Protein AF-0000000087669992 (afdb_homodimer)

Solvent-accessible surface area (backbone atoms only — not comparable to full-atom values): 25463 Å² total; per-residue (Å²): 125,54,40,92,46,59,65,67,69,76,62,74,62,67,78,52,56,63,63,42,50,55,35,50,54,37,34,76,70,68,34,58,66,32,49,50,51,51,44,71,70,40,45,35,60,46,33,39,54,18,29,41,67,59,72,33,68,69,59,12,51,50,34,41,42,51,28,49,49,53,46,65,75,45,44,85,70,62,80,66,88,52,53,69,66,58,55,50,46,48,44,26,46,52,44,24,52,50,52,48,54,55,48,66,73,49,69,78,70,68,74,62,78,73,74,65,73,67,68,78,64,74,66,75,58,80,69,69,93,60,56,67,64,58,56,50,36,50,53,35,52,35,49,52,49,52,51,39,49,66,68,42,57,63,77,24,22,41,42,36,36,40,41,63,50,68,56,41,52,58,64,56,43,14,63,69,70,70,50,51,52,68,54,44,52,52,33,36,53,50,34,53,50,52,39,50,38,50,50,34,55,58,48,37,70,44,45,59,60,43,73,75,53,56,68,67,61,43,50,50,45,51,50,51,38,35,40,77,69,68,68,92,118,50,40,90,45,56,65,67,69,76,63,73,63,67,78,52,57,63,62,43,50,55,34,50,56,40,34,76,69,67,33,56,66,30,51,49,52,53,43,69,71,41,45,35,61,46,31,39,54,17,30,39,67,58,72,32,69,69,60,13,51,50,32,40,41,50,28,48,48,54,46,65,75,44,44,83,72,62,79,67,89,53,53,71,67,58,57,50,46,49,46,27,47,51,44,23,51,50,52,47,56,56,49,67,74,48,67,79,70,67,71,63,79,72,74,64,72,68,67,77,64,74,68,76,58,78,68,69,93,60,55,66,64,57,55,51,35,50,52,34,52,36,50,52,49,52,52,40,47,68,68,42,57,64,76,23,24,40,42,37,36,38,41,64,50,67,54,41,50,58,64,58,44,13,61,70,70,70,51,51,50,67,53,45,53,53,33,35,54,50,34,52,49,53,38,51,44,48,50,33,54,59,47,40,70,43,44,60,62,43,73,74,53,55,68,68,61,43,49,50,45,51,51,51,39,34,40,76,69,67,69,93

InterPro domains:
  IPR000838 RNA polymerase sigma factor 70, ECF, conserved site [PS01063] (60-91)
  IPR007627 RNA polymerase sigma-70 region 2 [PF04542] (39-106)
  IPR013249 RNA polymerase sigma factor 70, region 4 type 2 [PF08281] (143-193)
  IPR013324 RNA polymerase sigma factor, region 3/4-like [SSF88659] (131-200)
  IPR013325 RNA polymerase sigma factor, region 2 [SSF88946] (20-111)
  IPR014284 RNA polymerase sigma-70-like domain [TIGR02937] (33-198)
  IPR036388 Winged helix-like DNA-binding domain superfamily [G3DSA:1.10.10.10] (125-202)
  IPR039425 RNA polymerase sigma-70-like [PTHR43133] (19-200)

Structure (mmCIF, N/CA/C/O backbone):
data_AF-0000000087669992-model_v1
#
loop_
_entity.id
_entity.type
_entity.pdbx_description
1 polymer 'RNA polymerase sigma factor'
#
loop_
_atom_site.group_PDB
_atom_site.id
_atom_site.type_symbol
_atom_site.label_atom_id
_atom_site.label_alt_id
_atom_site.label_comp_id
_atom_site.label_asym_id
_atom_site.label_entity_id
_atom_site.label_seq_id
_atom_site.pdbx_PDB_ins_code
_atom_site.Cartn_x
_atom_site.Cartn_y
_atom_site.Cartn_z
_atom_site.occupancy
_atom_site.B_iso_or_equiv
_atom_site.auth_seq_id
_atom_site.auth_comp_id
_atom_site.auth_asym_id
_atom_site.auth_atom_id
_atom_site.pdbx_PDB_model_num
ATOM 1 N N . MET A 1 1 ? 2.92 5.504 -14.398 1 25.41 1 MET A N 1
ATOM 2 C CA . MET A 1 1 ? 2.477 4.754 -15.57 1 25.41 1 MET A CA 1
ATOM 3 C C . MET A 1 1 ? 3.316 3.498 -15.766 1 25.41 1 MET A C 1
ATOM 5 O O . MET A 1 1 ? 2.951 2.615 -16.547 1 25.41 1 MET A O 1
ATOM 9 N N . LYS A 1 2 ? 4.633 3.555 -15.258 1 30.78 2 LYS A N 1
ATOM 10 C CA . LYS A 1 2 ? 5.648 2.561 -15.586 1 30.78 2 LYS A CA 1
ATOM 11 C C . LYS A 1 2 ? 5.531 1.336 -14.68 1 30.78 2 LYS A C 1
ATOM 13 O O . LYS A 1 2 ? 6.172 0.312 -14.922 1 30.78 2 LYS A O 1
ATOM 18 N N . ILE A 1 3 ? 5.25 1.582 -13.422 1 34.62 3 ILE A N 1
ATOM 19 C CA . ILE A 1 3 ? 5.59 0.538 -12.461 1 34.62 3 ILE A CA 1
ATOM 20 C C . ILE A 1 3 ? 4.734 -0.7 -12.719 1 34.62 3 ILE A C 1
ATOM 22 O O . ILE A 1 3 ? 5.164 -1.826 -12.461 1 34.62 3 ILE A O 1
ATOM 26 N N . LEU A 1 4 ? 3.377 -0.639 -12.922 1 41.41 4 LEU A N 1
ATOM 27 C CA . LEU A 1 4 ? 2.775 -1.865 -13.43 1 41.41 4 LEU A CA 1
ATOM 28 C C . LEU A 1 4 ? 3.293 -2.182 -14.828 1 41.41 4 LEU A C 1
ATOM 30 O O . LEU A 1 4 ? 2.826 -3.125 -15.469 1 41.41 4 LEU A O 1
ATOM 34 N N . ALA A 1 5 ? 4.039 -1.281 -15.359 1 37.84 5 ALA A N 1
ATOM 35 C CA . ALA A 1 5 ? 4.703 -1.432 -16.656 1 37.84 5 ALA A CA 1
ATOM 36 C C . ALA A 1 5 ? 5.953 -2.297 -16.531 1 37.84 5 ALA A C 1
ATOM 38 O O . ALA A 1 5 ? 6.809 -2.293 -17.422 1 37.84 5 ALA A O 1
ATOM 39 N N . HIS A 1 6 ? 6.449 -2.525 -15.352 1 37.06 6 HIS A N 1
ATOM 40 C CA . HIS A 1 6 ? 7.695 -3.279 -15.445 1 37.06 6 HIS A CA 1
ATOM 41 C C . HIS A 1 6 ? 7.551 -4.465 -16.391 1 37.06 6 HIS A C 1
ATOM 43 O O . HIS A 1 6 ? 6.719 -5.348 -16.172 1 37.06 6 HIS A O 1
ATOM 49 N N . GLN A 1 7 ? 7.793 -4.109 -17.609 1 35.5 7 GLN A N 1
ATOM 50 C CA . GLN A 1 7 ? 8.156 -5.25 -18.438 1 35.5 7 GLN A CA 1
ATOM 51 C C . GLN A 1 7 ? 9.195 -6.129 -17.734 1 35.5 7 GLN A C 1
ATOM 53 O O . GLN A 1 7 ? 10.305 -5.676 -17.453 1 35.5 7 GLN A O 1
ATOM 58 N N . ALA A 1 8 ? 8.812 -6.941 -16.828 1 36.25 8 ALA A N 1
ATOM 59 C CA . ALA A 1 8 ? 9.805 -7.91 -16.375 1 36.25 8 ALA A CA 1
ATOM 60 C C . ALA A 1 8 ? 10.82 -8.211 -17.469 1 36.25 8 ALA A C 1
ATOM 62 O O . ALA A 1 8 ? 10.453 -8.5 -18.609 1 36.25 8 ALA A O 1
ATOM 63 N N . THR A 1 9 ? 11.945 -7.516 -17.359 1 35.09 9 THR A N 1
ATOM 64 C CA . THR A 1 9 ? 13.023 -7.984 -18.219 1 35.09 9 THR A CA 1
ATOM 65 C C . THR A 1 9 ? 12.891 -9.484 -18.484 1 35.09 9 THR A C 1
ATOM 67 O O . THR A 1 9 ? 12.57 -10.25 -17.578 1 35.09 9 THR A O 1
ATOM 70 N N . GLU A 1 10 ? 12.703 -9.781 -19.672 1 31.56 10 GLU A N 1
ATOM 71 C CA . GLU A 1 10 ? 12.836 -11.164 -20.125 1 31.56 10 GLU A CA 1
ATOM 72 C C . GLU A 1 10 ? 14 -11.859 -19.422 1 31.56 10 GLU A C 1
ATOM 74 O O . GLU A 1 10 ? 15.156 -11.742 -19.844 1 31.56 10 GLU A O 1
ATOM 79 N N . ALA A 1 11 ? 14.227 -11.688 -18.156 1 35.31 11 ALA A N 1
ATOM 80 C CA . ALA A 1 11 ? 15.312 -12.531 -17.672 1 35.31 11 ALA A CA 1
ATOM 81 C C . ALA A 1 11 ? 15.375 -13.844 -18.453 1 35.31 11 ALA A C 1
ATOM 83 O O . ALA A 1 11 ? 14.367 -14.523 -18.609 1 35.31 11 ALA A O 1
ATOM 84 N N . GLU A 1 12 ? 16.266 -13.883 -19.359 1 32.94 12 GLU A N 1
ATOM 85 C CA . GLU A 1 12 ? 16.578 -15.148 -20 1 32.94 12 GLU A CA 1
ATOM 86 C C . GLU A 1 12 ? 16.391 -16.328 -19.047 1 32.94 12 GLU A C 1
ATOM 88 O O . GLU A 1 12 ? 17.234 -16.562 -18.188 1 32.94 12 GLU A O 1
ATOM 93 N N . ARG A 1 13 ? 15.266 -16.406 -18.484 1 40.81 13 ARG A N 1
ATOM 94 C CA . ARG A 1 13 ? 15.141 -17.688 -17.812 1 40.81 13 ARG A CA 1
ATOM 95 C C . ARG A 1 13 ? 15.93 -18.766 -18.547 1 40.81 13 ARG A C 1
ATOM 97 O O . ARG A 1 13 ? 15.758 -18.953 -19.75 1 40.81 13 ARG A O 1
ATOM 104 N N . PRO A 1 14 ? 17.078 -18.984 -18.125 1 39 14 PRO A N 1
ATOM 105 C CA . PRO A 1 14 ? 17.891 -19.953 -18.859 1 39 14 PRO A CA 1
ATOM 106 C C . PRO A 1 14 ? 17.047 -20.922 -19.672 1 39 14 PRO A C 1
ATOM 108 O O . PRO A 1 14 ? 15.906 -21.234 -19.297 1 39 14 PRO A O 1
ATOM 111 N N . SER A 1 15 ? 17.109 -21.047 -20.906 1 43.72 15 SER A N 1
ATOM 112 C CA . SER A 1 15 ? 16.578 -22.047 -21.828 1 43.72 15 SER A CA 1
ATOM 113 C C . SER A 1 15 ? 16.484 -23.406 -21.172 1 43.72 15 SER A C 1
ATOM 115 O O . SER A 1 15 ? 17.438 -24.188 -21.188 1 43.72 15 SER A O 1
ATOM 117 N N . GLY A 1 16 ? 15.891 -23.531 -19.984 1 51.16 16 GLY A N 1
ATOM 118 C CA . GLY A 1 16 ? 15.516 -24.688 -19.188 1 51.16 16 GLY A CA 1
ATOM 119 C C . GLY A 1 16 ? 15.039 -25.859 -20 1 51.16 16 GLY A C 1
ATOM 120 O O . GLY A 1 16 ? 14.539 -26.844 -19.453 1 51.16 16 GLY A O 1
ATOM 121 N N . HIS A 1 17 ? 15.023 -25.578 -21.188 1 57.25 17 HIS A N 1
ATOM 122 C CA . HIS A 1 17 ? 14.539 -26.656 -22.031 1 57.25 17 HIS A CA 1
ATOM 123 C C . HIS A 1 17 ? 15.43 -27.891 -21.922 1 57.25 17 HIS A C 1
ATOM 125 O O . HIS A 1 17 ? 14.93 -29.016 -21.812 1 57.25 17 HIS A O 1
ATOM 131 N N . GLY A 1 18 ? 16.75 -27.547 -22.078 1 55.19 18 GLY A N 1
ATOM 132 C CA . GLY A 1 18 ? 17.641 -28.703 -22 1 55.19 18 GLY A CA 1
ATOM 133 C C . GLY A 1 18 ? 17.578 -29.406 -20.672 1 55.19 18 GLY A C 1
ATOM 134 O O . GLY A 1 18 ? 17.5 -30.641 -20.609 1 55.19 18 GLY A O 1
ATOM 135 N N . VAL A 1 19 ? 17.562 -28.703 -19.594 1 64.56 19 VAL A N 1
ATOM 136 C CA . VAL A 1 19 ? 17.531 -29.266 -18.25 1 64.56 19 VAL A CA 1
ATOM 137 C C . VAL A 1 19 ? 16.188 -29.953 -18.016 1 64.56 19 VAL A C 1
ATOM 139 O O . VAL A 1 19 ? 16.141 -31.047 -17.422 1 64.56 19 VAL A O 1
ATOM 142 N N . ASP A 1 20 ? 15.273 -29.562 -18.781 1 82.88 20 ASP A N 1
ATOM 143 C CA . ASP A 1 20 ? 13.953 -30.172 -18.625 1 82.88 20 ASP A CA 1
ATOM 144 C C . ASP A 1 20 ? 13.875 -31.516 -19.344 1 82.88 20 ASP A C 1
ATOM 146 O O . ASP A 1 20 ? 13.289 -32.469 -18.812 1 82.88 20 ASP A O 1
ATOM 150 N N . ALA A 1 21 ? 14.648 -31.547 -20.406 1 85 21 ALA A N 1
ATOM 151 C CA . ALA A 1 21 ? 14.602 -32.781 -21.156 1 85 21 ALA A CA 1
ATOM 152 C C . ALA A 1 21 ? 15.25 -33.938 -20.375 1 85 21 ALA A C 1
ATOM 154 O O . ALA A 1 21 ? 14.727 -35.062 -20.344 1 85 21 ALA A O 1
ATOM 155 N N . ASP A 1 22 ? 16.312 -33.656 -19.812 1 89.19 22 ASP A N 1
ATOM 156 C CA . ASP A 1 22 ? 17.016 -34.656 -19.016 1 89.19 22 ASP A CA 1
ATOM 157 C C . ASP A 1 22 ? 16.156 -35.062 -17.812 1 89.19 22 ASP A C 1
ATOM 159 O O . ASP A 1 22 ? 16.078 -36.25 -17.469 1 89.19 22 ASP A O 1
ATOM 163 N N . LEU A 1 23 ? 15.578 -34.188 -17.219 1 92.81 23 LEU A N 1
ATOM 164 C CA . LEU A 1 23 ? 14.742 -34.469 -16.047 1 92.81 23 LEU A CA 1
ATOM 165 C C . LEU A 1 23 ? 13.539 -35.312 -16.422 1 92.81 23 LEU A C 1
ATOM 167 O O . LEU A 1 23 ? 13.18 -36.25 -15.695 1 92.81 23 LEU A O 1
ATOM 171 N N . VAL A 1 24 ? 13 -35 -17.547 1 93 24 VAL A N 1
ATOM 172 C CA . VAL A 1 24 ? 11.836 -35.75 -18.016 1 93 24 VAL A CA 1
ATOM 173 C C . VAL A 1 24 ? 12.234 -37.219 -18.297 1 93 24 VAL A C 1
ATOM 175 O O . VAL A 1 24 ? 11.516 -38.125 -17.906 1 93 24 VAL A O 1
ATOM 178 N N . GLN A 1 25 ? 13.367 -37.375 -18.922 1 92.56 25 GLN A N 1
ATOM 179 C CA . GLN A 1 25 ? 13.844 -38.719 -19.234 1 92.56 25 GLN A CA 1
ATOM 180 C C . GLN A 1 25 ? 14.094 -39.531 -17.953 1 92.56 25 GLN A C 1
ATOM 182 O O . GLN A 1 25 ? 13.727 -40.688 -17.859 1 92.56 25 GLN A O 1
ATOM 187 N N . ARG A 1 26 ? 14.664 -38.938 -17.016 1 95.38 26 ARG A N 1
ATOM 188 C CA . ARG A 1 26 ? 14.922 -39.594 -15.75 1 95.38 26 ARG A CA 1
ATOM 189 C C . ARG A 1 26 ? 13.625 -39.906 -15.008 1 95.38 26 ARG A C 1
ATOM 191 O O . ARG A 1 26 ? 13.508 -40.938 -14.359 1 95.38 26 ARG A O 1
ATOM 198 N N . ALA A 1 27 ? 12.688 -39.031 -15.07 1 94.94 27 ALA A N 1
ATOM 199 C CA . ALA A 1 27 ? 11.391 -39.281 -14.453 1 94.94 27 ALA A CA 1
ATOM 200 C C . ALA A 1 27 ? 10.664 -40.438 -15.102 1 94.94 27 ALA A C 1
ATOM 202 O O . ALA A 1 27 ? 10.008 -41.219 -14.422 1 94.94 27 ALA A O 1
ATOM 203 N N . LEU A 1 28 ? 10.828 -40.5 -16.406 1 93.44 28 LEU A N 1
ATOM 204 C CA . LEU A 1 28 ? 10.219 -41.625 -17.125 1 93.44 28 LEU A CA 1
ATOM 205 C C . LEU A 1 28 ? 10.812 -42.969 -16.672 1 93.44 28 LEU A C 1
ATOM 207 O O . LEU A 1 28 ? 10.172 -44 -16.812 1 93.44 28 LEU A O 1
ATOM 211 N N . GLN A 1 29 ? 12.039 -42.875 -16.156 1 94.19 29 GLN A N 1
ATOM 212 C CA . GLN A 1 29 ? 12.695 -44.062 -15.617 1 94.19 29 GLN A CA 1
ATOM 213 C C . GLN A 1 29 ? 12.398 -44.219 -14.125 1 94.19 29 GLN A C 1
ATOM 215 O O . GLN A 1 29 ? 13.086 -44.969 -13.43 1 94.19 29 GLN A O 1
ATOM 220 N N . ASN A 1 30 ? 11.43 -43.406 -13.625 1 94.12 30 ASN A N 1
ATOM 221 C CA . ASN A 1 30 ? 10.93 -43.469 -12.258 1 94.12 30 ASN A CA 1
ATOM 222 C C . ASN A 1 30 ? 12 -43.062 -11.25 1 94.12 30 ASN A C 1
ATOM 224 O O . ASN A 1 30 ? 12.102 -43.625 -10.164 1 94.12 30 ASN A O 1
ATOM 228 N N . ASP A 1 31 ? 12.875 -42.125 -11.625 1 94.75 31 ASP A N 1
ATOM 229 C CA . ASP A 1 31 ? 13.852 -41.531 -10.719 1 94.75 31 ASP A CA 1
ATOM 230 C C . ASP A 1 31 ? 13.188 -40.531 -9.781 1 94.75 31 ASP A C 1
ATOM 232 O O . ASP A 1 31 ? 12.766 -39.469 -10.219 1 94.75 31 ASP A O 1
ATOM 236 N N . PRO A 1 32 ? 13.148 -40.844 -8.539 1 94.62 32 PRO A N 1
ATOM 237 C CA . PRO A 1 32 ? 12.469 -39.938 -7.605 1 94.62 32 PRO A CA 1
ATOM 238 C C . PRO A 1 32 ? 13.117 -38.562 -7.559 1 94.62 32 PRO A C 1
ATOM 240 O O . PRO A 1 32 ? 12.422 -37.562 -7.352 1 94.62 32 PRO A O 1
ATOM 243 N N . ASP A 1 33 ? 14.383 -38.469 -7.738 1 94.94 33 ASP A N 1
ATOM 244 C CA . ASP A 1 33 ? 15.094 -37.188 -7.684 1 94.94 33 ASP A CA 1
ATOM 245 C C . ASP A 1 33 ? 14.688 -36.312 -8.852 1 94.94 33 ASP A C 1
ATOM 247 O O . ASP A 1 33 ? 14.664 -35.062 -8.711 1 94.94 33 ASP A O 1
ATOM 251 N N . ALA A 1 34 ? 14.422 -36.906 -9.953 1 95.62 34 ALA A N 1
ATOM 252 C CA . ALA A 1 34 ? 13.961 -36.125 -11.102 1 95.62 34 ALA A CA 1
ATOM 253 C C . ALA A 1 34 ? 12.602 -35.5 -10.828 1 95.62 34 ALA A C 1
ATOM 255 O O . ALA A 1 34 ? 12.383 -34.312 -11.141 1 95.62 34 ALA A O 1
ATOM 256 N N . PHE A 1 35 ? 11.711 -36.312 -10.172 1 95.25 35 PHE A N 1
ATOM 257 C CA . PHE A 1 35 ? 10.406 -35.781 -9.797 1 95.25 35 PHE A CA 1
ATOM 258 C C . PHE A 1 35 ? 10.547 -34.625 -8.812 1 95.25 35 PHE A C 1
ATOM 260 O O . PHE A 1 35 ? 9.914 -33.594 -8.969 1 95.25 35 PHE A O 1
ATOM 267 N N . ARG A 1 36 ? 11.398 -34.812 -7.863 1 94.5 36 ARG A N 1
ATOM 268 C CA . ARG A 1 36 ? 11.633 -33.781 -6.848 1 94.5 36 ARG A CA 1
ATOM 269 C C . ARG A 1 36 ? 12.133 -32.5 -7.477 1 94.5 36 ARG A C 1
ATOM 271 O O . ARG A 1 36 ? 11.695 -31.406 -7.102 1 94.5 36 ARG A O 1
ATOM 278 N N . THR A 1 37 ? 13.07 -32.625 -8.344 1 94.69 37 THR A N 1
ATOM 279 C CA . THR A 1 37 ? 13.664 -31.453 -8.984 1 94.69 37 THR A CA 1
ATOM 280 C C . THR A 1 37 ? 12.633 -30.719 -9.82 1 94.69 37 THR A C 1
ATOM 282 O O . THR A 1 37 ? 12.586 -29.484 -9.805 1 94.69 37 THR A O 1
ATOM 285 N N . ILE A 1 38 ? 11.82 -31.469 -10.539 1 94.75 38 ILE A N 1
ATOM 286 C CA . ILE A 1 38 ? 10.773 -30.844 -11.344 1 94.75 38 ILE A CA 1
ATOM 287 C C . ILE A 1 38 ? 9.82 -30.062 -10.453 1 94.75 38 ILE A C 1
ATOM 289 O O . ILE A 1 38 ? 9.523 -28.891 -10.719 1 94.75 38 ILE A O 1
ATOM 293 N N . MET A 1 39 ? 9.383 -30.656 -9.398 1 95.19 39 MET A N 1
ATOM 294 C CA . MET A 1 39 ? 8.398 -30.016 -8.523 1 95.19 39 MET A CA 1
ATOM 295 C C . MET A 1 39 ? 9 -28.812 -7.816 1 95.19 39 MET A C 1
ATOM 297 O O . MET A 1 39 ? 8.359 -27.766 -7.711 1 95.19 39 MET A O 1
ATOM 301 N N . ARG A 1 40 ? 10.195 -28.938 -7.34 1 90.75 40 ARG A N 1
ATOM 302 C CA . ARG A 1 40 ? 10.859 -27.812 -6.691 1 90.75 40 ARG A CA 1
ATOM 303 C C . ARG A 1 40 ? 10.969 -26.625 -7.637 1 90.75 40 ARG A C 1
ATOM 305 O O . ARG A 1 40 ? 10.867 -25.469 -7.207 1 90.75 40 ARG A O 1
ATOM 312 N N . THR A 1 41 ? 11.203 -26.922 -8.859 1 91 41 THR A N 1
ATOM 313 C CA . THR A 1 41 ? 11.383 -25.891 -9.867 1 91 41 THR A CA 1
ATOM 314 C C . THR A 1 41 ? 10.062 -25.188 -10.164 1 91 41 THR A C 1
ATOM 316 O O . THR A 1 41 ? 10.023 -23.969 -10.344 1 91 41 THR A O 1
ATOM 319 N N . TYR A 1 42 ? 8.945 -25.984 -10.133 1 93 42 TYR A N 1
ATOM 320 C CA . TYR A 1 42 ? 7.734 -25.422 -10.719 1 93 42 TYR A CA 1
ATOM 321 C C . TYR A 1 42 ? 6.645 -25.25 -9.664 1 93 42 TYR A C 1
ATOM 323 O O . TYR A 1 42 ? 5.594 -24.656 -9.945 1 93 42 TYR A O 1
ATOM 331 N N . ASN A 1 43 ? 6.848 -25.641 -8.453 1 93.75 43 ASN A N 1
ATOM 332 C CA . ASN A 1 43 ? 5.832 -25.625 -7.402 1 93.75 43 ASN A CA 1
ATOM 333 C C . ASN A 1 43 ? 5.207 -24.25 -7.25 1 93.75 43 ASN A C 1
ATOM 335 O O . ASN A 1 43 ? 3.986 -24.094 -7.293 1 93.75 43 ASN A O 1
ATOM 339 N N . GLN A 1 44 ? 6.047 -23.266 -7.094 1 91 44 GLN A N 1
ATOM 340 C CA . GLN A 1 44 ? 5.535 -21.922 -6.824 1 91 44 GLN A CA 1
ATOM 341 C C . GLN A 1 44 ? 4.719 -21.391 -8.008 1 91 44 GLN A C 1
ATOM 343 O O . GLN A 1 44 ? 3.643 -20.828 -7.816 1 91 44 GLN A O 1
ATOM 348 N N . ARG A 1 45 ? 5.23 -21.578 -9.172 1 90.94 45 ARG A N 1
ATOM 349 C CA . ARG A 1 45 ? 4.559 -21.094 -10.375 1 90.94 45 ARG A CA 1
ATOM 350 C C . ARG A 1 45 ? 3.205 -21.781 -10.555 1 90.94 45 ARG A C 1
ATOM 352 O O . ARG A 1 45 ? 2.205 -21.109 -10.836 1 90.94 45 ARG A O 1
ATOM 359 N N . LEU A 1 46 ? 3.186 -23.031 -10.398 1 95.88 46 LEU A N 1
ATOM 360 C CA . LEU A 1 46 ? 1.942 -23.781 -10.57 1 95.88 46 LEU A CA 1
ATOM 361 C C . LEU A 1 46 ? 0.937 -23.406 -9.484 1 95.88 46 LEU A C 1
ATOM 363 O O . LEU A 1 46 ? -0.26 -23.297 -9.75 1 95.88 46 LEU A O 1
ATOM 367 N N . PHE A 1 47 ? 1.469 -23.25 -8.344 1 95.75 47 PHE A N 1
ATOM 368 C CA . PHE A 1 47 ? 0.61 -22.828 -7.242 1 95.75 47 PHE A CA 1
ATOM 369 C C . PHE A 1 47 ? -0.054 -21.5 -7.555 1 95.75 47 PHE A C 1
ATOM 371 O O . PHE A 1 47 ? -1.257 -21.328 -7.344 1 95.75 47 PHE A O 1
ATOM 378 N N . ARG A 1 48 ? 0.698 -20.562 -8.016 1 92.62 48 ARG A N 1
ATOM 379 C CA . ARG A 1 48 ? 0.189 -19.219 -8.297 1 92.62 48 ARG A CA 1
ATOM 380 C C . ARG A 1 48 ? -0.87 -19.25 -9.391 1 92.62 48 ARG A C 1
ATOM 382 O O . ARG A 1 48 ? -1.873 -18.547 -9.32 1 92.62 48 ARG A O 1
ATOM 389 N N . ILE A 1 49 ? -0.686 -20.047 -10.359 1 93.38 49 ILE A N 1
ATOM 390 C CA . ILE A 1 49 ? -1.689 -20.203 -11.406 1 93.38 49 ILE A CA 1
ATOM 391 C C . ILE A 1 49 ? -2.979 -20.766 -10.805 1 93.38 49 ILE A C 1
ATOM 393 O O . ILE A 1 49 ? -4.066 -20.234 -11.047 1 93.38 49 ILE A O 1
ATOM 397 N N . ALA A 1 50 ? -2.85 -21.781 -10.031 1 96.31 50 ALA A N 1
ATOM 398 C CA . ALA A 1 50 ? -4.016 -22.391 -9.383 1 96.31 50 ALA A CA 1
ATOM 399 C C . ALA A 1 50 ? -4.711 -21.375 -8.469 1 96.31 50 ALA A C 1
ATOM 401 O O . ALA A 1 50 ? -5.941 -21.281 -8.477 1 96.31 50 ALA A O 1
ATOM 402 N N . ARG A 1 51 ? -3.912 -20.672 -7.734 1 93.19 51 ARG A N 1
ATOM 403 C CA . ARG A 1 51 ? -4.426 -19.703 -6.785 1 93.19 51 ARG A CA 1
ATOM 404 C C . ARG A 1 51 ? -5.191 -18.594 -7.504 1 93.19 51 ARG A C 1
ATOM 406 O O . ARG A 1 51 ? -6.168 -18.062 -6.969 1 93.19 51 ARG A O 1
ATOM 413 N N . GLY A 1 52 ? -4.691 -18.25 -8.641 1 91.75 52 GLY A N 1
ATOM 414 C CA . GLY A 1 52 ? -5.383 -17.25 -9.438 1 91.75 52 GLY A CA 1
ATOM 415 C C . GLY A 1 52 ? -6.766 -17.703 -9.883 1 91.75 52 GLY A C 1
ATOM 416 O O . GLY A 1 52 ? -7.641 -16.859 -10.133 1 91.75 52 GLY A O 1
ATOM 417 N N . VAL A 1 53 ? -7.004 -18.953 -9.859 1 92.69 53 VAL A N 1
ATOM 418 C CA . VAL A 1 53 ? -8.273 -19.5 -10.32 1 92.69 53 VAL A CA 1
ATOM 419 C C . VAL A 1 53 ? -9.203 -19.75 -9.133 1 92.69 53 VAL A C 1
ATOM 421 O O . VAL A 1 53 ? -10.344 -19.281 -9.125 1 92.69 53 VAL A O 1
ATOM 424 N N . VAL A 1 54 ? -8.773 -20.406 -8.094 1 93.25 54 VAL A N 1
ATOM 425 C CA . VAL A 1 54 ? -9.648 -20.938 -7.051 1 93.25 54 VAL A CA 1
ATOM 426 C C . VAL A 1 54 ? -9.719 -19.953 -5.887 1 93.25 54 VAL A C 1
ATOM 428 O O . VAL A 1 54 ? -10.586 -20.062 -5.02 1 93.25 54 VAL A O 1
ATOM 431 N N . ARG A 1 55 ? -8.812 -19.062 -5.637 1 89.38 55 ARG A N 1
ATOM 432 C CA . ARG A 1 55 ? -8.773 -17.969 -4.656 1 89.38 55 ARG A CA 1
ATOM 433 C C . ARG A 1 55 ? -8.68 -18.516 -3.236 1 89.38 55 ARG A C 1
ATOM 435 O O . ARG A 1 55 ? -9.273 -17.969 -2.311 1 89.38 55 ARG A O 1
ATOM 442 N N . ASN A 1 56 ? -8.094 -19.641 -3.088 1 90 56 ASN A N 1
ATOM 443 C CA . ASN A 1 56 ? -7.902 -20.328 -1.812 1 90 56 ASN A CA 1
ATOM 444 C C . ASN A 1 56 ? -6.598 -21.109 -1.784 1 90 56 ASN A C 1
ATOM 446 O O . ASN A 1 56 ? -6.352 -21.953 -2.656 1 90 56 ASN A O 1
ATOM 450 N N . ASP A 1 57 ? -5.832 -20.844 -0.789 1 90.19 57 ASP A N 1
ATOM 451 C CA . ASP A 1 57 ? -4.496 -21.438 -0.727 1 90.19 57 ASP A CA 1
ATOM 452 C C . ASP A 1 57 ? -4.566 -22.953 -0.604 1 90.19 57 ASP A C 1
ATOM 454 O O . ASP A 1 57 ? -3.863 -23.672 -1.319 1 90.19 57 ASP A O 1
ATOM 458 N N . SER A 1 58 ? -5.383 -23.359 0.271 1 92 58 SER A N 1
ATOM 459 C CA . SER A 1 58 ? -5.473 -24.797 0.519 1 92 58 SER A CA 1
ATOM 460 C C . SER A 1 58 ? -5.98 -25.531 -0.712 1 92 58 SER A C 1
ATOM 462 O O . SER A 1 58 ? -5.445 -26.594 -1.076 1 92 58 SER A O 1
ATOM 464 N N . VAL A 1 59 ? -6.965 -24.984 -1.324 1 94.69 59 VAL A N 1
ATOM 465 C CA . VAL A 1 59 ? -7.52 -25.609 -2.521 1 94.69 59 VAL A CA 1
ATOM 466 C C . VAL A 1 59 ? -6.492 -25.578 -3.65 1 94.69 59 VAL A C 1
ATOM 468 O O . VAL A 1 59 ? -6.352 -26.531 -4.406 1 94.69 59 VAL A O 1
ATOM 471 N N . ALA A 1 60 ? -5.773 -24.5 -3.715 1 96.06 60 ALA A N 1
ATOM 472 C CA . ALA A 1 60 ? -4.738 -24.359 -4.734 1 96.06 60 ALA A CA 1
ATOM 473 C C . ALA A 1 60 ? -3.66 -25.438 -4.559 1 96.06 60 ALA A C 1
ATOM 475 O O . ALA A 1 60 ? -3.201 -26.031 -5.539 1 96.06 60 ALA A O 1
ATOM 476 N N . GLU A 1 61 ? -3.262 -25.672 -3.344 1 94.81 61 GLU A N 1
ATOM 477 C CA . GLU A 1 61 ? -2.268 -26.703 -3.053 1 94.81 61 GLU A CA 1
ATOM 478 C C . GLU A 1 61 ? -2.76 -28.078 -3.484 1 94.81 61 GLU A C 1
ATOM 480 O O . GLU A 1 61 ? -2.008 -28.859 -4.074 1 94.81 61 GLU A O 1
ATOM 485 N N . ASP A 1 62 ? -3.979 -28.312 -3.205 1 96.31 62 ASP A N 1
ATOM 486 C CA . ASP A 1 62 ? -4.59 -29.578 -3.607 1 96.31 62 ASP A CA 1
ATOM 487 C C . ASP A 1 62 ? -4.605 -29.719 -5.129 1 96.31 62 ASP A C 1
ATOM 489 O O . ASP A 1 62 ? -4.348 -30.797 -5.66 1 96.31 62 ASP A O 1
ATOM 493 N N . VAL A 1 63 ? -4.945 -28.703 -5.73 1 97.31 63 VAL A N 1
ATOM 494 C CA . VAL A 1 63 ? -5 -28.688 -7.188 1 97.31 63 VAL A CA 1
ATOM 495 C C . VAL A 1 63 ? -3.627 -29.031 -7.762 1 97.31 63 VAL A C 1
ATOM 497 O O . VAL A 1 63 ? -3.514 -29.844 -8.68 1 97.31 63 VAL A O 1
ATOM 500 N N . VAL A 1 64 ? -2.592 -28.422 -7.242 1 97.88 64 VAL A N 1
ATOM 501 C CA . VAL A 1 64 ? -1.238 -28.641 -7.742 1 97.88 64 VAL A CA 1
ATOM 502 C C . VAL A 1 64 ? -0.82 -30.094 -7.488 1 97.88 64 VAL A C 1
ATOM 504 O O . VAL A 1 64 ? -0.229 -30.734 -8.359 1 97.88 64 VAL A O 1
ATOM 507 N N . GLN A 1 65 ? -1.147 -30.516 -6.344 1 96.75 65 GLN A N 1
ATOM 508 C CA . GLN A 1 65 ? -0.825 -31.906 -6.023 1 96.75 65 GLN A CA 1
ATOM 509 C C . GLN A 1 65 ? -1.479 -32.844 -7.016 1 96.75 65 GLN A C 1
ATOM 511 O O . GLN A 1 65 ? -0.816 -33.75 -7.566 1 96.75 65 GLN A O 1
ATOM 516 N N . GLU A 1 66 ? -2.762 -32.688 -7.25 1 97.31 66 GLU A N 1
ATOM 517 C CA . GLU A 1 66 ? -3.5 -33.531 -8.18 1 97.31 66 GLU A CA 1
ATOM 518 C C . GLU A 1 66 ? -2.947 -33.406 -9.602 1 97.31 66 GLU A C 1
ATOM 520 O O . GLU A 1 66 ? -2.854 -34.375 -10.328 1 97.31 66 GLU A O 1
ATOM 525 N N . ALA A 1 67 ? -2.615 -32.25 -9.953 1 97.69 67 ALA A N 1
ATOM 526 C CA . ALA A 1 67 ? -2.062 -31.984 -11.281 1 97.69 67 ALA A CA 1
ATOM 527 C C . ALA A 1 67 ? -0.748 -32.75 -11.477 1 97.69 67 ALA A C 1
ATOM 529 O O . ALA A 1 67 ? -0.511 -33.312 -12.539 1 97.69 67 ALA A O 1
ATOM 530 N N . TYR A 1 68 ? 0.091 -32.688 -10.469 1 97.38 68 TYR A N 1
ATOM 531 C CA . TYR A 1 68 ? 1.358 -33.406 -10.547 1 97.38 68 TYR A CA 1
ATOM 532 C C . TYR A 1 68 ? 1.13 -34.906 -10.672 1 97.38 68 TYR A C 1
ATOM 534 O O . TYR A 1 68 ? 1.771 -35.594 -11.484 1 97.38 68 TYR A O 1
ATOM 542 N N . VAL A 1 69 ? 0.244 -35.438 -9.852 1 97.06 69 VAL A N 1
ATOM 543 C CA . VAL A 1 69 ? -0.04 -36.875 -9.906 1 97.06 69 VAL A CA 1
ATOM 544 C C . VAL A 1 69 ? -0.514 -37.25 -11.305 1 97.06 69 VAL A C 1
ATOM 546 O O . VAL A 1 69 ? -0.008 -38.219 -11.898 1 97.06 69 VAL A O 1
ATOM 549 N N . ARG A 1 70 ? -1.416 -36.438 -11.828 1 96.25 70 ARG A N 1
ATOM 550 C CA . ARG A 1 70 ? -1.928 -36.688 -13.172 1 96.25 70 ARG A CA 1
ATOM 551 C C . ARG A 1 70 ? -0.821 -36.562 -14.219 1 96.25 70 ARG A C 1
ATOM 553 O O . ARG A 1 70 ? -0.698 -37.375 -15.117 1 96.25 70 ARG A O 1
ATOM 560 N N . ALA A 1 71 ? -0.044 -35.531 -14.133 1 96.12 71 ALA A N 1
ATOM 561 C CA . ALA A 1 71 ? 1.03 -35.281 -15.086 1 96.12 71 ALA A CA 1
ATOM 562 C C . ALA A 1 71 ? 2.055 -36.406 -15.086 1 96.12 71 ALA A C 1
ATOM 564 O O . ALA A 1 71 ? 2.443 -36.906 -16.156 1 96.12 71 ALA A O 1
ATOM 565 N N . PHE A 1 72 ? 2.463 -36.844 -13.906 1 95.81 72 PHE A N 1
ATOM 566 C CA . PHE A 1 72 ? 3.547 -37.812 -13.789 1 95.81 72 PHE A CA 1
ATOM 567 C C . PHE A 1 72 ? 3.066 -39.219 -14.164 1 95.81 72 PHE A C 1
ATOM 569 O O . PHE A 1 72 ? 3.832 -40.031 -14.703 1 95.81 72 PHE A O 1
ATOM 576 N N . GLN A 1 73 ? 1.791 -39.469 -13.953 1 94.19 73 GLN A N 1
ATOM 577 C CA . GLN A 1 73 ? 1.214 -40.719 -14.383 1 94.19 73 GLN A CA 1
ATOM 578 C C . GLN A 1 73 ? 1.128 -40.812 -15.898 1 94.19 73 GLN A C 1
ATOM 580 O O . GLN A 1 73 ? 1.155 -41.906 -16.469 1 94.19 73 GLN A O 1
ATOM 585 N N . HIS A 1 74 ? 1.006 -39.656 -16.5 1 92.5 74 HIS A N 1
ATOM 586 C CA . HIS A 1 74 ? 0.864 -39.625 -17.953 1 92.5 74 HIS A CA 1
ATOM 587 C C . HIS A 1 74 ? 2.045 -38.906 -18.609 1 92.5 74 HIS A C 1
ATOM 589 O O . HIS A 1 74 ? 1.891 -38.281 -19.656 1 92.5 74 HIS A O 1
ATOM 595 N N . LEU A 1 75 ? 3.18 -38.969 -17.984 1 92.88 75 LEU A N 1
ATOM 596 C CA . LEU A 1 75 ? 4.352 -38.25 -18.453 1 92.88 75 LEU A CA 1
ATOM 597 C C . LEU A 1 75 ? 4.777 -38.719 -19.844 1 92.88 75 LEU A C 1
ATOM 599 O O . LEU A 1 75 ? 5.305 -37.906 -20.625 1 92.88 75 LEU A O 1
ATOM 603 N N . GLU A 1 76 ? 4.512 -39.906 -20.156 1 90.12 76 GLU A N 1
ATOM 604 C CA . GLU A 1 76 ? 4.855 -40.5 -21.453 1 90.12 76 GLU A CA 1
ATOM 605 C C . GLU A 1 76 ? 4.117 -39.781 -22.578 1 90.12 76 GLU A C 1
ATOM 607 O O . GLU A 1 76 ? 4.57 -39.781 -23.734 1 90.12 76 GLU A O 1
ATOM 612 N N . SER A 1 77 ? 3.002 -39.188 -22.172 1 88.5 77 SER A N 1
ATOM 613 C CA . SER A 1 77 ? 2.193 -38.5 -23.188 1 88.5 77 SER A CA 1
ATOM 614 C C . SER A 1 77 ? 2.754 -37.125 -23.5 1 88.5 77 SER A C 1
ATOM 616 O O . SER A 1 77 ? 2.338 -36.5 -24.469 1 88.5 77 SER A O 1
ATOM 618 N N . PHE A 1 78 ? 3.713 -36.656 -22.672 1 87.94 78 PHE A N 1
ATOM 619 C CA . PHE A 1 78 ? 4.383 -35.406 -22.984 1 87.94 78 PHE A CA 1
ATOM 620 C C . PHE A 1 78 ? 5.266 -35.531 -24.219 1 87.94 78 PHE A C 1
ATOM 622 O O . PHE A 1 78 ? 6.301 -36.219 -24.172 1 87.94 78 PHE A O 1
ATOM 629 N N . GLN A 1 79 ? 4.891 -34.906 -25.344 1 78.38 79 GLN A N 1
ATOM 630 C CA . GLN A 1 79 ? 5.52 -35.125 -26.641 1 78.38 79 GLN A CA 1
ATOM 631 C C . GLN A 1 79 ? 6.586 -34.062 -26.906 1 78.38 79 GLN A C 1
ATOM 633 O O . GLN A 1 79 ? 7.254 -34.094 -27.938 1 78.38 79 GLN A O 1
ATOM 638 N N . GLY A 1 80 ? 6.691 -33.125 -25.984 1 74.88 80 GLY A N 1
ATOM 639 C CA . GLY A 1 80 ? 7.754 -32.125 -26.141 1 74.88 80 GLY A CA 1
ATOM 640 C C . GLY A 1 80 ? 7.398 -31.016 -27.109 1 74.88 80 GLY A C 1
ATOM 641 O O . GLY A 1 80 ? 8.273 -30.297 -27.578 1 74.88 80 GLY A O 1
ATOM 642 N N . HIS A 1 81 ? 6.109 -30.969 -27.531 1 71.69 81 HIS A N 1
ATOM 643 C CA . HIS A 1 81 ? 5.672 -29.906 -28.438 1 71.69 81 HIS A CA 1
ATOM 644 C C . HIS A 1 81 ? 5.707 -28.562 -27.75 1 71.69 81 HIS A C 1
ATOM 646 O O . HIS A 1 81 ? 5.672 -27.516 -28.406 1 71.69 81 HIS A O 1
ATOM 652 N N . SER A 1 82 ? 5.703 -28.562 -26.469 1 77.5 82 SER A N 1
ATOM 653 C CA . SER A 1 82 ? 5.883 -27.375 -25.641 1 77.5 82 SER A CA 1
ATOM 654 C C . SER A 1 82 ? 6.906 -27.625 -24.547 1 77.5 82 SER A C 1
ATOM 656 O O . SER A 1 82 ? 7.359 -28.75 -24.344 1 77.5 82 SER A O 1
ATOM 658 N N . CYS A 1 83 ? 7.281 -26.609 -23.969 1 84.81 83 CYS A N 1
ATOM 659 C CA . CYS A 1 83 ? 8.172 -26.828 -22.828 1 84.81 83 CYS A CA 1
ATOM 660 C C . CYS A 1 83 ? 7.414 -27.438 -21.641 1 84.81 83 CYS A C 1
ATOM 662 O O . CYS A 1 83 ? 6.184 -27.391 -21.609 1 84.81 83 CYS A O 1
ATOM 664 N N . LEU A 1 84 ? 8.133 -28.125 -20.797 1 89.25 84 LEU A N 1
ATOM 665 C CA . LEU A 1 84 ? 7.551 -28.812 -19.641 1 89.25 84 LEU A CA 1
ATOM 666 C C . LEU A 1 84 ? 6.703 -27.844 -18.812 1 89.25 84 LEU A C 1
ATOM 668 O O . LEU A 1 84 ? 5.625 -28.219 -18.344 1 89.25 84 LEU A O 1
ATOM 672 N N . ALA A 1 85 ? 7.156 -26.641 -18.688 1 89.25 85 ALA A N 1
ATOM 673 C CA . ALA A 1 85 ? 6.441 -25.625 -17.922 1 89.25 85 ALA A CA 1
ATOM 674 C C . ALA A 1 85 ? 5.051 -25.391 -18.5 1 89.25 85 ALA A C 1
ATOM 676 O O . ALA A 1 85 ? 4.062 -25.359 -17.766 1 89.25 85 ALA A O 1
ATOM 677 N N . THR A 1 86 ? 5.012 -25.203 -19.75 1 87.25 86 THR A N 1
ATOM 678 C CA . THR A 1 86 ? 3.752 -24.938 -20.438 1 87.25 86 THR A CA 1
ATOM 679 C C . THR A 1 86 ? 2.785 -26.109 -20.266 1 87.25 86 THR A C 1
ATOM 681 O O . THR A 1 86 ? 1.597 -25.906 -20.016 1 87.25 86 THR A O 1
ATOM 684 N N . TRP A 1 87 ? 3.312 -27.297 -20.516 1 91.19 87 TRP A N 1
ATOM 685 C CA . TRP A 1 87 ? 2.514 -28.516 -20.375 1 91.19 87 TRP A CA 1
ATOM 686 C C . TRP A 1 87 ? 1.937 -28.625 -18.969 1 91.19 87 TRP A C 1
ATOM 688 O O . TRP A 1 87 ? 0.743 -28.891 -18.797 1 91.19 87 TRP A O 1
ATOM 698 N N . LEU A 1 88 ? 2.73 -28.391 -17.953 1 94.62 88 LEU A N 1
ATOM 699 C CA . LEU A 1 88 ? 2.305 -28.438 -16.562 1 94.62 88 LEU A CA 1
ATOM 700 C C . LEU A 1 88 ? 1.286 -27.344 -16.25 1 94.62 88 LEU A C 1
ATOM 702 O O . LEU A 1 88 ? 0.313 -27.578 -15.539 1 94.62 88 LEU A O 1
ATOM 706 N N . HIS A 1 89 ? 1.474 -26.141 -16.75 1 94.06 89 HIS A N 1
ATOM 707 C CA . HIS A 1 89 ? 0.546 -25.031 -16.547 1 94.06 89 HIS A CA 1
ATOM 708 C C . HIS A 1 89 ? -0.848 -25.375 -17.047 1 94.06 89 HIS A C 1
ATOM 710 O O . HIS A 1 89 ? -1.849 -25.047 -16.406 1 94.06 89 HIS A O 1
ATOM 716 N N . ARG A 1 90 ? -0.876 -26.016 -18.188 1 92.44 90 ARG A N 1
ATOM 717 C CA . ARG A 1 90 ? -2.16 -26.391 -18.766 1 92.44 90 ARG A CA 1
ATOM 718 C C . ARG A 1 90 ? -2.891 -27.391 -17.875 1 92.44 90 ARG A C 1
ATOM 720 O O . ARG A 1 90 ? -4.102 -27.281 -17.672 1 92.44 90 ARG A O 1
ATOM 727 N N . ILE A 1 91 ? -2.152 -28.359 -17.391 1 95.62 91 ILE A N 1
ATOM 728 C CA . ILE A 1 91 ? -2.752 -29.375 -16.547 1 95.62 91 ILE A CA 1
ATOM 729 C C . ILE A 1 91 ? -3.287 -28.734 -15.266 1 95.62 91 ILE A C 1
ATOM 731 O O . ILE A 1 91 ? -4.414 -29.016 -14.852 1 95.62 91 ILE A O 1
ATOM 735 N N . VAL A 1 92 ? -2.484 -27.875 -14.664 1 97.25 92 VAL A N 1
ATOM 736 C CA . VAL A 1 92 ? -2.877 -27.234 -13.414 1 97.25 92 VAL A CA 1
ATOM 737 C C . VAL A 1 92 ? -4.094 -26.344 -13.648 1 97.25 92 VAL A C 1
ATOM 739 O O . VAL A 1 92 ? -5.023 -26.328 -12.844 1 97.25 92 VAL A O 1
ATOM 742 N N . LEU A 1 93 ? -4.062 -25.562 -14.688 1 95.31 93 LEU A N 1
ATOM 743 C CA . LEU A 1 93 ? -5.18 -24.672 -15.016 1 95.31 93 LEU A CA 1
ATOM 744 C C . LEU A 1 93 ? -6.469 -25.469 -15.18 1 95.31 93 LEU A C 1
ATOM 746 O O . LEU A 1 93 ? -7.512 -25.094 -14.633 1 95.31 93 LEU A O 1
ATOM 750 N N . ASN A 1 94 ? -6.418 -26.531 -15.922 1 95.06 94 ASN A N 1
ATOM 751 C CA . ASN A 1 94 ? -7.59 -27.375 -16.141 1 95.06 94 ASN A CA 1
ATOM 752 C C . ASN A 1 94 ? -8.102 -27.969 -14.836 1 95.06 94 ASN A C 1
ATOM 754 O O . ASN A 1 94 ? -9.312 -28.016 -14.602 1 95.06 94 ASN A O 1
ATOM 758 N N . GLU A 1 95 ? -7.18 -28.484 -14.062 1 96.69 95 GLU A N 1
ATOM 759 C CA . GLU A 1 95 ? -7.559 -29.031 -12.758 1 96.69 95 GLU A CA 1
ATOM 760 C C . GLU A 1 95 ? -8.234 -27.969 -11.891 1 96.69 95 GLU A C 1
ATOM 762 O O . GLU A 1 95 ? -9.211 -28.266 -11.195 1 96.69 95 GLU A O 1
ATOM 767 N N . ALA A 1 96 ? -7.703 -26.797 -11.883 1 96.5 96 ALA A N 1
ATOM 768 C CA . ALA A 1 96 ? -8.25 -25.688 -11.086 1 96.5 96 ALA A CA 1
ATOM 769 C C . ALA A 1 96 ? -9.641 -25.312 -11.57 1 96.5 96 ALA A C 1
ATOM 771 O O . ALA A 1 96 ? -10.555 -25.094 -10.766 1 96.5 96 ALA A O 1
ATOM 772 N N . LEU A 1 97 ? -9.805 -25.141 -12.836 1 93.75 97 LEU A N 1
ATOM 773 C CA . LEU A 1 97 ? -11.094 -24.797 -13.406 1 93.75 97 LEU A CA 1
ATOM 774 C C . LEU A 1 97 ? -12.133 -25.859 -13.094 1 93.75 97 LEU A C 1
ATOM 776 O O . LEU A 1 97 ? -13.297 -25.547 -12.812 1 93.75 97 LEU A O 1
ATOM 780 N N . ASP A 1 98 ? -11.734 -27.109 -13.188 1 94.5 98 ASP A N 1
ATOM 781 C CA . ASP A 1 98 ? -12.625 -28.203 -12.836 1 94.5 98 ASP A CA 1
ATOM 782 C C . ASP A 1 98 ? -13.062 -28.125 -11.375 1 94.5 98 ASP A C 1
ATOM 784 O O . ASP A 1 98 ? -14.227 -28.359 -11.062 1 94.5 98 ASP A O 1
ATOM 788 N N . ARG A 1 99 ? -12.094 -27.828 -10.5 1 93.19 99 ARG A N 1
ATOM 789 C CA . ARG A 1 99 ? -12.406 -27.641 -9.086 1 93.19 99 ARG A CA 1
ATOM 790 C C . ARG A 1 99 ? -13.438 -26.531 -8.883 1 93.19 99 ARG A C 1
ATOM 792 O O . ARG A 1 99 ? -14.352 -26.672 -8.07 1 93.19 99 ARG A O 1
ATOM 799 N N . LEU A 1 100 ? -13.25 -25.469 -9.57 1 89.81 100 LEU A N 1
ATOM 800 C CA . LEU A 1 100 ? -14.156 -24.328 -9.477 1 89.81 100 LEU A CA 1
ATOM 801 C C . LEU A 1 100 ? -15.547 -24.703 -9.961 1 89.81 100 LEU A C 1
ATOM 803 O O . LEU A 1 100 ? -16.547 -24.312 -9.352 1 89.81 100 LEU A O 1
ATOM 807 N N . ARG A 1 101 ? -15.656 -25.375 -11.07 1 89.38 101 ARG A N 1
ATOM 808 C CA . ARG A 1 101 ? -16.922 -25.828 -11.625 1 89.38 101 ARG A CA 1
ATOM 809 C C . ARG A 1 101 ? -17.656 -26.734 -10.656 1 89.38 101 ARG A C 1
ATOM 811 O O . ARG A 1 101 ? -18.875 -26.625 -10.477 1 89.38 101 ARG A O 1
ATOM 818 N N . LYS A 1 102 ? -16.969 -27.594 -9.977 1 90.31 102 LYS A N 1
ATOM 819 C CA . LYS A 1 102 ? -17.562 -28.531 -9.023 1 90.31 102 LYS A CA 1
ATOM 820 C C . LYS A 1 102 ? -18.062 -27.797 -7.777 1 90.31 102 LYS A C 1
ATOM 822 O O . LYS A 1 102 ? -19.094 -28.156 -7.211 1 90.31 102 LYS A O 1
ATOM 827 N N . ALA A 1 103 ? -17.391 -26.828 -7.359 1 83.81 103 ALA A N 1
ATOM 828 C CA . ALA A 1 103 ? -17.781 -26.031 -6.199 1 83.81 103 ALA A CA 1
ATOM 829 C C . ALA A 1 103 ? -19.047 -25.234 -6.492 1 83.81 103 ALA A C 1
ATOM 831 O O . ALA A 1 103 ? -19.859 -25 -5.594 1 83.81 103 ALA A O 1
ATOM 832 N N . SER A 1 104 ? -19.188 -24.656 -7.582 1 78.12 104 SER A N 1
ATOM 833 C CA . SER A 1 104 ? -20.359 -23.891 -7.977 1 78.12 104 SER A CA 1
ATOM 834 C C . SER A 1 104 ? -21.594 -24.766 -8.055 1 78.12 104 SER A C 1
ATOM 836 O O . SER A 1 104 ? -22.719 -24.297 -7.816 1 78.12 104 SER A O 1
ATOM 838 N N . ARG A 1 105 ? -21.484 -25.969 -8.367 1 72 105 ARG A N 1
ATOM 839 C CA . ARG A 1 105 ? -22.609 -26.891 -8.469 1 72 105 ARG A CA 1
ATOM 840 C C . ARG A 1 105 ? -23.078 -27.344 -7.094 1 72 105 ARG A C 1
ATOM 842 O O . ARG A 1 105 ? -24.219 -27.781 -6.926 1 72 105 ARG A O 1
ATOM 849 N N . ARG A 1 106 ? -22.266 -27.328 -6.074 1 62.25 106 ARG A N 1
ATOM 850 C CA . ARG A 1 106 ? -22.656 -27.672 -4.711 1 62.25 106 ARG A CA 1
ATOM 851 C C . ARG A 1 106 ? -22.734 -26.422 -3.836 1 62.25 106 ARG A C 1
ATOM 853 O O . ARG A 1 106 ? -21.812 -26.125 -3.074 1 62.25 106 ARG A O 1
ATOM 860 N N . PRO A 1 107 ? -23.641 -25.578 -4.035 1 52.62 107 PRO A N 1
ATOM 861 C CA . PRO A 1 107 ? -23.688 -24.266 -3.385 1 52.62 107 PRO A CA 1
ATOM 862 C C . PRO A 1 107 ? -23.688 -24.359 -1.861 1 52.62 107 PRO A C 1
ATOM 864 O O . PRO A 1 107 ? -23.672 -23.344 -1.175 1 52.62 107 PRO A O 1
ATOM 867 N N . GLU A 1 108 ? -24 -25.469 -1.302 1 48.34 108 GLU A N 1
ATOM 868 C CA . GLU A 1 108 ? -24.234 -25.422 0.139 1 48.34 108 GLU A CA 1
ATOM 869 C C . GLU A 1 108 ? -22.969 -25.031 0.884 1 48.34 108 GLU A C 1
ATOM 871 O O . GLU A 1 108 ? -23.016 -24.656 2.059 1 48.34 108 GLU A O 1
ATOM 876 N N . ILE A 1 109 ? -21.859 -25.609 0.561 1 40.47 109 ILE A N 1
ATOM 877 C CA . ILE A 1 109 ? -20.75 -25.469 1.495 1 40.47 109 ILE A CA 1
ATOM 878 C C . ILE A 1 109 ? -20.031 -24.141 1.251 1 40.47 109 ILE A C 1
ATOM 880 O O . ILE A 1 109 ? -19.375 -23.969 0.229 1 40.47 109 ILE A O 1
ATOM 884 N N . HIS A 1 110 ? -20.625 -23.141 1.535 1 40.31 110 HIS A N 1
ATOM 885 C CA . HIS A 1 110 ? -19.906 -21.875 1.594 1 40.31 110 HIS A CA 1
ATOM 886 C C . HIS A 1 110 ? -18.531 -22.047 2.227 1 40.31 110 HIS A C 1
ATOM 888 O O . HIS A 1 110 ? -18.422 -22.391 3.404 1 40.31 110 HIS A O 1
ATOM 894 N N . LEU A 1 111 ? -17.562 -22.438 1.464 1 41.5 111 LEU A N 1
ATOM 895 C CA . LEU A 1 111 ? -16.25 -22.453 2.098 1 41.5 111 LEU A CA 1
ATOM 896 C C . LEU A 1 111 ? -15.945 -21.094 2.736 1 41.5 111 LEU A C 1
ATOM 898 O O . LEU A 1 111 ? -15.992 -20.062 2.066 1 41.5 111 LEU A O 1
ATOM 902 N N . PRO A 1 112 ? -16.125 -20.969 3.979 1 39.03 112 PRO A N 1
ATOM 903 C CA . PRO A 1 112 ? -15.75 -19.703 4.613 1 39.03 112 PRO A CA 1
ATOM 904 C C . PRO A 1 112 ? -14.383 -19.203 4.168 1 39.03 112 PRO A C 1
ATOM 906 O O . PRO A 1 112 ? -13.516 -20 3.809 1 39.03 112 PRO A O 1
ATOM 909 N N . PRO A 1 113 ? -14.32 -18.047 3.729 1 40.34 113 PRO A N 1
ATOM 910 C CA . PRO A 1 113 ? -12.961 -17.531 3.535 1 40.34 113 PRO A CA 1
ATOM 911 C C . PRO A 1 113 ? -12 -17.984 4.633 1 40.34 113 PRO A C 1
ATOM 913 O O . PRO A 1 113 ? -12.312 -17.859 5.82 1 40.34 113 PRO A O 1
ATOM 916 N N . ASP A 1 114 ? -11.492 -19.141 4.559 1 37.66 114 ASP A N 1
ATOM 917 C CA . ASP A 1 114 ? -10.57 -19.578 5.602 1 37.66 114 ASP A CA 1
ATOM 918 C C . ASP A 1 114 ? -9.695 -18.406 6.066 1 37.66 114 ASP A C 1
ATOM 920 O O . ASP A 1 114 ? -8.859 -17.906 5.309 1 37.66 114 ASP A O 1
ATOM 924 N N . GLY A 1 115 ? -10.242 -17.531 6.762 1 35.19 115 GLY A N 1
ATOM 925 C CA . GLY A 1 115 ? -9.422 -16.578 7.5 1 35.19 115 GLY A CA 1
ATOM 926 C C . GLY A 1 115 ? -8.266 -17.234 8.234 1 35.19 115 GLY A C 1
ATOM 927 O O . GLY A 1 115 ? -8.07 -17 9.43 1 35.19 115 GLY A O 1
ATOM 928 N N . HIS A 1 116 ? -7.934 -18.438 7.812 1 32.38 116 HIS A N 1
ATOM 929 C CA . HIS A 1 116 ? -6.785 -18.891 8.586 1 32.38 116 HIS A CA 1
ATOM 930 C C . HIS A 1 116 ? -5.652 -17.875 8.555 1 32.38 116 HIS A C 1
ATOM 932 O O . HIS A 1 116 ? -5.301 -17.359 7.492 1 32.38 116 HIS A O 1
ATOM 938 N N . ARG A 1 117 ? -5.375 -17.312 9.625 1 32.88 117 ARG A N 1
ATOM 939 C CA . ARG A 1 117 ? -4.137 -16.594 9.914 1 32.88 117 ARG A CA 1
ATOM 940 C C . ARG A 1 117 ? -2.941 -17.266 9.25 1 32.88 117 ARG A C 1
ATOM 942 O O . ARG A 1 117 ? -2.582 -18.391 9.594 1 32.88 117 ARG A O 1
ATOM 949 N N . ALA A 1 118 ? -2.783 -17.031 7.93 1 31.77 118 ALA A N 1
ATOM 950 C CA . ALA A 1 118 ? -1.501 -17.469 7.379 1 31.77 118 ALA A CA 1
ATOM 951 C C . ALA A 1 118 ? -0.413 -17.453 8.453 1 31.77 118 ALA A C 1
ATOM 953 O O . ALA A 1 118 ? -0.173 -16.422 9.086 1 31.77 118 ALA A O 1
ATOM 954 N N . ASP A 1 119 ? -0.2 -18.531 9.031 1 32.41 119 ASP A N 1
ATOM 955 C CA . ASP A 1 119 ? 1.032 -18.578 9.812 1 32.41 119 ASP A CA 1
ATOM 956 C C . ASP A 1 119 ? 2.123 -17.719 9.172 1 32.41 119 ASP A C 1
ATOM 958 O O . ASP A 1 119 ? 2.391 -17.844 7.977 1 32.41 119 ASP A O 1
ATOM 962 N N . ILE A 1 120 ? 2.219 -16.562 9.695 1 32.84 120 ILE A N 1
ATOM 963 C CA . ILE A 1 120 ? 3.381 -15.781 9.289 1 32.84 120 ILE A CA 1
ATOM 964 C C . ILE A 1 120 ? 4.562 -16.719 9.031 1 32.84 120 ILE A C 1
ATOM 966 O O . ILE A 1 120 ? 5.129 -17.281 9.969 1 32.84 120 ILE A O 1
ATOM 970 N N . LEU A 1 121 ? 4.352 -17.547 8.047 1 33.66 121 LEU A N 1
ATOM 971 C CA . LEU A 1 121 ? 5.559 -18.312 7.734 1 33.66 121 LEU A CA 1
ATOM 972 C C . LEU A 1 121 ? 6.77 -17.391 7.652 1 33.66 121 LEU A C 1
ATOM 974 O O . LEU A 1 121 ? 6.707 -16.328 7.016 1 33.66 121 LEU A O 1
ATOM 978 N N . GLN A 1 122 ? 7.539 -17.484 8.648 1 31.64 122 GLN A N 1
ATOM 979 C CA . GLN A 1 122 ? 8.891 -16.938 8.602 1 31.64 122 GLN A CA 1
ATOM 980 C C . GLN A 1 122 ? 9.57 -17.266 7.27 1 31.64 122 GLN A C 1
ATOM 982 O O . GLN A 1 122 ? 9.859 -18.422 6.98 1 31.64 122 GLN A O 1
ATOM 987 N N . PHE A 1 123 ? 9.039 -16.719 6.312 1 32 123 PHE A N 1
ATOM 988 C CA . PHE A 1 123 ? 9.883 -16.984 5.148 1 32 123 PHE A CA 1
ATOM 989 C C . PHE A 1 123 ? 11.344 -16.703 5.465 1 32 123 PHE A C 1
ATOM 991 O O . PHE A 1 123 ? 11.695 -15.602 5.895 1 32 123 PHE A O 1
ATOM 998 N N . PRO A 1 124 ? 12.062 -17.781 5.723 1 33.66 124 PRO A N 1
ATOM 999 C CA . PRO A 1 124 ? 13.508 -17.531 5.773 1 33.66 124 PRO A CA 1
ATOM 1000 C C . PRO A 1 124 ? 14.023 -16.812 4.527 1 33.66 124 PRO A C 1
ATOM 1002 O O . PRO A 1 124 ? 14.383 -17.469 3.543 1 33.66 124 PRO A O 1
ATOM 1005 N N . ASN A 1 125 ? 13.242 -16.125 3.822 1 34.78 125 ASN A N 1
ATOM 1006 C CA . ASN A 1 125 ? 14.086 -15.625 2.742 1 34.78 125 ASN A CA 1
ATOM 1007 C C . ASN A 1 125 ? 15.414 -15.086 3.27 1 34.78 125 ASN A C 1
ATOM 1009 O O . ASN A 1 125 ? 15.469 -14.508 4.355 1 34.78 125 ASN A O 1
ATOM 1013 N N . GLY A 1 126 ? 16.484 -15.703 2.857 1 34.38 126 GLY A N 1
ATOM 1014 C CA . GLY A 1 126 ? 17.875 -15.305 3.068 1 34.38 126 GLY A CA 1
ATOM 1015 C C . GLY A 1 126 ? 18.047 -13.805 3.152 1 34.38 126 GLY A C 1
ATOM 1016 O O . GLY A 1 126 ? 19.156 -13.297 2.98 1 34.38 126 GLY A O 1
ATOM 1017 N N . THR A 1 127 ? 17.062 -13.156 2.641 1 34.56 127 THR A N 1
ATOM 1018 C CA . THR A 1 127 ? 17.578 -11.797 2.758 1 34.56 127 THR A CA 1
ATOM 1019 C C . THR A 1 127 ? 17.953 -11.484 4.203 1 34.56 127 THR A C 1
ATOM 1021 O O . THR A 1 127 ? 17.234 -11.852 5.129 1 34.56 127 THR A O 1
ATOM 1024 N N . THR A 1 128 ? 19.172 -11.117 4.469 1 35.5 128 THR A N 1
ATOM 1025 C CA . THR A 1 128 ? 19.859 -10.586 5.645 1 35.5 128 THR A CA 1
ATOM 1026 C C . THR A 1 128 ? 18.859 -9.945 6.602 1 35.5 128 THR A C 1
ATOM 1028 O O . THR A 1 128 ? 17.75 -9.609 6.207 1 35.5 128 THR A O 1
ATOM 1031 N N . ILE A 1 129 ? 19.297 -9.75 7.891 1 39.25 129 ILE A N 1
ATOM 1032 C CA . ILE A 1 129 ? 18.891 -9.062 9.109 1 39.25 129 ILE A CA 1
ATOM 1033 C C . ILE A 1 129 ? 18.188 -7.754 8.758 1 39.25 129 ILE A C 1
ATOM 1035 O O . ILE A 1 129 ? 18.812 -6.695 8.711 1 39.25 129 ILE A O 1
ATOM 1039 N N . ASP A 1 130 ? 17.469 -7.645 7.617 1 44.19 130 ASP A N 1
ATOM 1040 C CA . ASP A 1 130 ? 16.875 -6.32 7.48 1 44.19 130 ASP A CA 1
ATOM 1041 C C . ASP A 1 130 ? 15.969 -5.996 8.664 1 44.19 130 ASP A C 1
ATOM 1043 O O . ASP A 1 130 ? 15.523 -6.895 9.375 1 44.19 130 ASP A O 1
ATOM 1047 N N . ASP A 1 131 ? 15.711 -4.75 8.891 1 53.84 131 ASP A N 1
ATOM 1048 C CA . ASP A 1 131 ? 14.977 -4.078 9.953 1 53.84 131 ASP A CA 1
ATOM 1049 C C . ASP A 1 131 ? 13.57 -4.664 10.109 1 53.84 131 ASP A C 1
ATOM 1051 O O . ASP A 1 131 ? 12.805 -4.711 9.148 1 53.84 131 ASP A O 1
ATOM 1055 N N . PRO A 1 132 ? 13.508 -5.543 11.094 1 56.5 132 PRO A N 1
ATOM 1056 C CA . PRO A 1 132 ? 12.227 -6.16 11.422 1 56.5 132 PRO A CA 1
ATOM 1057 C C . PRO A 1 132 ? 11.031 -5.289 11.023 1 56.5 132 PRO A C 1
ATOM 1059 O O . PRO A 1 132 ? 10.008 -5.809 10.578 1 56.5 132 PRO A O 1
ATOM 1062 N N . GLU A 1 133 ? 11.289 -4.074 11.109 1 56.44 133 GLU A N 1
ATOM 1063 C CA . GLU A 1 133 ? 10.203 -3.154 10.781 1 56.44 133 GLU A CA 1
ATOM 1064 C C . GLU A 1 133 ? 9.953 -3.121 9.273 1 56.44 133 GLU A C 1
ATOM 1066 O O . GLU A 1 133 ? 8.805 -3.086 8.836 1 56.44 133 GLU A O 1
ATOM 1071 N N . LYS A 1 134 ? 11.086 -3.199 8.562 1 60.31 134 LYS A N 1
ATOM 1072 C CA . LYS A 1 134 ? 10.969 -3.191 7.109 1 60.31 134 LYS A CA 1
ATOM 1073 C C . LYS A 1 134 ? 10.312 -4.477 6.602 1 60.31 134 LYS A C 1
ATOM 1075 O O . LYS A 1 134 ? 9.492 -4.438 5.688 1 60.31 134 LYS A O 1
ATOM 1080 N N . THR A 1 135 ? 10.602 -5.496 7.281 1 63.62 135 THR A N 1
ATOM 1081 C CA . THR A 1 135 ? 10.062 -6.793 6.898 1 63.62 135 THR A CA 1
ATOM 1082 C C . THR A 1 135 ? 8.562 -6.855 7.176 1 63.62 135 THR A C 1
ATOM 1084 O O . THR A 1 135 ? 7.793 -7.352 6.352 1 63.62 135 THR A O 1
ATOM 1087 N N . MET A 1 136 ? 8.18 -6.195 8.25 1 66.12 136 MET A N 1
ATOM 1088 C CA . MET A 1 136 ? 6.762 -6.211 8.594 1 66.12 136 MET A CA 1
ATOM 1089 C C . MET A 1 136 ? 5.961 -5.332 7.637 1 66.12 136 MET A C 1
ATOM 1091 O O . MET A 1 136 ? 4.859 -5.699 7.227 1 66.12 136 MET A O 1
ATOM 1095 N N . ALA A 1 137 ? 6.574 -4.258 7.301 1 64.56 137 ALA A N 1
ATOM 1096 C CA . ALA A 1 137 ? 5.93 -3.365 6.344 1 64.56 137 ALA A CA 1
ATOM 1097 C C . ALA A 1 137 ? 5.754 -4.047 4.988 1 64.56 137 ALA A C 1
ATOM 1099 O O . ALA A 1 137 ? 4.695 -3.932 4.363 1 64.56 137 ALA A O 1
ATOM 1100 N N . GLN A 1 138 ? 6.719 -4.754 4.602 1 69.44 138 GLN A N 1
ATOM 1101 C CA . GLN A 1 138 ? 6.676 -5.445 3.32 1 69.44 138 GLN A CA 1
ATOM 1102 C C . GLN A 1 138 ? 5.586 -6.516 3.309 1 69.44 138 GLN A C 1
ATOM 1104 O O . GLN A 1 138 ? 4.852 -6.648 2.33 1 69.44 138 GLN A O 1
ATOM 1109 N N . ARG A 1 139 ? 5.461 -7.211 4.387 1 72.19 139 ARG A N 1
ATOM 1110 C CA . ARG A 1 139 ? 4.457 -8.266 4.48 1 72.19 139 ARG A CA 1
ATOM 1111 C C . ARG A 1 139 ? 3.049 -7.688 4.402 1 72.19 139 ARG A C 1
ATOM 1113 O O . ARG A 1 139 ? 2.156 -8.297 3.803 1 72.19 139 ARG A O 1
ATOM 1120 N N . GLN A 1 140 ? 2.926 -6.551 4.953 1 70.62 140 GLN A N 1
ATOM 1121 C CA . GLN A 1 140 ? 1.604 -5.934 4.957 1 70.62 140 GLN A CA 1
ATOM 1122 C C . GLN A 1 140 ? 1.236 -5.41 3.57 1 70.62 140 GLN A C 1
ATOM 1124 O O . GLN A 1 140 ? 0.084 -5.52 3.146 1 70.62 140 GLN A O 1
ATOM 1129 N N . ILE A 1 141 ? 2.166 -4.91 2.977 1 72.25 141 ILE A N 1
ATOM 1130 C CA . ILE A 1 141 ? 1.94 -4.457 1.609 1 72.25 141 ILE A CA 1
ATOM 1131 C C . ILE A 1 141 ? 1.577 -5.645 0.724 1 72.25 141 ILE A C 1
ATOM 1133 O O . ILE A 1 141 ? 0.671 -5.555 -0.108 1 72.25 141 ILE A O 1
ATOM 1137 N N . LEU A 1 142 ? 2.217 -6.746 0.956 1 76.69 142 LEU A N 1
ATOM 1138 C CA . LEU A 1 142 ? 1.947 -7.949 0.177 1 76.69 142 LEU A CA 1
ATOM 1139 C C . LEU A 1 142 ? 0.516 -8.43 0.393 1 76.69 142 LEU A C 1
ATOM 1141 O O . LEU A 1 142 ? -0.156 -8.836 -0.555 1 76.69 142 LEU A O 1
ATOM 1145 N N . ARG A 1 143 ? 0.107 -8.32 1.595 1 78.12 143 ARG A N 1
ATOM 1146 C CA . ARG A 1 143 ? -1.257 -8.734 1.906 1 78.12 143 ARG A CA 1
ATOM 1147 C C . ARG A 1 143 ? -2.275 -7.859 1.19 1 78.12 143 ARG A C 1
ATOM 1149 O O . ARG A 1 143 ? -3.311 -8.344 0.73 1 78.12 143 ARG A O 1
ATOM 1156 N N . LEU A 1 144 ? -1.988 -6.566 1.146 1 75.94 144 LEU A N 1
ATOM 1157 C CA . LEU A 1 144 ? -2.875 -5.652 0.436 1 75.94 144 LEU A CA 1
ATOM 1158 C C . LEU A 1 144 ? -2.947 -6.004 -1.045 1 75.94 144 LEU A C 1
ATOM 1160 O O . LEU A 1 144 ? -4.027 -5.988 -1.64 1 75.94 144 LEU A O 1
ATOM 1164 N N . VAL A 1 145 ? -1.881 -6.391 -1.555 1 79.56 145 VAL A N 1
ATOM 1165 C CA . VAL A 1 145 ? -1.812 -6.762 -2.965 1 79.56 145 VAL A CA 1
ATOM 1166 C C . VAL A 1 145 ? -2.602 -8.047 -3.201 1 79.56 145 VAL A C 1
ATOM 1168 O O . VAL A 1 145 ? -3.355 -8.148 -4.172 1 79.56 145 VAL A O 1
ATOM 1171 N N . GLU A 1 146 ? -2.369 -8.945 -2.328 1 85.69 146 GLU A N 1
ATOM 1172 C CA . GLU A 1 146 ? -3.047 -10.234 -2.457 1 85.69 146 GLU A CA 1
ATOM 1173 C C . GLU A 1 146 ? -4.562 -10.07 -2.361 1 85.69 146 GLU A C 1
ATOM 1175 O O . GLU A 1 146 ? -5.305 -10.664 -3.145 1 85.69 146 GLU A O 1
ATOM 1180 N N . GLN A 1 147 ? -4.977 -9.234 -1.464 1 84.44 147 GLN A N 1
ATOM 1181 C CA . GLN A 1 147 ? -6.406 -8.977 -1.305 1 84.44 147 GLN A CA 1
ATOM 1182 C C . GLN A 1 147 ? -6.977 -8.258 -2.527 1 84.44 147 GLN A C 1
ATOM 1184 O O . GLN A 1 147 ? -8.086 -8.562 -2.965 1 84.44 147 GLN A O 1
ATOM 1189 N N . ALA A 1 148 ? -6.254 -7.34 -2.973 1 84.75 148 ALA A N 1
ATOM 1190 C CA . ALA A 1 148 ? -6.691 -6.613 -4.16 1 84.75 148 ALA A CA 1
ATOM 1191 C C . ALA A 1 148 ? -6.793 -7.539 -5.367 1 84.75 148 ALA A C 1
ATOM 1193 O O . ALA A 1 148 ? -7.73 -7.441 -6.156 1 84.75 148 ALA A O 1
ATOM 1194 N N . ALA A 1 149 ? -5.852 -8.398 -5.461 1 88.62 149 ALA A N 1
ATOM 1195 C CA . ALA A 1 149 ? -5.863 -9.367 -6.555 1 88.62 149 ALA A CA 1
ATOM 1196 C C . ALA A 1 149 ? -7.07 -10.297 -6.453 1 88.62 149 ALA A C 1
ATOM 1198 O O . ALA A 1 149 ? -7.707 -10.609 -7.461 1 88.62 149 ALA A O 1
ATOM 1199 N N . ASP A 1 150 ? -7.352 -10.703 -5.238 1 89.19 150 ASP A N 1
ATOM 1200 C CA . ASP A 1 150 ? -8.469 -11.617 -5.004 1 89.19 150 ASP A CA 1
ATOM 1201 C C . ASP A 1 150 ? -9.797 -10.953 -5.359 1 89.19 150 ASP A C 1
ATOM 1203 O O . ASP A 1 150 ? -10.773 -11.633 -5.664 1 89.19 150 ASP A O 1
ATOM 1207 N N . ALA A 1 151 ? -9.812 -9.656 -5.32 1 89.62 151 ALA A N 1
ATOM 1208 C CA . ALA A 1 151 ? -11.047 -8.914 -5.559 1 89.62 151 ALA A CA 1
ATOM 1209 C C . ALA A 1 151 ? -11.281 -8.703 -7.051 1 89.62 151 ALA A C 1
ATOM 1211 O O . ALA A 1 151 ? -12.375 -8.305 -7.465 1 89.62 151 ALA A O 1
ATOM 1212 N N . LEU A 1 152 ? -10.328 -9.016 -7.875 1 93.06 152 LEU A N 1
ATOM 1213 C CA . LEU A 1 152 ? -10.484 -8.875 -9.32 1 93.06 152 LEU A CA 1
ATOM 1214 C C . LEU A 1 152 ? -11.492 -9.883 -9.859 1 93.06 152 LEU A C 1
ATOM 1216 O O . LEU A 1 152 ? -11.562 -11.016 -9.375 1 93.06 152 LEU A O 1
ATOM 1220 N N . PRO A 1 153 ? -12.227 -9.438 -10.938 1 93.62 153 PRO A N 1
ATOM 1221 C CA . PRO A 1 153 ? -12.984 -10.453 -11.672 1 93.62 153 PRO A CA 1
ATOM 1222 C C . PRO A 1 153 ? -12.094 -11.57 -12.219 1 93.62 153 PRO A C 1
ATOM 1224 O O . PRO A 1 153 ? -10.938 -11.328 -12.562 1 93.62 153 PRO A O 1
ATOM 1227 N N . ASP A 1 154 ? -12.609 -12.758 -12.43 1 91.25 154 ASP A N 1
ATOM 1228 C CA . ASP A 1 154 ? -11.867 -13.969 -12.766 1 91.25 154 ASP A CA 1
ATOM 1229 C C . ASP A 1 154 ? -11.016 -13.758 -14.016 1 91.25 154 ASP A C 1
ATOM 1231 O O . ASP A 1 154 ? -9.82 -14.062 -14.016 1 91.25 154 ASP A O 1
ATOM 1235 N N . ALA A 1 155 ? -11.688 -13.203 -15.016 1 93.75 155 ALA A N 1
ATOM 1236 C CA . ALA A 1 155 ? -11 -13.047 -16.297 1 93.75 155 ALA A CA 1
ATOM 1237 C C . ALA A 1 155 ? -9.789 -12.125 -16.156 1 93.75 155 ALA A C 1
ATOM 1239 O O . ALA A 1 155 ? -8.758 -12.352 -16.797 1 93.75 155 ALA A O 1
ATOM 1240 N N . PHE A 1 156 ? -9.93 -11.164 -15.336 1 95.69 156 PHE A N 1
ATOM 1241 C CA . PHE A 1 156 ? -8.844 -10.211 -15.141 1 95.69 156 PHE A CA 1
ATOM 1242 C C . PHE A 1 156 ? -7.789 -10.773 -14.203 1 95.69 156 PHE A C 1
ATOM 1244 O O . PHE A 1 156 ? -6.59 -10.578 -14.414 1 95.69 156 PHE A O 1
ATOM 1251 N N . ARG A 1 157 ? -8.227 -11.477 -13.219 1 94.25 157 ARG A N 1
ATOM 1252 C CA . ARG A 1 157 ? -7.336 -12.062 -12.227 1 94.25 157 ARG A CA 1
ATOM 1253 C C . ARG A 1 157 ? -6.367 -13.055 -12.867 1 94.25 157 ARG A C 1
ATOM 1255 O O . ARG A 1 157 ? -5.164 -13.016 -12.602 1 94.25 157 ARG A O 1
ATOM 1262 N N . LEU A 1 158 ? -6.887 -13.859 -13.703 1 94.06 158 LEU A N 1
ATOM 1263 C CA . LEU A 1 158 ? -6.066 -14.875 -14.359 1 94.06 158 LEU A CA 1
ATOM 1264 C C . LEU A 1 158 ? -4.965 -14.234 -15.195 1 94.06 158 LEU A C 1
ATOM 1266 O O . LEU A 1 158 ? -3.816 -14.68 -15.164 1 94.06 158 LEU A O 1
ATOM 1270 N N . VAL A 1 159 ? -5.375 -13.234 -15.906 1 95.38 159 VAL A N 1
ATOM 1271 C CA . VAL A 1 159 ? -4.398 -12.547 -16.734 1 95.38 159 VAL A CA 1
ATOM 1272 C C . VAL A 1 159 ? -3.365 -11.844 -15.859 1 95.38 159 VAL A C 1
ATOM 1274 O O . VAL A 1 159 ? -2.176 -11.836 -16.188 1 95.38 159 VAL A O 1
ATOM 1277 N N . PHE A 1 160 ? -3.807 -11.297 -14.797 1 93.06 160 PHE A N 1
ATOM 1278 C CA . PHE A 1 160 ? -2.896 -10.633 -13.867 1 93.06 160 PHE A CA 1
ATOM 1279 C C . PHE A 1 160 ? -1.877 -11.625 -13.312 1 93.06 160 PHE A C 1
ATOM 1281 O O . PHE A 1 160 ? -0.681 -11.328 -13.266 1 93.06 160 PHE A O 1
ATOM 1288 N N . PHE A 1 161 ? -2.301 -12.766 -12.859 1 91.69 161 PHE A N 1
ATOM 1289 C CA . PHE A 1 161 ? -1.416 -13.781 -12.305 1 91.69 161 PHE A CA 1
ATOM 1290 C C . PHE A 1 161 ? -0.422 -14.266 -13.352 1 91.69 161 PHE A C 1
ATOM 1292 O O . PHE A 1 161 ? 0.776 -14.367 -13.078 1 91.69 161 PHE A O 1
ATOM 1299 N N . ALA A 1 162 ? -0.872 -14.461 -14.492 1 93.31 162 ALA A N 1
ATOM 1300 C CA . ALA A 1 162 ? -0.011 -14.984 -15.555 1 93.31 162 ALA A CA 1
ATOM 1301 C C . ALA A 1 162 ? 1.021 -13.945 -15.984 1 93.31 162 ALA A C 1
ATOM 1303 O O . ALA A 1 162 ? 2.217 -14.242 -16.047 1 93.31 162 ALA A O 1
ATOM 1304 N N . ARG A 1 163 ? 0.587 -12.711 -16.141 1 92.19 163 ARG A N 1
ATOM 1305 C CA . ARG A 1 163 ? 1.433 -11.68 -16.734 1 92.19 163 ARG A CA 1
ATOM 1306 C C . ARG A 1 163 ? 2.318 -11.023 -15.688 1 92.19 163 ARG A C 1
ATOM 1308 O O . ARG A 1 163 ? 3.514 -10.82 -15.906 1 92.19 163 ARG A O 1
ATOM 1315 N N . VAL A 1 164 ? 1.732 -10.734 -14.562 1 88 164 VAL A N 1
ATOM 1316 C CA . VAL A 1 164 ? 2.434 -9.883 -13.609 1 88 164 VAL A CA 1
ATOM 1317 C C . VAL A 1 164 ? 3.123 -10.742 -12.555 1 88 164 VAL A C 1
ATOM 1319 O O . VAL A 1 164 ? 4.301 -10.539 -12.25 1 88 164 VAL A O 1
ATOM 1322 N N . ILE A 1 165 ? 2.418 -11.711 -12.047 1 85.44 165 ILE A N 1
ATOM 1323 C CA . ILE A 1 165 ? 2.977 -12.523 -10.969 1 85.44 165 ILE A CA 1
ATOM 1324 C C . ILE A 1 165 ? 3.965 -13.539 -11.547 1 85.44 165 ILE A C 1
ATOM 1326 O O . ILE A 1 165 ? 5.09 -13.664 -11.055 1 85.44 165 ILE A O 1
ATOM 1330 N N . GLU A 1 166 ? 3.658 -14.133 -12.609 1 86.38 166 GLU A N 1
ATOM 1331 C CA . GLU A 1 166 ? 4.477 -15.211 -13.164 1 86.38 166 GLU A CA 1
ATOM 1332 C C . GLU A 1 166 ? 5.367 -14.703 -14.297 1 86.38 166 GLU A C 1
ATOM 1334 O O . GLU A 1 166 ? 6.285 -15.398 -14.734 1 86.38 166 GLU A O 1
ATOM 1339 N N . GLY A 1 167 ? 5.02 -13.57 -14.852 1 86.69 167 GLY A N 1
ATOM 1340 C CA . GLY A 1 167 ? 5.883 -12.945 -15.844 1 86.69 167 GLY A CA 1
ATOM 1341 C C . GLY A 1 167 ? 5.766 -13.578 -17.219 1 86.69 167 GLY A C 1
ATOM 1342 O O . GLY A 1 167 ? 6.695 -13.5 -18.016 1 86.69 167 GLY A O 1
ATOM 1343 N N . MET A 1 168 ? 4.699 -14.195 -17.484 1 89.88 168 MET A N 1
ATOM 1344 C CA . MET A 1 168 ? 4.488 -14.781 -18.812 1 89.88 168 MET A CA 1
ATOM 1345 C C . MET A 1 168 ? 4.305 -13.695 -19.859 1 89.88 168 MET A C 1
ATOM 1347 O O . MET A 1 168 ? 3.803 -12.609 -19.562 1 89.88 168 MET A O 1
ATOM 1351 N N . SER A 1 169 ? 4.723 -14.016 -21.031 1 93.62 169 SER A N 1
ATOM 1352 C CA . SER A 1 169 ? 4.488 -13.086 -22.141 1 93.62 169 SER A CA 1
ATOM 1353 C C . SER A 1 169 ? 3.014 -13.047 -22.516 1 93.62 169 SER A C 1
ATOM 1355 O O . SER A 1 169 ? 2.23 -13.898 -22.078 1 93.62 169 SER A O 1
ATOM 1357 N N . VAL A 1 170 ? 2.676 -12.062 -23.375 1 96.69 170 VAL A N 1
ATOM 1358 C CA . VAL A 1 170 ? 1.31 -11.945 -23.875 1 96.69 170 VAL A CA 1
ATOM 1359 C C . VAL A 1 170 ? 0.945 -13.195 -24.672 1 96.69 170 VAL A C 1
ATOM 1361 O O . VAL A 1 170 ? -0.147 -13.742 -24.516 1 96.69 170 VAL A O 1
ATOM 1364 N N . GLU A 1 171 ? 1.895 -13.688 -25.406 1 95.06 171 GLU A N 1
ATOM 1365 C CA . GLU A 1 171 ? 1.662 -14.844 -26.266 1 95.06 171 GLU A CA 1
ATOM 1366 C C . GLU A 1 171 ? 1.491 -16.125 -25.438 1 95.06 171 GLU A C 1
ATOM 1368 O O . GLU A 1 171 ? 0.583 -16.906 -25.688 1 95.06 171 GLU A O 1
ATOM 1373 N N . GLU A 1 172 ? 2.348 -16.297 -24.5 1 93 172 GLU A N 1
ATOM 1374 C CA . GLU A 1 172 ? 2.242 -17.453 -23.609 1 93 172 GLU A CA 1
ATOM 1375 C C . GLU A 1 172 ? 0.916 -17.453 -22.859 1 93 172 GLU A C 1
ATOM 1377 O O . GLU A 1 172 ? 0.263 -18.484 -22.734 1 93 172 GLU A O 1
ATOM 1382 N N . THR A 1 173 ? 0.522 -16.312 -22.406 1 95.81 173 THR A N 1
ATOM 1383 C CA . THR A 1 173 ? -0.721 -16.156 -21.656 1 95.81 173 THR A CA 1
ATOM 1384 C C . THR A 1 173 ? -1.925 -16.453 -22.547 1 95.81 173 THR A C 1
ATOM 1386 O O . THR A 1 173 ? -2.863 -17.141 -22.109 1 95.81 173 THR A O 1
ATOM 1389 N N . ALA A 1 174 ? -1.873 -15.945 -23.75 1 97 174 ALA A N 1
ATOM 1390 C CA . ALA A 1 174 ? -2.941 -16.172 -24.719 1 97 174 ALA A CA 1
ATOM 1391 C C . ALA A 1 174 ? -3.119 -17.672 -24.984 1 97 174 ALA A C 1
ATOM 1393 O O . ALA A 1 174 ? -4.246 -18.172 -25.016 1 97 174 ALA A O 1
ATOM 1394 N N . LEU A 1 175 ? -2.047 -18.328 -25.125 1 93.44 175 LEU A N 1
ATOM 1395 C CA . LEU A 1 175 ? -2.07 -19.766 -25.391 1 93.44 175 LEU A CA 1
ATOM 1396 C C . LEU A 1 175 ? -2.604 -20.531 -24.188 1 93.44 175 LEU A C 1
ATOM 1398 O O . LEU A 1 175 ? -3.432 -21.422 -24.328 1 93.44 175 LEU A O 1
ATOM 1402 N N . LEU A 1 176 ? -2.137 -20.141 -23.047 1 92.69 176 LEU A N 1
ATOM 1403 C CA . LEU A 1 176 ? -2.516 -20.812 -21.812 1 92.69 176 LEU A CA 1
ATOM 1404 C C . LEU A 1 176 ? -4.012 -20.672 -21.547 1 92.69 176 LEU A C 1
ATOM 1406 O O . LEU A 1 176 ? -4.68 -21.656 -21.203 1 92.69 176 LEU A O 1
ATOM 1410 N N . LEU A 1 177 ? -4.547 -19.484 -21.734 1 94.69 177 LEU A N 1
ATOM 1411 C CA . LEU A 1 177 ? -5.922 -19.188 -21.359 1 94.69 177 LEU A CA 1
ATOM 1412 C C . LEU A 1 177 ? -6.863 -19.344 -22.547 1 94.69 177 LEU A C 1
ATOM 1414 O O . LEU A 1 177 ? -8.078 -19.172 -22.406 1 94.69 177 LEU A O 1
ATOM 1418 N N . LYS A 1 178 ? -6.258 -19.594 -23.688 1 94.94 178 LYS A N 1
ATOM 1419 C CA . LYS A 1 178 ? -7.012 -19.797 -24.922 1 94.94 178 LYS A CA 1
ATOM 1420 C C . LYS A 1 178 ? -7.832 -18.562 -25.281 1 94.94 178 LYS A C 1
ATOM 1422 O O . LYS A 1 178 ? -9.031 -18.656 -25.531 1 94.94 178 LYS A O 1
ATOM 1427 N N . ILE A 1 179 ? -7.215 -17.406 -25.328 1 96.94 179 ILE A N 1
ATOM 1428 C CA . ILE A 1 179 ? -7.805 -16.141 -25.734 1 96.94 179 ILE A CA 1
ATOM 1429 C C . ILE A 1 179 ? -6.855 -15.398 -26.672 1 96.94 179 ILE A C 1
ATOM 1431 O O . ILE A 1 179 ? -5.711 -15.82 -26.859 1 96.94 179 ILE A O 1
ATOM 1435 N N . LYS A 1 180 ? -7.328 -14.344 -27.25 1 98 180 LYS A N 1
ATOM 1436 C CA . LYS A 1 180 ? -6.508 -13.57 -28.188 1 98 180 LYS A CA 1
ATOM 1437 C C . LYS A 1 180 ? -5.52 -12.68 -27.438 1 98 180 LYS A C 1
ATOM 1439 O O . LYS A 1 180 ? -5.824 -12.188 -26.344 1 98 180 LYS A O 1
ATOM 1444 N N . PRO A 1 181 ? -4.363 -12.508 -28.062 1 97.94 181 PRO A N 1
ATOM 1445 C CA . PRO A 1 181 ? -3.385 -11.602 -27.453 1 97.94 181 PRO A CA 1
ATOM 1446 C C . PRO A 1 181 ? -3.959 -10.219 -27.141 1 97.94 181 PRO A C 1
ATOM 1448 O O . PRO A 1 181 ? -3.627 -9.617 -26.125 1 97.94 181 PRO A O 1
ATOM 1451 N N . GLU A 1 182 ? -4.84 -9.773 -27.984 1 98 182 GLU A N 1
ATOM 1452 C CA . GLU A 1 182 ? -5.457 -8.469 -27.766 1 98 182 GLU A CA 1
ATOM 1453 C C . GLU A 1 182 ? -6.316 -8.461 -26.5 1 98 182 GLU A C 1
ATOM 1455 O O . GLU A 1 182 ? -6.359 -7.469 -25.781 1 98 182 GLU A O 1
ATOM 1460 N N . THR A 1 183 ? -6.953 -9.562 -26.328 1 97.88 183 THR A N 1
ATOM 1461 C CA . THR A 1 183 ? -7.781 -9.719 -25.125 1 97.88 183 THR A CA 1
ATOM 1462 C C . THR A 1 183 ? -6.914 -9.758 -23.875 1 97.88 183 THR A C 1
ATOM 1464 O O . THR A 1 183 ? -7.293 -9.211 -22.844 1 97.88 183 THR A O 1
ATOM 1467 N N . VAL A 1 184 ? -5.727 -10.406 -23.969 1 97.94 184 VAL A N 1
ATOM 1468 C CA . VAL A 1 184 ? -4.785 -10.422 -22.859 1 97.94 184 VAL A CA 1
ATOM 1469 C C . VAL A 1 184 ? -4.395 -8.992 -22.484 1 97.94 184 VAL A C 1
ATOM 1471 O O . VAL A 1 184 ? -4.402 -8.625 -21.312 1 97.94 184 VAL A O 1
ATOM 1474 N N . ARG A 1 185 ? -4.145 -8.195 -23.484 1 97.5 185 ARG A N 1
ATOM 1475 C CA . ARG A 1 185 ? -3.697 -6.828 -23.25 1 97.5 185 ARG A CA 1
ATOM 1476 C C . ARG A 1 185 ? -4.805 -5.992 -22.625 1 97.5 185 ARG A C 1
ATOM 1478 O O . ARG A 1 185 ? -4.559 -5.25 -21.672 1 97.5 185 ARG A O 1
ATOM 1485 N N . SER A 1 186 ? -6.004 -6.102 -23.109 1 97.62 186 SER A N 1
ATOM 1486 C CA . SER A 1 186 ? -7.125 -5.328 -22.578 1 97.62 186 SER A CA 1
ATOM 1487 C C . SER A 1 186 ? -7.461 -5.746 -21.156 1 97.62 186 SER A C 1
ATOM 1489 O O . SER A 1 186 ? -7.711 -4.898 -20.297 1 97.62 186 SER A O 1
ATOM 1491 N N . ARG A 1 187 ? -7.48 -7.055 -20.938 1 97.12 187 ARG A N 1
ATOM 1492 C CA . ARG A 1 187 ? -7.777 -7.547 -19.594 1 97.12 187 ARG A CA 1
ATOM 1493 C C . ARG A 1 187 ? -6.688 -7.137 -18.609 1 97.12 187 ARG A C 1
ATOM 1495 O O . ARG A 1 187 ? -6.973 -6.828 -17.453 1 97.12 187 ARG A O 1
ATOM 1502 N N . LEU A 1 188 ? -5.43 -7.16 -19.109 1 96.19 188 LEU A N 1
ATOM 1503 C CA . LEU A 1 188 ? -4.328 -6.73 -18.25 1 96.19 188 LEU A CA 1
ATOM 1504 C C . LEU A 1 188 ? -4.469 -5.258 -17.891 1 96.19 188 LEU A C 1
ATOM 1506 O O . LEU A 1 188 ? -4.258 -4.879 -16.734 1 96.19 188 LEU A O 1
ATOM 1510 N N . HIS A 1 189 ? -4.797 -4.453 -18.781 1 95.12 189 HIS A N 1
ATOM 1511 C CA . HIS A 1 189 ? -5.016 -3.033 -18.547 1 95.12 189 HIS A CA 1
ATOM 1512 C C . HIS A 1 189 ? -6.121 -2.814 -17.516 1 95.12 189 HIS A C 1
ATOM 1514 O O . HIS A 1 189 ? -5.977 -1.993 -16.609 1 95.12 189 HIS A O 1
ATOM 1520 N N . ARG A 1 190 ? -7.16 -3.535 -17.703 1 95.12 190 ARG A N 1
ATOM 1521 C CA . ARG A 1 190 ? -8.289 -3.412 -16.797 1 95.12 190 ARG A CA 1
ATOM 1522 C C . ARG A 1 190 ? -7.934 -3.934 -15.406 1 95.12 190 ARG A C 1
ATOM 1524 O O . ARG A 1 190 ? -8.336 -3.35 -14.391 1 95.12 190 ARG A O 1
ATOM 1531 N N . ALA A 1 191 ? -7.27 -5.035 -15.352 1 94.06 191 ALA A N 1
ATOM 1532 C CA . ALA A 1 191 ? -6.824 -5.59 -14.078 1 94.06 191 ALA A CA 1
ATOM 1533 C C . ALA A 1 191 ? -5.969 -4.59 -13.305 1 94.06 191 ALA A C 1
ATOM 1535 O O . ALA A 1 191 ? -6.188 -4.355 -12.117 1 94.06 191 ALA A O 1
ATOM 1536 N N . ARG A 1 192 ? -5.02 -4.008 -13.992 1 88.5 192 ARG A N 1
ATOM 1537 C CA . ARG A 1 192 ? -4.137 -3.021 -13.383 1 88.5 192 ARG A CA 1
ATOM 1538 C C . ARG A 1 192 ? -4.922 -1.807 -12.898 1 88.5 192 ARG A C 1
ATOM 1540 O O . ARG A 1 192 ? -4.66 -1.279 -11.812 1 88.5 192 ARG A O 1
ATOM 1547 N N . TYR A 1 193 ? -5.809 -1.426 -13.695 1 89.25 193 TYR A N 1
ATOM 1548 C CA . TYR A 1 193 ? -6.656 -0.295 -13.328 1 89.25 193 TYR A CA 1
ATOM 1549 C C . TYR A 1 193 ? -7.438 -0.585 -12.055 1 89.25 193 TYR A C 1
ATOM 1551 O O . TYR A 1 193 ? -7.457 0.231 -11.133 1 89.25 193 TYR A O 1
ATOM 1559 N N . LEU A 1 194 ? -8.086 -1.705 -11.992 1 91 194 LEU A N 1
ATOM 1560 C CA . LEU A 1 194 ? -8.914 -2.07 -10.852 1 91 194 LEU A CA 1
ATOM 1561 C C . LEU A 1 194 ? -8.055 -2.262 -9.602 1 91 194 LEU A C 1
ATOM 1563 O O . LEU A 1 194 ? -8.477 -1.915 -8.5 1 91 194 LEU A O 1
ATOM 1567 N N . LEU A 1 195 ? -6.914 -2.83 -9.773 1 87.19 195 LEU A N 1
ATOM 1568 C CA . LEU A 1 195 ? -6.004 -3.006 -8.648 1 87.19 195 LEU A CA 1
ATOM 1569 C C . LEU A 1 195 ? -5.594 -1.658 -8.062 1 87.19 195 LEU A C 1
ATOM 1571 O O . LEU A 1 195 ? -5.59 -1.479 -6.844 1 87.19 195 LEU A O 1
ATOM 1575 N N . ARG A 1 196 ? -5.254 -0.758 -8.953 1 81.75 196 ARG A N 1
ATOM 1576 C CA . ARG A 1 196 ? -4.875 0.583 -8.523 1 81.75 196 ARG A CA 1
ATOM 1577 C C . ARG A 1 196 ? -6.039 1.274 -7.812 1 81.75 196 ARG A C 1
ATOM 1579 O O . ARG A 1 196 ? -5.844 1.925 -6.781 1 81.75 196 ARG A O 1
ATOM 1586 N N . LYS A 1 197 ? -7.145 1.148 -8.367 1 84.38 197 LYS A N 1
ATOM 1587 C CA . LYS A 1 197 ? -8.336 1.752 -7.777 1 84.38 197 LYS A CA 1
ATOM 1588 C C . LYS A 1 197 ? -8.602 1.202 -6.379 1 84.38 197 LYS A C 1
ATOM 1590 O O . LYS A 1 197 ? -8.945 1.955 -5.465 1 84.38 197 LYS A O 1
ATOM 1595 N N . GLN A 1 198 ? -8.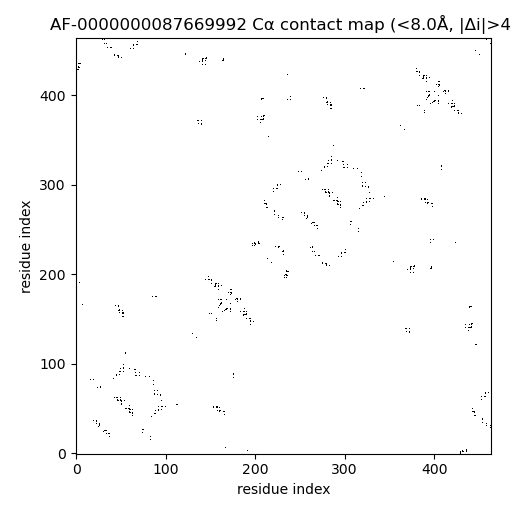461 -0.045 -6.25 1 83.12 198 GLN A N 1
ATOM 1596 C CA . GLN A 1 198 ? -8.688 -0.679 -4.957 1 83.12 198 GLN A CA 1
ATOM 1597 C C . GLN A 1 198 ? -7.652 -0.219 -3.932 1 83.12 198 GLN A C 1
ATOM 1599 O O . GLN A 1 198 ? -7.988 0.031 -2.771 1 83.12 198 GLN A O 1
ATOM 1604 N N . ILE A 1 199 ? -6.43 -0.183 -4.367 1 76.5 199 ILE A N 1
ATOM 1605 C CA . ILE A 1 199 ? -5.359 0.26 -3.479 1 76.5 199 ILE A CA 1
ATOM 1606 C C . ILE A 1 199 ? -5.582 1.719 -3.088 1 76.5 199 ILE A C 1
ATOM 1608 O O . ILE A 1 199 ? -5.438 2.084 -1.919 1 76.5 199 ILE A O 1
ATOM 1612 N N . ASP A 1 200 ? -5.996 2.525 -4.039 1 76.62 200 ASP A N 1
ATOM 1613 C CA . ASP A 1 200 ? -6.312 3.926 -3.775 1 76.62 200 ASP A CA 1
ATOM 1614 C C . ASP A 1 200 ? -7.441 4.051 -2.754 1 76.62 200 ASP A C 1
ATOM 1616 O O . ASP A 1 200 ? -7.379 4.891 -1.852 1 76.62 200 ASP A O 1
ATOM 1620 N N . ASN A 1 201 ? -8.414 3.227 -2.938 1 79.5 201 ASN A N 1
ATOM 1621 C CA . ASN A 1 201 ? -9.57 3.266 -2.045 1 79.5 201 ASN A CA 1
ATOM 1622 C C . ASN A 1 201 ? -9.195 2.861 -0.624 1 79.5 201 ASN A C 1
ATOM 1624 O O . ASN A 1 201 ? -9.828 3.297 0.34 1 79.5 201 ASN A O 1
ATOM 1628 N N . THR A 1 202 ? -8.195 2.057 -0.591 1 75.88 202 THR A N 1
ATOM 1629 C CA . THR A 1 202 ? -7.77 1.591 0.723 1 75.88 202 THR A CA 1
ATOM 1630 C C . THR A 1 202 ? -6.84 2.605 1.38 1 75.88 202 THR A C 1
ATOM 1632 O O . THR A 1 202 ? -6.941 2.865 2.58 1 75.88 202 THR A O 1
ATOM 1635 N N . ILE A 1 203 ? -6.023 3.168 0.591 1 73.44 203 ILE A N 1
ATOM 1636 C CA . ILE A 1 203 ? -5.004 4.07 1.116 1 73.44 203 ILE A CA 1
ATOM 1637 C C . ILE A 1 203 ? -5.605 5.453 1.346 1 73.44 203 ILE A C 1
ATOM 1639 O O . ILE A 1 203 ? -5.219 6.156 2.283 1 73.44 203 ILE A O 1
ATOM 1643 N N . GLY A 1 204 ? -6.52 5.809 0.56 1 73.88 204 GLY A N 1
ATOM 1644 C CA . GLY A 1 204 ? -7.105 7.137 0.614 1 73.88 204 GLY A CA 1
ATOM 1645 C C . GLY A 1 204 ? -7.566 7.531 2.004 1 73.88 204 GLY A C 1
ATOM 1646 O O . GLY A 1 204 ? -7.098 8.523 2.561 1 73.88 204 GLY A O 1
ATOM 1647 N N . PRO A 1 205 ? -8.414 6.75 2.523 1 72.94 205 PRO A N 1
ATOM 1648 C CA . PRO A 1 205 ? -8.93 7.094 3.848 1 72.94 205 PRO A CA 1
ATOM 1649 C C . PRO A 1 205 ? -7.855 7.055 4.93 1 72.94 205 PRO A C 1
ATOM 1651 O O . PRO A 1 205 ? -7.988 7.723 5.961 1 72.94 205 PRO A O 1
ATOM 1654 N N . LEU A 1 206 ? -6.875 6.34 4.621 1 73.75 206 LEU A N 1
ATOM 1655 C CA . LEU A 1 206 ? -5.82 6.223 5.625 1 73.75 206 LEU A CA 1
ATOM 1656 C C . LEU A 1 206 ? -4.953 7.477 5.648 1 73.75 206 LEU A C 1
ATOM 1658 O O . LEU A 1 206 ? -4.297 7.762 6.652 1 73.75 206 LEU A O 1
ATOM 1662 N N . CYS A 1 207 ? -4.953 8.172 4.648 1 74.94 207 CYS A N 1
ATOM 1663 C CA . CYS A 1 207 ? -4.156 9.391 4.562 1 74.94 207 CYS A CA 1
ATOM 1664 C C . CYS A 1 207 ? -4.59 10.398 5.617 1 74.94 207 CYS A C 1
ATOM 1666 O O . CYS A 1 207 ? -3.768 11.172 6.121 1 74.94 207 CYS A O 1
ATOM 1668 N N . LEU A 1 208 ? -5.844 10.305 6.016 1 75 208 LEU A N 1
ATOM 1669 C CA . LEU A 1 208 ? -6.363 11.234 7.012 1 75 208 LEU A CA 1
ATOM 1670 C C . LEU A 1 208 ? -5.727 10.984 8.375 1 75 208 LEU A C 1
ATOM 1672 O O . LEU A 1 208 ? -5.723 11.867 9.234 1 75 208 LEU A O 1
ATOM 1676 N N . ASP A 1 209 ? -5.242 9.844 8.477 1 77.88 209 ASP A N 1
ATOM 1677 C CA . ASP A 1 209 ? -4.637 9.484 9.758 1 77.88 209 ASP A CA 1
ATOM 1678 C C . ASP A 1 209 ? -3.119 9.625 9.711 1 77.88 209 ASP A C 1
ATOM 1680 O O . ASP A 1 209 ? -2.432 9.336 10.695 1 77.88 209 ASP A O 1
ATOM 1684 N N . ALA A 1 210 ? -2.717 10.039 8.609 1 82.5 210 ALA A N 1
ATOM 1685 C CA . ALA A 1 210 ? -1.27 10.188 8.477 1 82.5 210 ALA A CA 1
ATOM 1686 C C . ALA A 1 210 ? -0.756 11.375 9.273 1 82.5 210 ALA A C 1
ATOM 1688 O O . ALA A 1 210 ? -1.479 12.359 9.477 1 82.5 210 ALA A O 1
ATOM 1689 N N . PHE A 1 211 ? 0.485 11.227 9.844 1 85.75 211 PHE A N 1
ATOM 1690 C CA . PHE A 1 211 ? 1.165 12.266 10.602 1 85.75 211 PHE A CA 1
ATOM 1691 C C . PHE A 1 211 ? 0.356 12.664 11.828 1 85.75 211 PHE A C 1
ATOM 1693 O O . PHE A 1 211 ? -0.011 13.828 11.992 1 85.75 211 PHE A O 1
ATOM 1700 N N . PRO A 1 212 ? 0.119 11.719 12.602 1 81.25 212 PRO A N 1
ATOM 1701 C CA . PRO A 1 212 ? -0.678 11.969 13.805 1 81.25 212 PRO A CA 1
ATOM 1702 C C . PRO A 1 212 ? 0.049 12.844 14.82 1 81.25 212 PRO A C 1
ATOM 1704 O O . PRO A 1 212 ? 1.281 12.836 14.883 1 81.25 212 PRO A O 1
ATOM 1707 N N . PHE A 1 213 ? -0.629 13.625 15.492 1 87.75 213 PHE A N 1
ATOM 1708 C CA . PHE A 1 213 ? -0.184 14.43 16.625 1 87.75 213 PHE A CA 1
ATOM 1709 C C . PHE A 1 213 ? -1.227 14.414 17.734 1 87.75 213 PHE A C 1
ATOM 1711 O O . PHE A 1 213 ? -2.131 15.258 17.75 1 87.75 213 PHE A O 1
ATOM 1718 N N . ALA A 1 214 ? -1.146 13.406 18.594 1 81.62 214 ALA A N 1
ATOM 1719 C CA . ALA A 1 214 ? -2.148 13.219 19.641 1 81.62 214 ALA A CA 1
ATOM 1720 C C . ALA A 1 214 ? -1.52 12.625 20.906 1 81.62 214 ALA A C 1
ATOM 1722 O O . ALA A 1 214 ? -0.31 12.391 20.953 1 81.62 214 ALA A O 1
ATOM 1723 N N . GLY A 1 215 ? -2.258 12.492 21.844 1 82.25 215 GLY A N 1
ATOM 1724 C CA . GLY A 1 215 ? -1.817 11.828 23.062 1 82.25 215 GLY A CA 1
ATOM 1725 C C . GLY A 1 215 ? -0.773 12.609 23.828 1 82.25 215 GLY A C 1
ATOM 1726 O O . GLY A 1 215 ? -0.968 13.797 24.125 1 82.25 215 GLY A O 1
ATOM 1727 N N . GLN A 1 216 ? 0.301 11.945 24.156 1 83.44 216 GLN A N 1
ATOM 1728 C CA . GLN A 1 216 ? 1.314 12.531 25.031 1 83.44 216 GLN A CA 1
ATOM 1729 C C . GLN A 1 216 ? 2.021 13.695 24.328 1 83.44 216 GLN A C 1
ATOM 1731 O O . GLN A 1 216 ? 2.387 14.68 24.984 1 83.44 216 GLN A O 1
ATOM 1736 N N . ARG A 1 217 ? 2.186 13.594 23.094 1 87.31 217 ARG A N 1
ATOM 1737 C CA . ARG A 1 217 ? 2.846 14.664 22.344 1 87.31 217 ARG A CA 1
ATOM 1738 C C . ARG A 1 217 ? 2.037 15.953 22.422 1 87.31 217 ARG A C 1
ATOM 1740 O O . ARG A 1 217 ? 2.596 17.031 22.641 1 87.31 217 ARG A O 1
ATOM 1747 N N . CYS A 1 218 ? 0.727 15.727 22.234 1 89.25 218 CYS A N 1
ATOM 1748 C CA . CYS A 1 218 ? -0.164 16.875 22.312 1 89.25 218 CYS A CA 1
ATOM 1749 C C . CYS A 1 218 ? -0.144 17.5 23.703 1 89.25 218 CYS A C 1
ATOM 1751 O O . CYS A 1 218 ? -0.064 18.719 23.859 1 89.25 218 CYS A O 1
ATOM 1753 N N . GLU A 1 219 ? -0.136 16.688 24.688 1 91.06 219 GLU A N 1
ATOM 1754 C CA . GLU A 1 219 ? -0.15 17.156 26.078 1 91.06 219 GLU A CA 1
ATOM 1755 C C . GLU A 1 219 ? 1.146 17.875 26.422 1 91.06 219 GLU A C 1
ATOM 1757 O O . GLU A 1 219 ? 1.125 18.906 27.094 1 91.06 219 GLU A O 1
ATOM 1762 N N . ARG A 1 220 ? 2.16 17.297 26.016 1 91.5 220 ARG A N 1
ATOM 1763 C CA . ARG A 1 220 ? 3.465 17.891 26.281 1 91.5 220 ARG A CA 1
ATOM 1764 C C . ARG A 1 220 ? 3.596 19.25 25.625 1 91.5 220 ARG A C 1
ATOM 1766 O O . ARG A 1 220 ? 4.113 20.188 26.234 1 91.5 220 ARG A O 1
ATOM 1773 N N . LEU A 1 221 ? 3.191 19.328 24.422 1 93.88 221 LEU A N 1
ATOM 1774 C CA . LEU A 1 221 ? 3.225 20.594 23.719 1 93.88 221 LEU A CA 1
ATOM 1775 C C . LEU A 1 221 ? 2.371 21.641 24.422 1 93.88 221 LEU A C 1
ATOM 1777 O O . LEU A 1 221 ? 2.805 22.781 24.609 1 93.88 221 LEU A O 1
ATOM 1781 N N . THR A 1 222 ? 1.157 21.25 24.797 1 94.38 222 THR A N 1
ATOM 1782 C CA . THR A 1 222 ? 0.235 22.156 25.469 1 94.38 222 THR A CA 1
ATOM 1783 C C . THR A 1 222 ? 0.831 22.672 26.781 1 94.38 222 THR A C 1
ATOM 1785 O O . THR A 1 222 ? 0.808 23.875 27.062 1 94.38 222 THR A O 1
ATOM 1788 N N . ALA A 1 223 ? 1.392 21.75 27.5 1 93.81 223 ALA A N 1
ATOM 1789 C CA . ALA A 1 223 ? 2.02 22.109 28.781 1 93.81 223 ALA A CA 1
ATOM 1790 C C . ALA A 1 223 ? 3.221 23.016 28.547 1 93.81 223 ALA A C 1
ATOM 1792 O O . ALA A 1 223 ? 3.443 23.953 29.328 1 93.81 223 ALA A O 1
ATOM 1793 N N . GLY A 1 224 ? 3.969 22.688 27.578 1 93.44 224 GLY A N 1
ATOM 1794 C CA . GLY A 1 224 ? 5.137 23.5 27.266 1 93.44 224 GLY A CA 1
ATOM 1795 C C . GLY A 1 224 ? 4.789 24.938 26.891 1 93.44 224 GLY A C 1
ATOM 1796 O O . GLY A 1 224 ? 5.457 25.875 27.344 1 93.44 224 GLY A O 1
ATOM 1797 N N . VAL A 1 225 ? 3.754 25.109 26.172 1 96 225 VAL A N 1
ATOM 1798 C CA . VAL A 1 225 ? 3.328 26.438 25.75 1 96 225 VAL A CA 1
ATOM 1799 C C . VAL A 1 225 ? 2.812 27.219 26.953 1 96 225 VAL A C 1
ATOM 1801 O O . VAL A 1 225 ? 3.158 28.391 27.141 1 96 225 VAL A O 1
ATOM 1804 N N . LEU A 1 226 ? 2.008 26.594 27.781 1 95.31 226 LEU A N 1
ATOM 1805 C CA . LEU A 1 226 ? 1.462 27.266 28.953 1 95.31 226 LEU A CA 1
ATOM 1806 C C . LEU A 1 226 ? 2.576 27.688 29.906 1 95.31 226 LEU A C 1
ATOM 1808 O O . LEU A 1 226 ? 2.518 28.766 30.5 1 95.31 226 LEU A O 1
ATOM 1812 N N . TRP A 1 227 ? 3.543 26.859 30.016 1 93.88 227 TRP A N 1
ATOM 1813 C CA . TRP A 1 227 ? 4.688 27.156 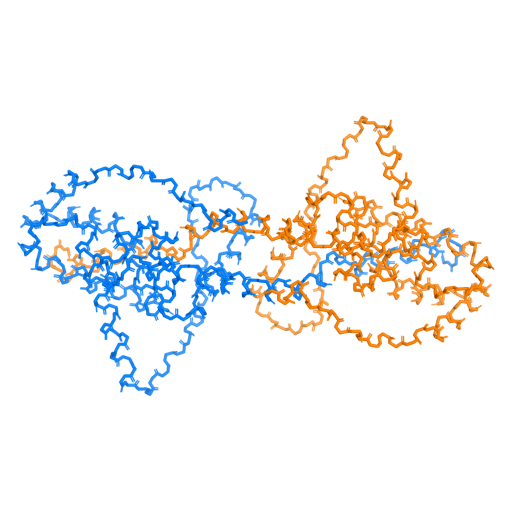30.875 1 93.88 227 TRP A CA 1
ATOM 1814 C C . TRP A 1 227 ? 5.438 28.391 30.359 1 93.88 227 TRP A C 1
ATOM 1816 O O . TRP A 1 227 ? 5.773 29.281 31.141 1 93.88 227 TRP A O 1
ATOM 1826 N N . ARG A 1 228 ? 5.645 28.453 29.109 1 93.81 228 ARG A N 1
ATOM 1827 C CA . ARG A 1 228 ? 6.383 29.562 28.5 1 93.81 228 ARG A CA 1
ATOM 1828 C C . ARG A 1 228 ? 5.613 30.875 28.609 1 93.81 228 ARG A C 1
ATOM 1830 O O . ARG A 1 228 ? 6.211 31.953 28.641 1 93.81 228 ARG A O 1
ATOM 1837 N N . LEU A 1 229 ? 4.293 30.703 28.719 1 93.19 229 LEU A N 1
ATOM 1838 C CA . LEU A 1 229 ? 3.453 31.891 28.812 1 93.19 229 LEU A CA 1
ATOM 1839 C C . LEU A 1 229 ? 3.236 32.281 30.266 1 93.19 229 LEU A C 1
ATOM 1841 O O . LEU A 1 229 ? 2.623 33.312 30.547 1 93.19 229 LEU A O 1
ATOM 1845 N N . GLY A 1 230 ? 3.736 31.469 31.172 1 91.81 230 GLY A N 1
ATOM 1846 C CA . GLY A 1 230 ? 3.588 31.75 32.594 1 91.81 230 GLY A CA 1
ATOM 1847 C C . GLY A 1 230 ? 2.195 31.453 33.125 1 91.81 230 GLY A C 1
ATOM 1848 O O . GLY A 1 230 ? 1.74 32.094 34.062 1 91.81 230 GLY A O 1
ATOM 1849 N N . LEU A 1 231 ? 1.469 30.625 32.5 1 91.19 231 LEU A N 1
ATOM 1850 C CA . LEU A 1 231 ? 0.092 30.328 32.875 1 91.19 231 LEU A CA 1
ATOM 1851 C C . LEU A 1 231 ? 0.023 29.047 33.719 1 91.19 231 LEU A C 1
ATOM 1853 O O . LEU A 1 231 ? -1.019 28.734 34.281 1 91.19 231 LEU A O 1
ATOM 1857 N N . GLU A 1 232 ? 1.005 28.266 33.75 1 81.75 232 GLU A N 1
ATOM 1858 C CA . GLU A 1 232 ? 1.183 27.094 34.594 1 81.75 232 GLU A CA 1
ATOM 1859 C C . GLU A 1 232 ? 2.66 26.844 34.875 1 81.75 232 GLU A C 1
ATOM 1861 O O . GLU A 1 232 ? 3.527 27.234 34.094 1 81.75 232 GLU A O 1
ATOM 1866 N N . MET B 1 1 ? -9.945 6.324 -9.414 1 24.81 1 MET B N 1
ATOM 1867 C CA . MET B 1 1 ? -9.773 7.695 -9.891 1 24.81 1 MET B CA 1
ATOM 1868 C C . MET B 1 1 ? -10.258 8.695 -8.844 1 24.81 1 MET B C 1
ATOM 1870 O O . MET B 1 1 ? -9.867 9.867 -8.875 1 24.81 1 MET B O 1
ATOM 1874 N N . LYS B 1 2 ? -11.227 8.156 -7.969 1 33.66 2 LYS B N 1
ATOM 1875 C CA . LYS B 1 2 ? -11.961 9 -7.031 1 33.66 2 LYS B CA 1
ATOM 1876 C C . LYS B 1 2 ? -11.188 9.172 -5.727 1 33.66 2 LYS B C 1
ATOM 1878 O O . LYS B 1 2 ? -11.594 9.945 -4.859 1 33.66 2 LYS B O 1
ATOM 1883 N N . ILE B 1 3 ? -10.539 8.109 -5.312 1 34.75 3 ILE B N 1
ATOM 1884 C CA . ILE B 1 3 ? -10.172 8.07 -3.9 1 34.75 3 ILE B CA 1
ATOM 1885 C C . ILE B 1 3 ? -9.164 9.172 -3.598 1 34.75 3 ILE B C 1
ATOM 1887 O O . ILE B 1 3 ? -9.141 9.719 -2.492 1 34.75 3 ILE B O 1
ATOM 1891 N N . LEU B 1 4 ? -8.062 9.383 -4.414 1 40.69 4 LEU B N 1
ATOM 1892 C CA . LEU B 1 4 ? -7.453 10.688 -4.18 1 40.69 4 LEU B CA 1
ATOM 1893 C C . LEU B 1 4 ? -8.414 11.812 -4.543 1 40.69 4 LEU B C 1
ATOM 1895 O O . LEU B 1 4 ? -8.047 12.992 -4.492 1 40.69 4 LEU B O 1
ATOM 1899 N N . ALA B 1 5 ? -9.5 11.445 -5.137 1 37.75 5 ALA B N 1
ATOM 1900 C CA . ALA B 1 5 ? -10.617 12.32 -5.477 1 37.75 5 ALA B CA 1
ATOM 1901 C C . ALA B 1 5 ? -11.492 12.594 -4.258 1 37.75 5 ALA B C 1
ATOM 1903 O O . ALA B 1 5 ? -12.594 13.141 -4.379 1 37.75 5 ALA B O 1
ATOM 1904 N N . HIS B 1 6 ? -11.461 11.75 -3.279 1 36.5 6 HIS B N 1
ATOM 1905 C CA . HIS B 1 6 ? -12.453 12.055 -2.256 1 36.5 6 HIS B CA 1
ATOM 1906 C C . HIS B 1 6 ? -12.398 13.531 -1.86 1 36.5 6 HIS B C 1
ATOM 1908 O O . HIS B 1 6 ? -11.367 14.016 -1.396 1 36.5 6 HIS B O 1
ATOM 1914 N N . GLN B 1 7 ? -13.125 14.234 -2.637 1 34.75 7 GLN B N 1
ATOM 1915 C CA . GLN B 1 7 ? -13.5 15.508 -2.033 1 34.75 7 GLN B CA 1
ATOM 1916 C C . GLN B 1 7 ? -13.945 15.32 -0.585 1 34.75 7 GLN B C 1
ATOM 1918 O O . GLN B 1 7 ? -14.914 14.609 -0.316 1 34.75 7 GLN B O 1
ATOM 1923 N N . ALA B 1 8 ? -13.047 15.195 0.33 1 36.19 8 ALA B N 1
ATOM 1924 C CA . ALA B 1 8 ? -13.531 15.242 1.707 1 36.19 8 ALA B CA 1
ATOM 1925 C C . ALA B 1 8 ? -14.844 16.016 1.798 1 36.19 8 ALA B C 1
ATOM 1927 O O . ALA B 1 8 ? -14.945 17.141 1.291 1 36.19 8 ALA B O 1
ATOM 1928 N N . THR B 1 9 ? -15.938 15.258 1.794 1 34.97 9 THR B N 1
ATOM 1929 C CA . THR B 1 9 ? -17.172 15.953 2.137 1 34.97 9 THR B CA 1
ATOM 1930 C C . THR B 1 9 ? -16.891 17.141 3.059 1 34.97 9 THR B C 1
ATOM 1932 O O . THR B 1 9 ? -16.062 17.031 3.967 1 34.97 9 THR B O 1
ATOM 1935 N N . GLU B 1 10 ? -17.156 18.234 2.592 1 32.38 10 GLU B N 1
ATOM 1936 C CA . GLU B 1 10 ? -17.203 19.422 3.436 1 32.38 10 GLU B CA 1
ATOM 1937 C C . GLU B 1 10 ? -17.781 19.109 4.812 1 32.38 10 GLU B C 1
ATOM 1939 O O . GLU B 1 10 ? -19 19.062 4.992 1 32.38 10 GLU B O 1
ATOM 1944 N N . ALA B 1 11 ? -17.453 18.016 5.43 1 34.91 11 ALA B N 1
ATOM 1945 C CA . ALA B 1 11 ? -18.047 17.969 6.766 1 34.91 11 ALA B CA 1
ATOM 1946 C C . ALA B 1 11 ? -18.172 19.375 7.352 1 34.91 11 ALA B C 1
ATOM 1948 O O . ALA B 1 11 ? -17.234 20.172 7.312 1 34.91 11 ALA B O 1
ATOM 1949 N N . GLU B 1 12 ? -19.344 19.844 7.305 1 32.97 12 GLU B N 1
ATOM 1950 C CA . GLU B 1 12 ? -19.672 21.062 8.023 1 32.97 12 GLU B CA 1
ATOM 1951 C C . GLU B 1 12 ? -18.844 21.188 9.305 1 32.97 12 GLU B C 1
ATOM 1953 O O . GLU B 1 12 ? -19.141 20.547 10.305 1 32.97 12 GLU B O 1
ATOM 1958 N N . ARG B 1 13 ? -17.578 21.078 9.164 1 40.88 13 ARG B N 1
ATOM 1959 C CA . ARG B 1 13 ? -16.922 21.453 10.406 1 40.88 13 ARG B CA 1
ATOM 1960 C C . ARG B 1 13 ? -17.734 22.531 11.148 1 40.88 13 ARG B C 1
ATOM 1962 O O . ARG B 1 13 ? -18.078 23.562 10.57 1 40.88 13 ARG B O 1
ATOM 1969 N N . PRO B 1 14 ? -18.516 22.109 12.016 1 39.06 14 PRO B N 1
ATOM 1970 C CA . PRO B 1 14 ? -19.344 23.109 12.695 1 39.06 14 PRO B CA 1
ATOM 1971 C C . PRO B 1 14 ? -18.766 24.516 12.617 1 39.06 14 PRO B C 1
ATOM 1973 O O . PRO B 1 14 ? -17.547 24.672 12.516 1 39.06 14 PRO B O 1
ATOM 1976 N N . SER B 1 15 ? -19.344 25.484 12.141 1 43.97 15 SER B N 1
ATOM 1977 C CA . SER B 1 15 ? -19.094 26.922 12.172 1 43.97 15 SER B CA 1
ATOM 1978 C C . SER B 1 15 ? -18.391 27.328 13.469 1 43.97 15 SER B C 1
ATOM 1980 O O . SER B 1 15 ? -19.047 27.609 14.469 1 43.97 15 SER B O 1
ATOM 1982 N N . GLY B 1 16 ? -17.312 26.672 13.859 1 51.09 16 GLY B N 1
ATOM 1983 C CA . GLY B 1 16 ? -16.359 26.891 14.93 1 51.09 16 GLY B CA 1
ATOM 1984 C C . GLY B 1 16 ? -16.062 28.359 15.156 1 51.09 16 GLY B C 1
ATOM 1985 O O . GLY B 1 16 ? -15.164 28.703 15.922 1 51.09 16 GLY B O 1
ATOM 1986 N N . HIS B 1 17 ? -16.625 29.047 14.312 1 57.22 17 HIS B N 1
ATOM 1987 C CA . HIS B 1 17 ? -16.344 30.484 14.453 1 57.22 17 HIS B CA 1
ATOM 1988 C C . HIS B 1 17 ? -16.812 31 15.805 1 57.22 17 HIS B C 1
ATOM 1990 O O . HIS B 1 17 ? -16.094 31.75 16.469 1 57.22 17 HIS B O 1
ATOM 1996 N N . GLY B 1 18 ? -18.094 30.625 16.047 1 55.03 18 GLY B N 1
ATOM 1997 C CA . GLY B 1 18 ? -18.609 31.125 17.312 1 55.03 18 GLY B CA 1
ATOM 1998 C C . GLY B 1 18 ? -17.828 30.609 18.516 1 55.03 18 GLY B C 1
ATOM 1999 O O . GLY B 1 18 ? -17.484 31.375 19.406 1 55.03 18 GLY B O 1
ATOM 2000 N N . VAL B 1 19 ? -17.484 29.375 18.547 1 64.38 19 VAL B N 1
ATOM 2001 C CA . VAL B 1 19 ? -16.75 28.75 19.641 1 64.38 19 VAL B CA 1
ATOM 2002 C C . VAL B 1 19 ? -15.336 29.312 19.703 1 64.38 19 VAL B C 1
ATOM 2004 O O . VAL B 1 19 ? -14.812 29.594 20.781 1 64.38 19 VAL B O 1
ATOM 2007 N N . ASP B 1 20 ? -14.945 29.812 18.609 1 82.81 20 ASP B N 1
ATOM 2008 C CA . ASP B 1 20 ? -13.594 30.375 18.562 1 82.81 20 ASP B CA 1
ATOM 2009 C C . ASP B 1 20 ? -13.555 31.781 19.156 1 82.81 20 ASP B C 1
ATOM 2011 O O . ASP B 1 20 ? -12.617 32.125 19.875 1 82.81 20 ASP B O 1
ATOM 2015 N N . ALA B 1 21 ? -14.695 32.438 18.969 1 85.12 21 ALA B N 1
ATOM 2016 C CA . ALA B 1 21 ? -14.719 33.781 19.484 1 85.12 21 ALA B CA 1
ATOM 2017 C C . ALA B 1 21 ? -14.711 33.812 21 1 85.12 21 ALA B C 1
ATOM 2019 O O . ALA B 1 21 ? -14.008 34.625 21.625 1 85.12 21 ALA B O 1
ATOM 2020 N N . ASP B 1 22 ? -15.461 33 21.547 1 89.12 22 ASP B N 1
ATOM 2021 C CA . ASP B 1 22 ? -15.508 32.906 23 1 89.12 22 ASP B CA 1
ATOM 2022 C C . ASP B 1 22 ? -14.156 32.469 23.562 1 89.12 22 ASP B C 1
ATOM 2024 O O . ASP B 1 22 ? -13.695 33 24.562 1 89.12 22 ASP B O 1
ATOM 2028 N N . LEU B 1 23 ? -13.57 31.578 22.969 1 92.75 23 LEU B N 1
ATOM 2029 C CA . LEU B 1 23 ? -12.281 31.062 23.422 1 92.75 23 LEU B CA 1
ATOM 2030 C C . LEU B 1 23 ? -11.211 32.156 23.328 1 92.75 23 LEU B C 1
ATOM 2032 O O . LEU B 1 23 ? -10.375 32.281 24.234 1 92.75 23 LEU B O 1
ATOM 2036 N N . VAL B 1 24 ? -11.281 32.906 22.281 1 93.12 24 VAL B N 1
ATOM 2037 C CA . VAL B 1 24 ? -10.305 33.969 22.094 1 93.12 24 VAL B CA 1
ATOM 2038 C C . VAL B 1 24 ? -10.469 35.031 23.188 1 93.12 24 VAL B C 1
ATOM 2040 O O . VAL B 1 24 ? -9.477 35.5 23.75 1 93.12 24 VAL B O 1
ATOM 2043 N N . GLN B 1 25 ? -11.695 35.375 23.484 1 92.56 25 GLN B N 1
ATOM 2044 C CA . GLN B 1 25 ? -11.969 36.344 24.531 1 92.56 25 GLN B CA 1
ATOM 2045 C C . GLN B 1 25 ? -11.469 35.875 25.891 1 92.56 25 GLN B C 1
ATOM 2047 O O . GLN B 1 25 ? -10.859 36.656 26.625 1 92.56 25 GLN B O 1
ATOM 2052 N N . ARG B 1 26 ? -11.695 34.688 26.172 1 95.38 26 ARG B N 1
ATOM 2053 C CA . ARG B 1 26 ? -11.234 34.125 27.438 1 95.38 26 ARG B CA 1
ATOM 2054 C C . ARG B 1 26 ? -9.719 34.031 27.484 1 95.38 26 ARG B C 1
ATOM 2056 O O . ARG B 1 26 ? -9.109 34.25 28.547 1 95.38 26 ARG B O 1
ATOM 2063 N N . ALA B 1 27 ? -9.086 33.719 26.406 1 94.88 27 ALA B N 1
ATOM 2064 C CA . ALA B 1 27 ? -7.633 33.688 26.344 1 94.88 27 ALA B CA 1
ATOM 2065 C C . ALA B 1 27 ? -7.035 35.062 26.547 1 94.88 27 ALA B C 1
ATOM 2067 O O . ALA B 1 27 ? -5.996 35.219 27.203 1 94.88 27 ALA B O 1
ATOM 2068 N N . LEU B 1 28 ? -7.719 36.062 26 1 93.44 28 LEU B N 1
ATOM 2069 C CA . LEU B 1 28 ? -7.273 37.438 26.172 1 93.44 28 LEU B CA 1
ATOM 2070 C C . LEU B 1 28 ? -7.309 37.812 27.641 1 93.44 28 LEU B C 1
ATOM 2072 O O . LEU B 1 28 ? -6.586 38.719 28.062 1 93.44 28 LEU B O 1
ATOM 2076 N N . GLN B 1 29 ? -8.188 37.125 28.391 1 94.25 29 GLN B N 1
ATOM 2077 C CA . GLN B 1 29 ? -8.273 37.375 29.828 1 94.25 29 GLN B CA 1
ATOM 2078 C C . GLN B 1 29 ? -7.336 36.438 30.578 1 94.25 29 GLN B C 1
ATOM 2080 O O . GLN B 1 29 ? -7.477 36.25 31.797 1 94.25 29 GLN B O 1
ATOM 2085 N N . ASN B 1 30 ? -6.43 35.75 29.812 1 94.06 30 ASN B N 1
ATOM 2086 C CA . ASN B 1 30 ? -5.383 34.875 30.344 1 94.06 30 ASN B CA 1
ATOM 2087 C C . ASN B 1 30 ? -5.969 33.656 31.031 1 94.06 30 ASN B C 1
ATOM 2089 O O . ASN B 1 30 ? -5.473 33.219 32.062 1 94.06 30 ASN B O 1
ATOM 2093 N N . ASP B 1 31 ? -7.086 33.156 30.547 1 94.81 31 ASP B N 1
ATOM 2094 C CA . ASP B 1 31 ? -7.668 31.891 31 1 94.81 31 ASP B CA 1
ATOM 2095 C C . ASP B 1 31 ? -6.895 30.703 30.453 1 94.81 31 ASP B C 1
ATOM 2097 O O . ASP B 1 31 ? -6.945 30.422 29.266 1 94.81 31 ASP B O 1
ATOM 2101 N N . PRO B 1 32 ? -6.25 29.984 31.328 1 94.62 32 PRO B N 1
ATOM 2102 C CA . PRO B 1 32 ? -5.445 28.859 30.844 1 94.62 32 PRO B CA 1
ATOM 2103 C C . PRO B 1 32 ? -6.285 27.797 30.141 1 94.62 32 PRO B C 1
ATOM 2105 O O . PRO B 1 32 ? -5.801 27.156 29.203 1 94.62 32 PRO B O 1
ATOM 2108 N N . ASP B 1 33 ? -7.496 27.609 30.531 1 94.94 33 ASP B N 1
ATOM 2109 C CA . ASP B 1 33 ? -8.367 26.609 29.938 1 94.94 33 ASP B CA 1
ATOM 2110 C C . ASP B 1 33 ? -8.711 26.969 28.484 1 94.94 33 ASP B C 1
ATOM 2112 O O . ASP B 1 33 ? -8.891 26.078 27.641 1 94.94 33 ASP B O 1
ATOM 2116 N N . ALA B 1 34 ? -8.82 28.219 28.25 1 95.62 34 ALA B N 1
ATOM 2117 C CA . ALA B 1 34 ? -9.086 28.656 26.891 1 95.62 34 ALA B CA 1
ATOM 2118 C C . ALA B 1 34 ? -7.906 28.344 25.969 1 95.62 34 ALA B C 1
ATOM 2120 O O . ALA B 1 34 ? -8.094 27.875 24.844 1 95.62 34 ALA B O 1
ATOM 2121 N N . PHE B 1 35 ? -6.676 28.578 26.516 1 95.19 35 PHE B N 1
ATOM 2122 C CA . PHE B 1 35 ? -5.477 28.234 25.766 1 95.19 35 PHE B CA 1
ATOM 2123 C C . PHE B 1 35 ? -5.41 26.734 25.484 1 95.19 35 PHE B C 1
ATOM 2125 O O . PHE B 1 35 ? -5.141 26.328 24.359 1 95.19 35 PHE B O 1
ATOM 2132 N N . ARG B 1 36 ? -5.715 25.969 26.469 1 94.5 36 ARG B N 1
ATOM 2133 C CA . ARG B 1 36 ? -5.688 24.516 26.344 1 94.5 36 ARG B CA 1
ATOM 2134 C C . ARG B 1 36 ? -6.676 24.047 25.281 1 94.5 36 ARG B C 1
ATOM 2136 O O . ARG B 1 36 ? -6.363 23.156 24.484 1 94.5 36 ARG B O 1
ATOM 2143 N N . THR B 1 37 ? -7.832 24.562 25.344 1 94.69 37 THR B N 1
ATOM 2144 C CA . THR B 1 37 ? -8.875 24.156 24.406 1 94.69 37 THR B CA 1
ATOM 2145 C C . THR B 1 37 ? -8.492 24.516 22.969 1 94.69 37 THR B C 1
ATOM 2147 O O . THR B 1 37 ? -8.703 23.719 22.047 1 94.69 37 THR B O 1
ATOM 2150 N N . ILE B 1 38 ? -7.949 25.703 22.797 1 94.69 38 ILE B N 1
ATOM 2151 C CA . ILE B 1 38 ? -7.512 26.125 21.469 1 94.69 38 ILE B CA 1
ATOM 2152 C C . ILE B 1 38 ? -6.453 25.172 20.938 1 94.69 38 ILE B C 1
ATOM 2154 O O . ILE B 1 38 ? -6.559 24.672 19.812 1 94.69 38 ILE B O 1
ATOM 2158 N N . MET B 1 39 ? -5.48 24.859 21.75 1 95.19 39 MET B N 1
ATOM 2159 C CA . MET B 1 39 ? -4.375 24.016 21.297 1 95.19 39 MET B CA 1
ATOM 2160 C C . MET B 1 39 ? -4.844 22.594 21.047 1 95.19 39 MET B C 1
ATOM 2162 O O . MET B 1 39 ? -4.457 21.969 20.047 1 95.19 39 MET B O 1
ATOM 2166 N N . ARG B 1 40 ? -5.656 22.078 21.891 1 90.62 40 ARG B N 1
ATOM 2167 C CA . ARG B 1 40 ? -6.191 20.75 21.688 1 90.62 40 ARG B CA 1
ATOM 2168 C C . ARG B 1 40 ? -6.953 20.641 20.375 1 90.62 40 ARG B C 1
ATOM 2170 O O . ARG B 1 40 ? -6.922 19.609 19.703 1 90.62 40 ARG B O 1
ATOM 2177 N N . THR B 1 41 ? -7.625 21.688 20.078 1 90.81 41 THR B N 1
ATOM 2178 C CA . THR B 1 41 ? -8.438 21.719 18.859 1 90.81 41 THR B CA 1
ATOM 2179 C C . THR B 1 41 ? -7.555 21.766 17.609 1 90.81 41 THR B C 1
ATOM 2181 O O . THR B 1 41 ? -7.859 21.125 16.609 1 90.81 41 THR B O 1
ATOM 2184 N N . TYR B 1 42 ? -6.398 22.484 17.719 1 92.94 42 TYR B N 1
ATOM 2185 C CA . TYR B 1 42 ? -5.715 22.812 16.484 1 92.94 42 TYR B CA 1
ATOM 2186 C C . TYR B 1 42 ? -4.336 22.156 16.422 1 92.94 42 TYR B C 1
ATOM 2188 O O . TYR B 1 42 ? -3.662 22.203 15.398 1 92.94 42 TYR B O 1
ATOM 2196 N N . ASN B 1 43 ? -3.904 21.484 17.438 1 93.62 43 ASN B N 1
ATOM 2197 C CA . ASN B 1 43 ? -2.562 20.922 17.531 1 93.62 43 ASN B CA 1
ATOM 2198 C C . ASN B 1 43 ? -2.24 20.047 16.312 1 93.62 43 ASN B C 1
ATOM 2200 O O . ASN B 1 43 ? -1.218 20.234 15.656 1 93.62 43 ASN B O 1
ATOM 2204 N N . GLN B 1 44 ? -3.121 19.125 16.047 1 91.12 44 GLN B N 1
ATOM 2205 C CA . GLN B 1 44 ? -2.836 18.172 14.969 1 91.12 44 GLN B CA 1
ATOM 2206 C C . GLN B 1 44 ? -2.742 18.875 13.617 1 91.12 44 GLN B C 1
ATOM 2208 O O . GLN B 1 44 ? -1.837 18.594 12.828 1 91.12 44 GLN B O 1
ATOM 2213 N N . ARG B 1 45 ? -3.65 19.734 13.375 1 90.94 45 ARG B N 1
ATOM 2214 C CA . ARG B 1 45 ? -3.688 20.453 12.102 1 90.94 45 ARG B CA 1
ATOM 2215 C C . ARG B 1 45 ? -2.439 21.297 11.922 1 90.94 45 ARG B C 1
ATOM 2217 O O . ARG B 1 45 ? -1.824 21.297 10.852 1 90.94 45 ARG B O 1
ATOM 2224 N N . LEU B 1 46 ? -2.092 22.016 12.922 1 95.81 46 LEU B N 1
ATOM 2225 C CA . LEU B 1 46 ? -0.918 22.891 12.844 1 95.81 46 LEU B CA 1
ATOM 2226 C C . LEU B 1 46 ? 0.356 22.062 12.703 1 95.81 46 LEU B C 1
ATOM 2228 O O . LEU B 1 46 ? 1.26 22.438 11.953 1 95.81 46 LEU B O 1
ATOM 2232 N N . PHE B 1 47 ? 0.355 21.016 13.406 1 95.81 47 PHE B N 1
ATOM 2233 C CA . PHE B 1 47 ? 1.496 20.109 13.297 1 95.81 47 PHE B CA 1
ATOM 2234 C C . PHE B 1 47 ? 1.658 19.625 11.859 1 95.81 47 PHE B C 1
ATOM 2236 O O . PHE B 1 47 ? 2.768 19.609 11.32 1 95.81 47 PHE B O 1
ATOM 2243 N N . ARG B 1 48 ? 0.601 19.188 11.258 1 92.75 48 ARG B N 1
ATOM 2244 C CA . ARG B 1 48 ? 0.645 18.641 9.906 1 92.75 48 ARG B CA 1
ATOM 2245 C C . ARG B 1 48 ? 1.101 19.688 8.898 1 92.75 48 ARG B C 1
ATOM 2247 O O . ARG B 1 48 ? 1.86 19.391 7.977 1 92.75 48 ARG B O 1
ATOM 2254 N N . ILE B 1 49 ? 0.686 20.875 9.055 1 93.5 49 ILE B N 1
ATOM 2255 C CA . ILE B 1 49 ? 1.141 21.953 8.188 1 93.5 49 ILE B CA 1
ATOM 2256 C C . ILE B 1 49 ? 2.646 22.141 8.344 1 93.5 49 ILE B C 1
ATOM 2258 O O . ILE B 1 49 ? 3.379 22.219 7.355 1 93.5 49 ILE B O 1
ATOM 2262 N N . ALA B 1 50 ? 3.094 22.203 9.562 1 96.44 50 ALA B N 1
ATOM 2263 C CA . ALA B 1 50 ? 4.523 22.359 9.836 1 96.44 50 ALA B CA 1
ATOM 2264 C C . ALA B 1 50 ? 5.316 21.188 9.266 1 96.44 50 ALA B C 1
ATOM 2266 O O . ALA B 1 50 ? 6.367 21.391 8.648 1 96.44 50 ALA B O 1
ATOM 2267 N N . ARG B 1 51 ? 4.785 20.031 9.469 1 93.25 51 ARG B N 1
ATOM 2268 C CA . ARG B 1 51 ? 5.441 18.812 9.016 1 93.25 51 ARG B CA 1
ATOM 2269 C C . ARG B 1 51 ? 5.562 18.781 7.496 1 93.25 51 ARG B C 1
ATOM 2271 O O . ARG B 1 51 ? 6.531 18.25 6.957 1 93.25 51 ARG B O 1
ATOM 2278 N N . GLY B 1 52 ? 4.562 19.297 6.875 1 91.88 52 GLY B N 1
ATOM 2279 C CA . GLY B 1 52 ? 4.605 19.391 5.426 1 91.88 52 GLY B CA 1
ATOM 2280 C C . GLY B 1 52 ? 5.715 20.297 4.922 1 91.88 52 GLY B C 1
ATOM 2281 O O . GLY B 1 52 ? 6.195 20.125 3.799 1 91.88 52 GLY B O 1
ATOM 2282 N N . VAL B 1 53 ? 6.211 21.141 5.762 1 92.88 53 VAL B N 1
ATOM 2283 C CA . VAL B 1 53 ? 7.238 22.109 5.375 1 92.88 53 VAL B CA 1
ATOM 2284 C C . VAL B 1 53 ? 8.617 21.578 5.77 1 92.88 53 VAL B C 1
ATOM 2286 O O . VAL B 1 53 ? 9.523 21.516 4.938 1 92.88 53 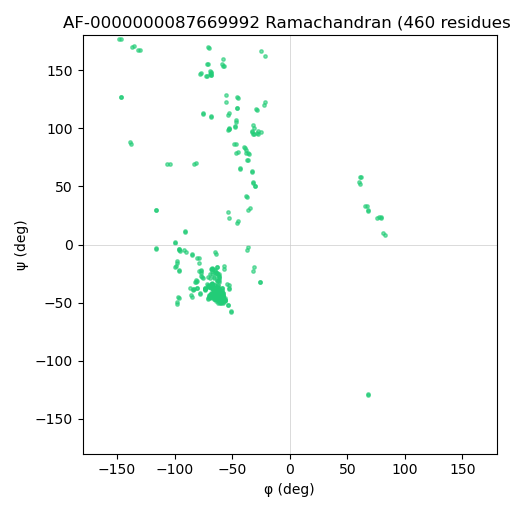VAL B O 1
ATOM 2289 N N . VAL B 1 54 ? 8.836 21.156 6.977 1 93.31 54 VAL B N 1
ATOM 2290 C CA . VAL B 1 54 ? 10.172 20.922 7.52 1 93.31 54 VAL B CA 1
ATOM 2291 C C . VAL B 1 54 ? 10.523 19.438 7.379 1 93.31 54 VAL B C 1
ATOM 2293 O O . VAL B 1 54 ? 11.688 19.047 7.531 1 93.31 54 VAL B O 1
ATOM 2296 N N . ARG B 1 55 ? 9.648 18.484 7.246 1 89.38 55 ARG B N 1
ATOM 2297 C CA . ARG B 1 55 ? 9.805 17.047 6.977 1 89.38 55 ARG B CA 1
ATOM 2298 C C . ARG B 1 55 ? 10.461 16.344 8.156 1 89.38 55 ARG B C 1
ATOM 2300 O O . ARG B 1 55 ? 11.258 15.422 7.969 1 89.38 55 ARG B O 1
ATOM 2307 N N . ASN B 1 56 ? 10.258 16.844 9.32 1 90 56 ASN B N 1
ATOM 2308 C CA . ASN B 1 56 ? 10.789 16.297 10.562 1 90 56 ASN B CA 1
ATOM 2309 C C . ASN B 1 56 ? 9.828 16.516 11.727 1 90 56 ASN B C 1
ATOM 2311 O O . ASN B 1 56 ? 9.406 17.641 11.992 1 90 56 ASN B O 1
ATOM 2315 N N . ASP B 1 57 ? 9.531 15.438 12.383 1 90.19 57 ASP B N 1
ATOM 2316 C CA . ASP B 1 57 ? 8.508 15.484 13.422 1 90.19 57 ASP B CA 1
ATOM 2317 C C . ASP B 1 57 ? 8.938 16.391 14.578 1 90.19 57 ASP B C 1
ATOM 2319 O O . ASP B 1 57 ? 8.164 17.219 15.047 1 90.19 57 ASP B O 1
ATOM 2323 N N . SER B 1 58 ? 10.117 16.188 14.977 1 92.06 58 SER B N 1
ATOM 2324 C CA . SER B 1 58 ? 10.602 16.938 16.125 1 92.06 58 SER B CA 1
ATOM 2325 C C . SER B 1 58 ? 10.672 18.438 15.805 1 92.06 58 SER B C 1
ATOM 2327 O O . SER B 1 58 ? 10.266 19.266 16.625 1 92.06 58 SER B O 1
ATOM 2329 N N . VAL B 1 59 ? 11.156 18.734 14.656 1 94.75 59 VAL B N 1
ATOM 2330 C CA . VAL B 1 59 ? 11.25 20.141 14.25 1 94.75 59 VAL B CA 1
ATOM 2331 C C . VAL B 1 59 ? 9.852 20.719 14.078 1 94.75 59 VAL B C 1
ATOM 2333 O O . VAL B 1 59 ? 9.602 21.875 14.445 1 94.75 59 VAL B O 1
ATOM 2336 N N . ALA B 1 60 ? 8.969 19.922 13.57 1 96.06 60 ALA B N 1
ATOM 2337 C CA . ALA B 1 60 ? 7.59 20.375 13.398 1 96.06 60 ALA B CA 1
ATOM 2338 C C . ALA B 1 60 ? 6.949 20.703 14.742 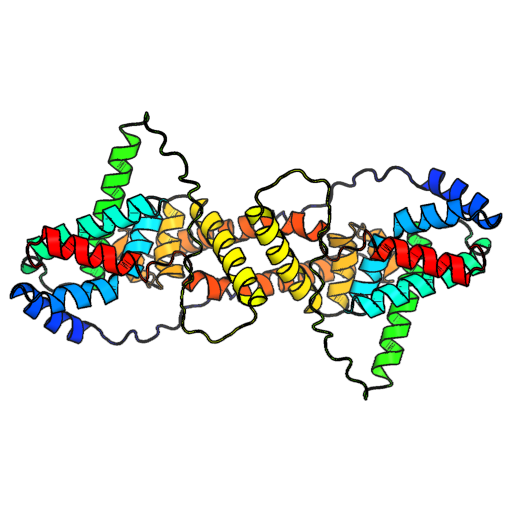1 96.06 60 ALA B C 1
ATOM 2340 O O . ALA B 1 60 ? 6.242 21.703 14.867 1 96.06 60 ALA B O 1
ATOM 2341 N N . GLU B 1 61 ? 7.18 19.875 15.711 1 94.81 61 GLU B N 1
ATOM 2342 C CA . GLU B 1 61 ? 6.652 20.125 17.047 1 94.81 61 GLU B CA 1
ATOM 2343 C C . GLU B 1 61 ? 7.184 21.438 17.625 1 94.81 61 GLU B C 1
ATOM 2345 O O . GLU B 1 61 ? 6.43 22.203 18.219 1 94.81 61 GLU B O 1
ATOM 2350 N N . ASP B 1 62 ? 8.422 21.625 17.422 1 96.25 62 ASP B N 1
ATOM 2351 C CA . ASP B 1 62 ? 9.047 22.859 17.875 1 96.25 62 ASP B CA 1
ATOM 2352 C C . ASP B 1 62 ? 8.43 24.078 17.188 1 96.25 62 ASP B C 1
ATOM 2354 O O . ASP B 1 62 ? 8.203 25.109 17.812 1 96.25 62 ASP B O 1
ATOM 2358 N N . VAL B 1 63 ? 8.25 23.938 15.977 1 97.31 63 VAL B N 1
ATOM 2359 C CA . VAL B 1 63 ? 7.656 25.016 15.18 1 97.31 63 VAL B CA 1
ATOM 2360 C C . VAL B 1 63 ? 6.273 25.359 15.734 1 97.31 63 VAL B C 1
ATOM 2362 O O . VAL B 1 63 ? 5.945 26.547 15.898 1 97.31 63 VAL B O 1
ATOM 2365 N N . VAL B 1 64 ? 5.469 24.375 16.016 1 97.88 64 VAL B N 1
ATOM 2366 C CA . VAL B 1 64 ? 4.113 24.594 16.5 1 97.88 64 VAL B CA 1
ATOM 2367 C C . VAL B 1 64 ? 4.16 25.266 17.875 1 97.88 64 VAL B C 1
ATOM 2369 O O . VAL B 1 64 ? 3.398 26.188 18.156 1 97.88 64 VAL B O 1
ATOM 2372 N N . GLN B 1 65 ? 5.035 24.75 18.641 1 96.75 65 GLN B N 1
ATOM 2373 C CA . GLN B 1 65 ? 5.188 25.344 19.969 1 96.75 65 GLN B CA 1
ATOM 2374 C C . GLN B 1 65 ? 5.527 26.828 19.875 1 96.75 65 GLN B C 1
ATOM 2376 O O . GLN B 1 65 ? 4.895 27.656 20.531 1 96.75 65 GLN B O 1
ATOM 2381 N N . GLU B 1 66 ? 6.516 27.156 19.062 1 97.25 66 GLU B N 1
ATOM 2382 C CA . GLU B 1 66 ? 6.934 28.547 18.891 1 97.25 66 GLU B CA 1
ATOM 2383 C C . GLU B 1 66 ? 5.805 29.391 18.297 1 97.25 66 GLU B C 1
ATOM 2385 O O . GLU B 1 66 ? 5.617 30.547 18.688 1 97.25 66 GLU B O 1
ATOM 2390 N N . ALA B 1 67 ? 5.117 28.828 17.391 1 97.69 67 ALA B N 1
ATOM 2391 C CA . ALA B 1 67 ? 4.004 29.531 16.766 1 97.69 67 ALA B CA 1
ATOM 2392 C C . ALA B 1 67 ? 2.926 29.875 17.797 1 97.69 67 ALA B C 1
ATOM 2394 O O . ALA B 1 67 ? 2.375 30.984 17.766 1 97.69 67 ALA B O 1
ATOM 2395 N N . TYR B 1 68 ? 2.619 28.938 18.641 1 97.38 68 TYR B N 1
ATOM 2396 C CA . TYR B 1 68 ? 1.623 29.188 19.688 1 97.38 68 TYR B CA 1
ATOM 2397 C C . TYR B 1 68 ? 2.086 30.281 20.625 1 97.38 68 TYR B C 1
ATOM 2399 O O . TYR B 1 68 ? 1.308 31.172 20.984 1 97.38 68 TYR B O 1
ATOM 2407 N N . VAL B 1 69 ? 3.33 30.203 21.047 1 97 69 VAL B N 1
ATOM 2408 C CA . VAL B 1 69 ? 3.857 31.234 21.953 1 97 69 VAL B CA 1
ATOM 2409 C C . VAL B 1 69 ? 3.742 32.594 21.297 1 97 69 VAL B C 1
ATOM 2411 O O . VAL B 1 69 ? 3.248 33.562 21.922 1 97 69 VAL B O 1
ATOM 2414 N N . ARG B 1 70 ? 4.133 32.656 20.062 1 96.19 70 ARG B N 1
ATOM 2415 C CA . ARG B 1 70 ? 4.047 33.906 19.312 1 96.19 70 ARG B CA 1
ATOM 2416 C C . ARG B 1 70 ? 2.594 34.344 19.156 1 96.19 70 ARG B C 1
ATOM 2418 O O . ARG B 1 70 ? 2.271 35.531 19.359 1 96.19 70 ARG B O 1
ATOM 2425 N N . ALA B 1 71 ? 1.737 33.469 18.797 1 96.06 71 ALA B N 1
ATOM 2426 C CA . ALA B 1 71 ? 0.326 33.781 18.562 1 96.06 71 ALA B CA 1
ATOM 2427 C C . ALA B 1 71 ? -0.336 34.281 19.844 1 96.06 71 ALA B C 1
ATOM 2429 O O . ALA B 1 71 ? -1.043 35.312 19.828 1 96.06 71 ALA B O 1
ATOM 2430 N N . PHE B 1 72 ? -0.086 33.625 20.969 1 95.81 72 PHE B N 1
ATOM 2431 C CA . PHE B 1 72 ? -0.781 33.938 22.203 1 95.81 72 PHE B CA 1
ATOM 2432 C C . PHE B 1 72 ? -0.235 35.219 22.828 1 95.81 72 PHE B C 1
ATOM 2434 O O . PHE B 1 72 ? -0.974 35.969 23.484 1 95.81 72 PHE B O 1
ATOM 2441 N N . GLN B 1 73 ? 1.024 35.5 22.562 1 94.12 73 GLN B N 1
ATOM 2442 C CA . GLN B 1 73 ? 1.609 36.75 23.031 1 94.12 73 GLN B CA 1
ATOM 2443 C C . GLN B 1 73 ? 1.04 37.938 22.266 1 94.12 73 GLN B C 1
ATOM 2445 O O . GLN B 1 73 ? 0.995 39.062 22.797 1 94.12 73 GLN B O 1
ATOM 2450 N N . HIS B 1 74 ? 0.643 37.656 21.047 1 92.38 74 HIS B N 1
ATOM 2451 C CA . HIS B 1 74 ? 0.13 38.719 20.219 1 92.38 74 HIS B CA 1
ATOM 2452 C C . HIS B 1 74 ? -1.338 38.5 19.859 1 92.38 74 HIS B C 1
ATOM 2454 O O . HIS B 1 74 ? -1.792 38.906 18.781 1 92.38 74 HIS B O 1
ATOM 2460 N N . LEU B 1 75 ? -2.047 37.844 20.719 1 92.81 75 LEU B N 1
ATOM 2461 C CA . LEU B 1 75 ? -3.428 37.469 20.453 1 92.81 75 LEU B CA 1
ATOM 2462 C C . LEU B 1 75 ? -4.305 38.688 20.25 1 92.81 75 LEU B C 1
ATOM 2464 O O . LEU B 1 75 ? -5.277 38.656 19.5 1 92.81 75 LEU B O 1
ATOM 2468 N N . GLU B 1 76 ? -3.951 39.75 20.891 1 90.06 76 GLU B N 1
ATOM 2469 C CA . GLU B 1 76 ? -4.699 41 20.781 1 90.06 76 GLU B CA 1
ATOM 2470 C C . GLU B 1 76 ? -4.699 41.531 19.359 1 90.06 76 GLU B C 1
ATOM 2472 O O . GLU B 1 76 ? -5.598 42.281 18.969 1 90.06 76 GLU B O 1
ATOM 2477 N N . SER B 1 77 ? -3.664 41.125 18.656 1 88.38 77 SER B N 1
ATOM 2478 C CA . SER B 1 77 ? -3.541 41.594 17.281 1 88.38 77 SER B CA 1
ATOM 2479 C C . SER B 1 77 ? -4.457 40.812 16.344 1 88.38 77 SER B C 1
ATOM 2481 O O . SER B 1 77 ? -4.66 41.219 15.188 1 88.38 77 SER B O 1
ATOM 2483 N N . PHE B 1 78 ? -5.031 39.688 16.828 1 87.94 78 PHE B N 1
ATOM 2484 C CA . PHE B 1 78 ? -6.012 38.969 16.031 1 87.94 78 PHE B CA 1
ATOM 2485 C C . PHE B 1 78 ? -7.293 39.781 15.883 1 87.94 78 PHE B C 1
ATOM 2487 O O . PHE B 1 78 ? -8.031 39.969 16.844 1 87.94 78 PHE B O 1
ATOM 2494 N N . GLN B 1 79 ? -7.602 40.281 14.68 1 78.31 79 GLN B N 1
ATOM 2495 C CA . GLN B 1 79 ? -8.68 41.219 14.438 1 78.31 79 GLN B CA 1
ATOM 2496 C C . GLN B 1 79 ? -9.953 40.5 13.984 1 78.31 79 GLN B C 1
ATOM 2498 O O . GLN B 1 79 ? -10.984 41.156 13.773 1 78.31 79 GLN B O 1
ATOM 2503 N N . GLY B 1 80 ? -9.828 39.219 13.797 1 74.75 80 GLY B N 1
ATOM 2504 C CA . GLY B 1 80 ? -11.031 38.469 13.469 1 74.75 80 GLY B CA 1
ATOM 2505 C C . GLY B 1 80 ? -11.383 38.531 11.992 1 74.75 80 GLY B C 1
ATOM 2506 O O . GLY B 1 80 ? -12.508 38.219 11.602 1 74.75 80 GLY B O 1
ATOM 2507 N N . HIS B 1 81 ? -10.477 39.094 11.172 1 71.56 81 HIS B N 1
ATOM 2508 C CA . HIS B 1 81 ? -10.727 39.156 9.734 1 71.56 81 HIS B CA 1
ATOM 2509 C C . HIS B 1 81 ? -10.734 37.75 9.109 1 71.56 81 HIS B C 1
ATOM 2511 O O . HIS B 1 81 ? -11.234 37.594 7.996 1 71.56 81 HIS B O 1
ATOM 2517 N N . SER B 1 82 ? -10.148 36.844 9.758 1 77.31 82 SER B N 1
ATOM 2518 C CA . SER B 1 82 ? -10.188 35.438 9.391 1 77.31 82 SER B CA 1
ATOM 2519 C C . SER B 1 82 ? -10.555 34.562 10.586 1 77.31 82 SER B C 1
ATOM 2521 O O . SER B 1 82 ? -10.633 35.062 11.719 1 77.31 82 SER B O 1
ATOM 2523 N N . CYS B 1 83 ? -10.836 33.406 10.305 1 84.81 83 CYS B N 1
ATOM 2524 C CA . CYS B 1 83 ? -11.07 32.531 11.438 1 84.81 83 CYS B CA 1
ATOM 2525 C C . CYS B 1 83 ? -9.773 32.219 12.164 1 84.81 83 CYS B C 1
ATOM 2527 O O . CYS B 1 83 ? -8.688 32.406 11.625 1 84.81 83 CYS B O 1
ATOM 2529 N N . LEU B 1 84 ? -9.875 31.891 13.43 1 89.19 84 LEU B N 1
ATOM 2530 C CA . LEU B 1 84 ? -8.719 31.609 14.273 1 89.19 84 LEU B CA 1
ATOM 2531 C C . LEU B 1 84 ? -7.816 30.562 13.633 1 89.19 84 LEU B C 1
ATOM 2533 O O . LEU B 1 84 ? -6.59 30.688 13.672 1 89.19 84 LEU B O 1
ATOM 2537 N N . ALA B 1 85 ? -8.414 29.594 13 1 89.25 85 ALA B N 1
ATOM 2538 C CA . ALA B 1 85 ? -7.668 28.531 12.344 1 89.25 85 ALA B CA 1
ATOM 2539 C C . ALA B 1 85 ? -6.754 29.078 11.258 1 89.25 85 ALA B C 1
ATOM 2541 O O . ALA B 1 85 ? -5.574 28.734 11.188 1 89.25 85 ALA B O 1
ATOM 2542 N N . THR B 1 86 ? -7.309 29.906 10.461 1 87.19 86 THR B N 1
ATOM 2543 C CA . THR B 1 86 ? -6.562 30.5 9.359 1 87.19 86 THR B CA 1
ATOM 2544 C C . THR B 1 86 ? -5.395 31.344 9.891 1 87.19 86 THR B C 1
ATOM 2546 O O . THR B 1 86 ? -4.289 31.266 9.352 1 87.19 86 THR B O 1
ATOM 2549 N N . TRP B 1 87 ? -5.711 32.156 10.867 1 91.12 87 TRP B N 1
ATOM 2550 C CA . TRP B 1 87 ? -4.695 33 11.484 1 91.12 87 TRP B CA 1
ATOM 2551 C C . TRP B 1 87 ? -3.555 32.188 12.047 1 91.12 87 TRP B C 1
ATOM 2553 O O . TRP B 1 87 ? -2.381 32.469 11.812 1 91.12 87 TRP B O 1
ATOM 2563 N N . LEU B 1 88 ? -3.852 31.109 12.742 1 94.56 88 LEU B N 1
ATOM 2564 C CA . LEU B 1 88 ? -2.859 30.203 13.32 1 94.56 88 LEU B CA 1
ATOM 2565 C C . LEU B 1 88 ? -2.068 29.5 12.234 1 94.56 88 LEU B C 1
ATOM 2567 O O . LEU B 1 88 ? -0.854 29.312 12.352 1 94.56 88 LEU B O 1
ATOM 2571 N N . HIS B 1 89 ? -2.701 29.031 11.172 1 94.06 89 HIS B N 1
ATOM 2572 C CA . HIS B 1 89 ? -2.033 28.359 10.062 1 94.06 89 HIS B CA 1
ATOM 2573 C C . HIS B 1 89 ? -0.962 29.266 9.445 1 94.06 89 HIS B C 1
ATOM 2575 O O . HIS B 1 89 ? 0.122 28.781 9.094 1 94.06 89 HIS B O 1
ATOM 2581 N N . ARG B 1 90 ? -1.299 30.5 9.305 1 92.56 90 ARG B N 1
ATOM 2582 C CA . ARG B 1 90 ? -0.35 31.438 8.719 1 92.56 90 ARG B CA 1
ATOM 2583 C C . ARG B 1 90 ? 0.886 31.594 9.602 1 92.56 90 ARG B C 1
ATOM 2585 O O . ARG B 1 90 ? 2.012 31.625 9.102 1 92.56 90 ARG B O 1
ATOM 2592 N N . ILE B 1 91 ? 0.662 31.703 10.883 1 95.69 91 ILE B N 1
ATOM 2593 C CA . ILE B 1 91 ? 1.772 31.875 11.812 1 95.69 91 ILE B CA 1
ATOM 2594 C C . ILE B 1 91 ? 2.662 30.625 11.773 1 95.69 91 ILE B C 1
ATOM 2596 O O . ILE B 1 91 ? 3.889 30.734 11.703 1 95.69 91 ILE B O 1
ATOM 2600 N N . VAL B 1 92 ? 2.035 29.469 11.805 1 97.25 92 VAL B N 1
ATOM 2601 C CA . VAL B 1 92 ? 2.791 28.219 11.812 1 97.25 92 VAL B CA 1
ATOM 2602 C C . VAL B 1 92 ? 3.561 28.062 10.5 1 97.25 92 VAL B C 1
ATOM 2604 O O . VAL B 1 92 ? 4.723 27.656 10.5 1 97.25 92 VAL B O 1
ATOM 2607 N N . LEU B 1 93 ? 2.918 28.312 9.398 1 95.38 93 LEU B N 1
ATOM 2608 C CA . LEU B 1 93 ? 3.566 28.219 8.094 1 95.38 93 LEU B CA 1
ATOM 2609 C C . LEU B 1 93 ? 4.789 29.125 8.031 1 95.38 93 LEU B C 1
ATOM 2611 O O . LEU B 1 93 ? 5.859 28.703 7.582 1 95.38 93 LEU B O 1
ATOM 2615 N N . ASN B 1 94 ? 4.645 30.344 8.453 1 95.12 94 ASN B N 1
ATOM 2616 C CA . ASN B 1 94 ? 5.746 31.297 8.445 1 95.12 94 ASN B CA 1
ATOM 2617 C C . ASN B 1 94 ? 6.895 30.844 9.344 1 95.12 94 ASN B C 1
ATOM 2619 O O . ASN B 1 94 ? 8.062 30.953 8.961 1 95.12 94 ASN B O 1
ATOM 2623 N N . GLU B 1 95 ? 6.535 30.406 10.523 1 96.69 95 GLU B N 1
ATOM 2624 C CA . GLU B 1 95 ? 7.551 29.875 11.43 1 96.69 95 GLU B CA 1
ATOM 2625 C C . GLU B 1 95 ? 8.289 28.703 10.812 1 96.69 95 GLU B C 1
ATOM 2627 O O . GLU B 1 95 ? 9.508 28.578 10.961 1 96.69 95 GLU B O 1
ATOM 2632 N N . ALA B 1 96 ? 7.582 27.812 10.172 1 96.56 96 ALA B N 1
ATOM 2633 C CA . ALA B 1 96 ? 8.18 26.641 9.539 1 96.56 96 ALA B CA 1
ATOM 2634 C C . ALA B 1 96 ? 9.102 27.047 8.391 1 96.56 96 ALA B C 1
ATOM 2636 O O . ALA B 1 96 ? 10.203 26.516 8.258 1 96.56 96 ALA B O 1
ATOM 2637 N N . LEU B 1 97 ? 8.656 27.906 7.551 1 93.81 97 LEU B N 1
ATOM 2638 C CA . LEU B 1 97 ? 9.461 28.375 6.434 1 93.81 97 LEU B CA 1
ATOM 2639 C C . LEU B 1 97 ? 10.734 29.047 6.934 1 93.81 97 LEU B C 1
ATOM 2641 O O . LEU B 1 97 ? 11.805 28.891 6.34 1 93.81 97 LEU B O 1
ATOM 2645 N N . ASP B 1 98 ? 10.602 29.828 7.973 1 94.5 98 ASP B N 1
ATOM 2646 C CA . ASP B 1 98 ? 11.766 30.469 8.578 1 94.5 98 ASP B CA 1
ATOM 2647 C C . ASP B 1 98 ? 12.766 29.438 9.078 1 94.5 98 ASP B C 1
ATOM 2649 O O . ASP B 1 98 ? 13.977 29.609 8.914 1 94.5 98 ASP B O 1
ATOM 2653 N N . ARG B 1 99 ? 12.242 28.406 9.734 1 93.19 99 ARG B N 1
ATOM 2654 C CA . ARG B 1 99 ? 13.102 27.312 10.203 1 93.19 99 ARG B CA 1
ATOM 2655 C C . ARG B 1 99 ? 13.852 26.672 9.039 1 93.19 99 ARG B C 1
ATOM 2657 O O . ARG B 1 99 ? 15.031 26.344 9.164 1 93.19 99 ARG B O 1
ATOM 2664 N N . LEU B 1 100 ? 13.156 26.438 7.988 1 89.94 100 LEU B N 1
ATOM 2665 C CA . LEU B 1 100 ? 13.75 25.828 6.805 1 89.94 100 LEU B CA 1
ATOM 2666 C C . LEU B 1 100 ? 14.836 26.719 6.219 1 89.94 100 LEU B C 1
ATOM 2668 O O . LEU B 1 100 ? 15.891 26.234 5.805 1 89.94 100 LEU B O 1
ATOM 2672 N N . ARG B 1 101 ? 14.594 28 6.086 1 89.44 101 ARG B N 1
ATOM 2673 C CA . ARG B 1 101 ? 15.562 28.969 5.57 1 89.44 101 ARG B CA 1
ATOM 2674 C C . ARG B 1 101 ? 16.828 29 6.426 1 89.44 101 ARG B C 1
ATOM 2676 O O . ARG B 1 101 ? 17.938 29.047 5.902 1 89.44 101 ARG B O 1
ATOM 2683 N N . LYS B 1 102 ? 16.688 28.906 7.703 1 90.44 102 LYS B N 1
ATOM 2684 C CA . LYS B 1 102 ? 17.812 28.938 8.633 1 90.44 102 LYS B CA 1
ATOM 2685 C C . LYS B 1 102 ? 18.641 27.656 8.523 1 90.44 102 LYS B C 1
ATOM 2687 O O . LYS B 1 102 ? 19.859 27.688 8.633 1 90.44 102 LYS B O 1
ATOM 2692 N N . ALA B 1 103 ? 18.031 26.594 8.312 1 84.06 103 ALA B N 1
ATOM 2693 C CA . ALA B 1 103 ? 18.719 25.312 8.156 1 84.06 103 ALA B CA 1
ATOM 2694 C C . ALA B 1 103 ? 19.531 25.281 6.871 1 84.06 103 ALA B C 1
ATOM 2696 O O . ALA B 1 103 ? 20.594 24.641 6.809 1 84.06 103 ALA B O 1
ATOM 2697 N N . SER B 1 104 ? 19.047 25.734 5.828 1 78.38 104 SER B N 1
ATOM 2698 C CA . SER B 1 104 ? 19.75 25.781 4.547 1 78.38 104 SER B CA 1
ATOM 2699 C C . SER B 1 104 ? 20.984 26.672 4.621 1 78.38 104 SER B C 1
ATOM 2701 O O . SER B 1 104 ? 21.969 26.438 3.918 1 78.38 104 SER B O 1
ATOM 2703 N N . ARG B 1 105 ? 21 27.656 5.383 1 72.12 105 ARG B N 1
ATOM 2704 C CA . ARG B 1 105 ? 22.125 28.578 5.527 1 72.12 105 ARG B CA 1
ATOM 2705 C C . ARG B 1 105 ? 23.219 27.953 6.375 1 72.12 105 ARG B C 1
ATOM 2707 O O . ARG B 1 105 ? 24.391 28.344 6.27 1 72.12 105 ARG B O 1
ATOM 2714 N N . ARG B 1 106 ? 22.953 27.062 7.25 1 62.12 106 ARG B N 1
ATOM 2715 C CA . ARG B 1 106 ? 23.969 26.359 8.031 1 62.12 106 ARG B CA 1
ATOM 2716 C C . ARG B 1 106 ? 24.172 24.938 7.52 1 62.12 106 ARG B C 1
ATOM 2718 O O . ARG B 1 106 ? 23.625 23.984 8.078 1 62.12 106 ARG B O 1
ATOM 2725 N N . PRO B 1 107 ? 24.703 24.734 6.414 1 52.72 107 PRO B N 1
ATOM 2726 C CA . PRO B 1 107 ? 24.766 23.438 5.75 1 52.72 107 PRO B CA 1
ATOM 2727 C C . PRO B 1 107 ? 25.438 22.375 6.605 1 52.72 107 PRO B C 1
ATOM 2729 O O . PRO B 1 107 ? 25.531 21.203 6.195 1 52.72 107 PRO B O 1
ATOM 2732 N N . GLU B 1 108 ? 26.219 22.734 7.574 1 48.12 108 GLU B N 1
ATOM 2733 C CA . GLU B 1 108 ? 27.031 21.688 8.156 1 48.12 108 GLU B CA 1
ATOM 2734 C C . GLU B 1 108 ? 26.172 20.594 8.781 1 48.12 108 GLU B C 1
ATOM 2736 O O . GLU B 1 108 ? 26.656 19.484 9.047 1 48.12 108 GLU B O 1
ATOM 2741 N N . ILE B 1 109 ? 25.234 20.953 9.602 1 40.25 109 ILE B N 1
ATOM 2742 C CA . ILE B 1 109 ? 24.688 19.906 10.469 1 40.25 109 ILE B CA 1
ATOM 2743 C C . ILE B 1 109 ? 23.641 19.094 9.688 1 40.25 109 ILE B C 1
ATOM 2745 O O . ILE B 1 109 ? 22.562 19.609 9.367 1 40.25 109 ILE B O 1
ATOM 2749 N N . HIS B 1 110 ? 24.047 18.391 8.82 1 40.47 110 HIS B N 1
ATOM 2750 C CA . HIS B 1 110 ? 23.172 17.375 8.234 1 40.47 110 HIS B CA 1
ATOM 2751 C C . HIS B 1 110 ? 22.297 16.719 9.297 1 40.47 110 HIS B C 1
ATOM 2753 O O . HIS B 1 110 ? 22.812 16.062 10.203 1 40.47 110 HIS B O 1
ATOM 2759 N N . LEU B 1 111 ? 21.219 17.328 9.633 1 41.19 111 LEU B N 1
ATOM 2760 C CA . LEU B 1 111 ? 20.359 16.562 10.539 1 41.19 111 LEU B CA 1
ATOM 2761 C C . LEU B 1 111 ? 20.078 15.172 9.984 1 41.19 111 LEU B C 1
ATOM 2763 O O . LEU B 1 111 ? 19.609 15.031 8.859 1 41.19 111 LEU B O 1
ATOM 2767 N N . PRO B 1 112 ? 20.75 14.219 10.453 1 38.91 112 PRO B N 1
ATOM 2768 C CA . PRO B 1 112 ? 20.438 12.859 10 1 38.91 112 PRO B CA 1
ATOM 2769 C C . PRO B 1 112 ? 18.938 12.578 9.984 1 38.91 112 PRO B C 1
ATOM 2771 O O . PRO B 1 112 ? 18.188 13.164 10.773 1 38.91 112 PRO B O 1
ATOM 2774 N N . PRO B 1 113 ? 18.453 12.156 8.922 1 40.25 113 PRO B N 1
ATOM 2775 C CA . PRO B 1 113 ? 17.078 11.68 9.031 1 40.25 113 PRO B CA 1
ATOM 2776 C C . PRO B 1 113 ? 16.812 10.938 10.344 1 40.25 113 PRO B C 1
ATOM 2778 O O . PRO B 1 113 ? 17.562 10.023 10.703 1 40.25 113 PRO B O 1
ATOM 2781 N N . ASP B 1 114 ? 16.625 11.617 11.391 1 37.38 114 ASP B N 1
ATOM 2782 C CA . ASP B 1 114 ? 16.359 10.914 12.641 1 37.38 114 ASP B CA 1
ATOM 2783 C C . ASP B 1 114 ? 15.516 9.664 12.398 1 37.38 114 ASP B C 1
ATOM 2785 O O . ASP B 1 114 ? 14.344 9.766 12.016 1 37.38 114 ASP B O 1
ATOM 2789 N N . GLY B 1 115 ? 16.078 8.688 11.844 1 35.16 115 GLY B N 1
ATOM 2790 C CA . GLY B 1 115 ? 15.461 7.375 11.891 1 35.16 115 GLY B CA 1
ATOM 2791 C C . GLY B 1 115 ? 14.93 7.012 13.2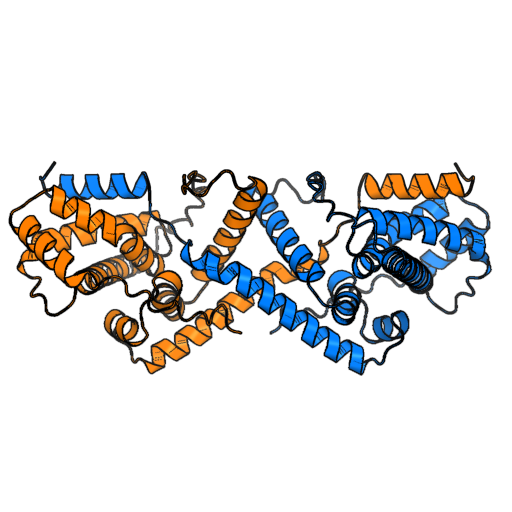66 1 35.16 115 GLY B C 1
ATOM 2792 O O . GLY B 1 115 ? 15.234 5.941 13.789 1 35.16 115 GLY B O 1
ATOM 2793 N N . HIS B 1 116 ? 14.719 8.023 14.07 1 32.28 116 HIS B N 1
ATOM 2794 C CA . HIS B 1 116 ? 14.156 7.508 15.312 1 32.28 116 HIS B CA 1
ATOM 2795 C C . HIS B 1 116 ? 12.93 6.645 15.047 1 32.28 116 HIS B C 1
ATOM 2797 O O . HIS B 1 116 ? 12.031 7.051 14.305 1 32.28 116 HIS B O 1
ATOM 2803 N N . ARG B 1 117 ? 13.023 5.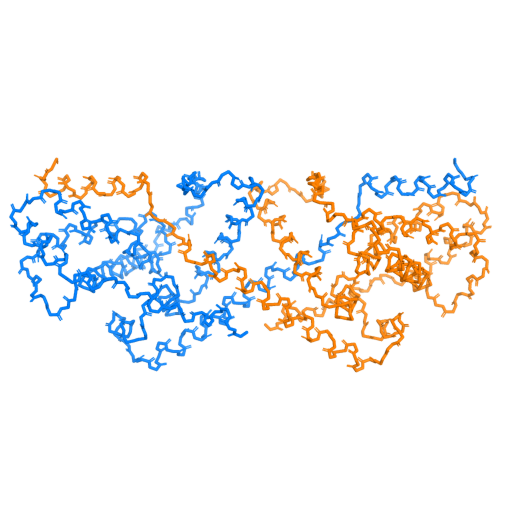438 15.266 1 32.81 117 ARG B N 1
ATOM 2804 C CA . ARG B 1 117 ? 11.922 4.496 15.438 1 32.81 117 ARG B CA 1
ATOM 2805 C C . ARG B 1 117 ? 10.75 5.148 16.156 1 32.81 117 ARG B C 1
ATOM 2807 O O . ARG B 1 117 ? 10.852 5.5 17.328 1 32.81 117 ARG B O 1
ATOM 2814 N N . ALA B 1 118 ? 9.969 5.969 15.398 1 31.61 118 ALA B N 1
ATOM 2815 C CA . ALA B 1 118 ? 8.711 6.367 16.031 1 31.61 118 ALA B CA 1
ATOM 2816 C C . ALA B 1 118 ? 8.234 5.301 17.016 1 31.61 118 ALA B C 1
ATOM 2818 O O . ALA B 1 118 ? 8.07 4.137 16.641 1 31.61 118 ALA B O 1
ATOM 2819 N N . ASP B 1 119 ? 8.539 5.488 18.203 1 32.3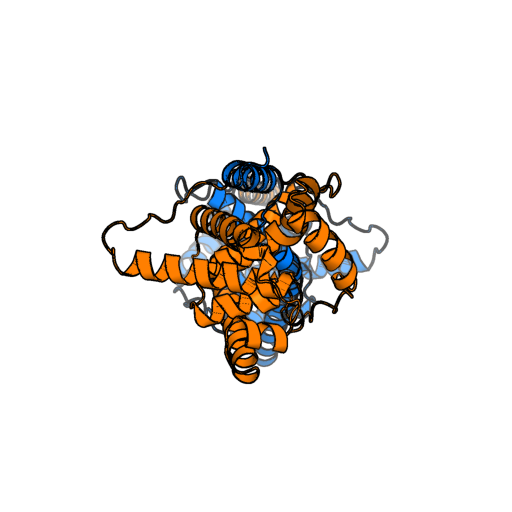4 119 ASP B N 1
ATOM 2820 C CA . ASP B 1 119 ? 7.816 4.656 19.156 1 32.34 119 ASP B CA 1
ATOM 2821 C C . ASP B 1 119 ? 6.395 4.367 18.688 1 32.34 119 ASP B C 1
ATOM 2823 O O . ASP B 1 119 ? 5.664 5.289 18.312 1 32.34 119 ASP B O 1
ATOM 2827 N N . ILE B 1 120 ? 6.281 3.242 18.109 1 33.12 120 ILE B N 1
ATOM 2828 C CA . ILE B 1 120 ? 4.914 2.812 17.828 1 33.12 120 ILE B CA 1
ATOM 2829 C C . ILE B 1 120 ? 3.98 3.311 18.922 1 33.12 120 ILE B C 1
ATOM 2831 O O . ILE B 1 120 ? 4.027 2.82 20.062 1 33.12 120 ILE B O 1
ATOM 2835 N N . LEU B 1 121 ? 3.926 4.609 19 1 33.12 121 LEU B N 1
ATOM 2836 C CA . LEU B 1 121 ? 2.902 5.023 19.953 1 33.12 121 LEU B CA 1
ATOM 2837 C C . LEU B 1 121 ? 1.601 4.262 19.719 1 33.12 121 LEU B C 1
ATOM 2839 O O . LEU B 1 121 ? 1.146 4.145 18.578 1 33.12 121 LEU B O 1
ATOM 2843 N N . GLN B 1 122 ? 1.374 3.389 20.609 1 31.61 122 GLN B N 1
ATOM 2844 C CA . GLN B 1 122 ? 0.054 2.781 20.75 1 31.61 122 GLN B CA 1
ATOM 2845 C C . GLN B 1 122 ? -1.048 3.834 20.641 1 31.61 122 GLN B C 1
ATOM 2847 O O . GLN B 1 122 ? -1.177 4.691 21.516 1 31.61 122 GLN B O 1
ATOM 2852 N N . PHE B 1 123 ? -1.11 4.352 19.547 1 31.62 123 PHE B N 1
ATOM 2853 C CA . PHE B 1 123 ? -2.299 5.195 19.547 1 31.62 123 PHE B CA 1
ATOM 2854 C C . PHE B 1 123 ? -3.502 4.441 20.094 1 31.62 123 PHE B C 1
ATOM 2856 O O . PHE B 1 123 ? -3.848 3.367 19.594 1 31.62 123 PHE B O 1
ATOM 2863 N N . PRO B 1 124 ? -3.793 4.758 21.359 1 33.34 124 PRO B N 1
ATOM 2864 C CA . PRO B 1 124 ? -5.086 4.23 21.797 1 33.34 124 PRO B CA 1
ATOM 2865 C C . PRO B 1 124 ? -6.23 4.621 20.875 1 33.34 124 PRO B C 1
ATOM 2867 O O . PRO B 1 124 ? -6.844 5.676 21.047 1 33.34 124 PRO B O 1
ATOM 2870 N N . ASN B 1 125 ? -6 4.848 19.641 1 34.59 125 ASN B N 1
ATOM 2871 C CA . ASN B 1 125 ? -7.312 5.172 19.094 1 34.59 125 ASN B CA 1
ATOM 2872 C C . ASN B 1 125 ? -8.375 4.184 19.578 1 34.59 125 ASN B C 1
ATOM 2874 O O . ASN B 1 125 ? -8.102 2.994 19.734 1 34.59 125 ASN B O 1
ATOM 2878 N N . GLY B 1 126 ? -9.336 4.68 20.281 1 34.16 126 GLY B N 1
ATOM 2879 C CA . GLY B 1 126 ? -10.547 4.004 20.719 1 34.16 126 GLY B CA 1
ATOM 2880 C C . GLY B 1 126 ? -11.023 2.945 19.75 1 34.16 126 GLY B C 1
ATOM 2881 O O . GLY B 1 126 ? -12.188 2.529 19.797 1 34.16 126 GLY B O 1
ATOM 2882 N N . THR B 1 127 ? -10.578 3.139 18.547 1 34.62 127 THR B N 1
ATOM 2883 C CA . THR B 1 127 ? -11.32 2.1 17.859 1 34.62 127 THR B CA 1
ATOM 2884 C C . THR B 1 127 ? -11.078 0.736 18.5 1 34.62 127 THR B C 1
ATOM 2886 O O . THR B 1 127 ? -9.969 0.437 18.938 1 34.62 127 THR B O 1
ATOM 2889 N N . THR B 1 128 ? -12.117 0.019 18.828 1 35.41 128 THR B N 1
ATOM 2890 C CA . THR B 1 128 ? -12.336 -1.337 19.328 1 35.41 128 THR B CA 1
ATOM 2891 C C . THR B 1 128 ? -11.18 -2.248 18.922 1 35.41 128 THR B C 1
ATOM 2893 O O . THR B 1 128 ? -10.398 -1.913 18.031 1 35.41 128 THR B O 1
ATOM 2896 N N . ILE B 1 129 ? -11.117 -3.467 19.562 1 39.22 129 ILE B N 1
ATOM 2897 C CA . ILE B 1 129 ? -10.414 -4.742 19.516 1 39.22 129 ILE B CA 1
ATOM 2898 C C . ILE B 1 129 ? -10.141 -5.125 18.062 1 39.22 129 ILE B C 1
ATOM 2900 O O . ILE B 1 129 ? -10.914 -5.863 17.453 1 39.22 129 ILE B O 1
ATOM 2904 N N . ASP B 1 130 ? -9.969 -4.172 17.125 1 43.88 130 ASP B N 1
ATOM 2905 C CA . ASP B 1 130 ? -9.742 -4.746 15.812 1 43.88 130 ASP B CA 1
ATOM 2906 C C . ASP B 1 130 ? -8.508 -5.645 15.805 1 43.88 130 ASP B C 1
ATOM 2908 O O . ASP B 1 130 ? -7.637 -5.516 16.672 1 43.88 130 ASP B O 1
ATOM 2912 N N . ASP B 1 131 ? -8.461 -6.562 14.922 1 53.56 131 ASP B N 1
ATOM 2913 C CA . ASP B 1 131 ? -7.5 -7.629 14.68 1 53.56 131 ASP B CA 1
ATOM 2914 C C . ASP B 1 131 ? -6.078 -7.074 14.578 1 53.56 131 ASP B C 1
ATOM 2916 O O . ASP B 1 131 ? -5.812 -6.18 13.773 1 53.56 131 ASP B O 1
ATOM 2920 N N . PRO B 1 132 ? -5.406 -7.227 15.711 1 56.19 132 PRO B N 1
ATOM 2921 C CA . PRO B 1 132 ? -4.004 -6.809 15.773 1 56.19 132 PRO B CA 1
ATOM 2922 C C . PRO B 1 132 ? -3.32 -6.824 14.414 1 56.19 132 PRO B C 1
ATOM 2924 O O . PRO B 1 132 ? -2.5 -5.949 14.117 1 56.19 132 PRO B O 1
ATOM 2927 N N . GLU B 1 133 ? -3.766 -7.727 13.672 1 56.41 133 GLU B N 1
ATOM 2928 C CA . GLU B 1 133 ? -3.154 -7.844 12.352 1 56.41 133 GLU B CA 1
ATOM 2929 C C . GLU B 1 133 ? -3.596 -6.707 11.438 1 56.41 133 GLU B C 1
ATOM 2931 O O . GLU B 1 133 ? -2.789 -6.164 10.672 1 56.41 133 GLU B O 1
ATOM 2936 N N . LYS B 1 134 ? -4.887 -6.371 11.609 1 60.09 134 LYS B N 1
ATOM 2937 C CA . LYS B 1 134 ? -5.418 -5.277 10.797 1 60.09 134 LYS B CA 1
ATOM 2938 C C . LYS B 1 134 ? -4.789 -3.945 11.195 1 60.09 134 LYS B C 1
ATOM 2940 O O . LYS B 1 134 ? -4.477 -3.121 10.336 1 60.09 134 LYS B O 1
ATOM 2945 N N . THR B 1 135 ? -4.516 -3.875 12.43 1 63.53 135 THR B N 1
ATOM 2946 C CA . THR B 1 135 ? -3.93 -2.645 12.945 1 63.53 135 THR B CA 1
ATOM 2947 C C . THR B 1 135 ? -2.486 -2.49 12.477 1 63.53 135 THR B C 1
ATOM 2949 O O . THR B 1 135 ? -2.07 -1.401 12.078 1 63.53 135 THR B O 1
ATOM 2952 N N . MET B 1 136 ? -1.82 -3.621 12.367 1 66.38 136 MET B N 1
ATOM 2953 C CA . MET B 1 136 ? -0.427 -3.562 11.93 1 66.38 136 MET B CA 1
ATOM 2954 C C . MET B 1 136 ? -0.334 -3.254 10.445 1 66.38 136 MET B C 1
ATOM 2956 O O . MET B 1 136 ? 0.529 -2.484 10.016 1 66.38 136 MET B O 1
ATOM 2960 N N . ALA B 1 137 ? -1.256 -3.822 9.75 1 64.81 137 ALA B N 1
ATOM 2961 C CA . ALA B 1 137 ? -1.302 -3.555 8.32 1 64.81 137 ALA B CA 1
ATOM 2962 C C . ALA B 1 137 ? -1.596 -2.082 8.039 1 64.81 137 ALA B C 1
ATOM 2964 O O . ALA B 1 137 ? -0.97 -1.471 7.172 1 64.81 137 ALA B O 1
ATOM 2965 N N . GLN B 1 138 ? -2.457 -1.562 8.789 1 69.62 138 GLN B N 1
ATOM 2966 C CA . GLN B 1 138 ? -2.832 -0.162 8.617 1 69.62 138 GLN B CA 1
ATOM 2967 C C . GLN B 1 138 ? -1.658 0.764 8.922 1 69.62 138 GLN B C 1
ATOM 2969 O O . GLN B 1 138 ? -1.415 1.729 8.195 1 69.62 138 GLN B O 1
ATOM 2974 N N . ARG B 1 139 ? -0.929 0.438 9.945 1 72.44 139 ARG B N 1
ATOM 2975 C CA . ARG B 1 139 ? 0.215 1.257 10.328 1 72.44 139 ARG B CA 1
ATOM 2976 C C . ARG B 1 139 ? 1.291 1.241 9.25 1 72.44 139 ARG B C 1
ATOM 2978 O O . ARG B 1 139 ? 1.94 2.258 9 1 72.44 139 ARG B O 1
ATOM 2985 N N . GLN B 1 140 ? 1.396 0.144 8.641 1 70.94 140 GLN B N 1
ATOM 2986 C CA . GLN B 1 140 ? 2.422 0.021 7.609 1 70.94 140 GLN B CA 1
ATOM 2987 C C . GLN B 1 140 ? 2.029 0.784 6.348 1 70.94 140 GLN B C 1
ATOM 2989 O O . GLN B 1 140 ? 2.875 1.411 5.707 1 70.94 140 GLN B O 1
ATOM 2994 N N . ILE B 1 141 ? 0.859 0.702 6.078 1 72.38 141 ILE B N 1
ATOM 2995 C CA . ILE B 1 141 ? 0.364 1.464 4.938 1 72.38 141 ILE B CA 1
ATOM 2996 C C . ILE B 1 141 ? 0.547 2.957 5.195 1 72.38 141 ILE B C 1
ATOM 2998 O O . ILE B 1 141 ? 0.961 3.703 4.305 1 72.38 141 ILE B O 1
ATOM 3002 N N . LEU B 1 142 ? 0.319 3.359 6.41 1 76.81 142 LEU B N 1
ATOM 3003 C CA . LEU B 1 142 ? 0.467 4.766 6.773 1 76.81 142 LEU B CA 1
ATOM 3004 C C . LEU B 1 142 ? 1.915 5.215 6.617 1 76.81 142 LEU B C 1
ATOM 3006 O O . LEU B 1 142 ? 2.178 6.324 6.141 1 76.81 142 LEU B O 1
ATOM 3010 N N . ARG B 1 143 ? 2.775 4.355 6.98 1 78.31 143 ARG B N 1
ATOM 3011 C CA . ARG B 1 143 ? 4.191 4.684 6.855 1 78.31 143 ARG B CA 1
ATOM 3012 C C . ARG B 1 143 ? 4.59 4.859 5.395 1 78.31 143 ARG B C 1
ATOM 3014 O O . ARG B 1 143 ? 5.398 5.727 5.062 1 78.31 143 ARG B O 1
ATOM 3021 N N . LEU B 1 144 ? 4.043 4 4.547 1 76.19 144 LEU B N 1
ATOM 3022 C CA . LEU B 1 144 ? 4.316 4.121 3.121 1 76.19 144 LEU B CA 1
ATOM 3023 C C . LEU B 1 144 ? 3.809 5.453 2.58 1 76.19 144 LEU B C 1
ATOM 3025 O O . LEU 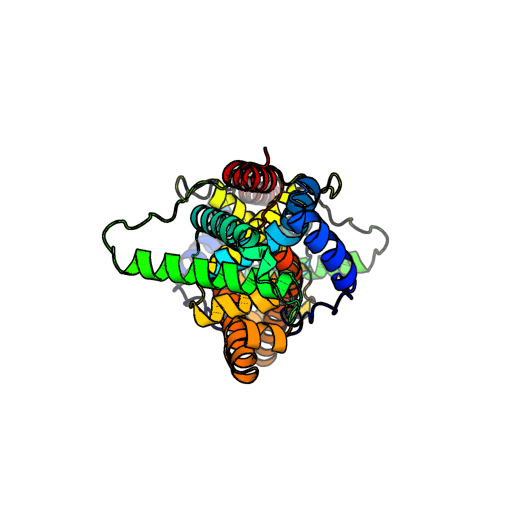B 1 144 ? 4.488 6.105 1.786 1 76.19 144 LEU B O 1
ATOM 3029 N N . VAL B 1 145 ? 2.738 5.848 3.074 1 79.62 145 VAL B N 1
ATOM 3030 C CA . VAL B 1 145 ? 2.141 7.105 2.643 1 79.62 145 VAL B CA 1
ATOM 3031 C C . VAL B 1 145 ? 2.996 8.273 3.121 1 79.62 145 VAL B C 1
ATOM 3033 O O . VAL B 1 145 ? 3.254 9.211 2.363 1 79.62 145 VAL B O 1
ATOM 3036 N N . GLU B 1 146 ? 3.359 8.172 4.332 1 85.56 146 GLU B N 1
ATOM 3037 C CA . GLU B 1 146 ? 4.168 9.242 4.918 1 85.56 146 GLU B CA 1
ATOM 3038 C C . GLU B 1 146 ? 5.5 9.391 4.188 1 85.56 146 GLU B C 1
ATOM 3040 O O . GLU B 1 146 ? 5.934 10.5 3.895 1 85.56 146 GLU B O 1
ATOM 3045 N N . GLN B 1 147 ? 6.074 8.273 3.854 1 84.5 147 GLN B N 1
ATOM 3046 C CA . GLN B 1 147 ? 7.34 8.289 3.125 1 84.5 147 GLN B CA 1
ATOM 3047 C C . GLN B 1 147 ? 7.152 8.852 1.717 1 84.5 147 GLN B C 1
ATOM 3049 O O . GLN B 1 147 ? 8 9.602 1.224 1 84.5 147 GLN B O 1
ATOM 3054 N N . ALA B 1 148 ? 6.137 8.438 1.122 1 84.81 148 ALA B N 1
ATOM 3055 C CA . ALA B 1 148 ? 5.844 8.93 -0.221 1 84.81 148 ALA B CA 1
ATOM 3056 C C . ALA B 1 148 ? 5.605 10.438 -0.208 1 84.81 148 ALA B C 1
ATOM 3058 O O . ALA B 1 148 ? 6.062 11.156 -1.103 1 84.81 148 ALA B O 1
ATOM 3059 N N . ALA B 1 149 ? 4.922 10.867 0.787 1 88.69 149 ALA B N 1
ATOM 3060 C CA . ALA B 1 149 ? 4.656 12.297 0.925 1 88.69 149 ALA B CA 1
ATOM 3061 C C . ALA B 1 149 ? 5.953 13.078 1.136 1 88.69 149 ALA B C 1
ATOM 3063 O O . ALA B 1 149 ? 6.137 14.156 0.565 1 88.69 149 ALA B O 1
ATOM 3064 N N . ASP B 1 150 ? 6.812 12.5 1.943 1 89.25 150 ASP B N 1
ATOM 3065 C CA . ASP B 1 150 ? 8.086 13.148 2.244 1 89.25 150 ASP B CA 1
ATOM 3066 C C . ASP B 1 150 ? 8.953 13.266 0.994 1 89.25 150 ASP B C 1
ATOM 3068 O O . ASP B 1 150 ? 9.82 14.133 0.911 1 89.25 150 ASP B O 1
ATOM 3072 N N . ALA B 1 151 ? 8.703 12.406 0.052 1 89.88 151 ALA B N 1
ATOM 3073 C CA . ALA B 1 151 ? 9.523 12.367 -1.156 1 89.88 151 ALA B CA 1
ATOM 3074 C C . ALA B 1 151 ? 9.031 13.375 -2.188 1 89.88 151 ALA B C 1
ATOM 3076 O O . ALA B 1 151 ? 9.727 13.656 -3.168 1 89.88 151 ALA B O 1
ATOM 3077 N N . LEU B 1 152 ? 7.922 13.984 -1.974 1 93.12 152 LEU B N 1
ATOM 3078 C CA . LEU B 1 152 ? 7.395 14.984 -2.893 1 93.12 152 LEU B CA 1
ATOM 3079 C C . LEU B 1 152 ? 8.25 16.25 -2.873 1 93.12 152 LEU B C 1
ATOM 3081 O O . LEU B 1 152 ? 8.766 16.641 -1.823 1 93.12 152 LEU B O 1
ATOM 3085 N N . PRO B 1 153 ? 8.328 16.906 -4.074 1 93.75 153 PRO B N 1
ATOM 3086 C CA . PRO B 1 153 ? 8.875 18.266 -4.043 1 93.75 153 PRO B CA 1
ATOM 3087 C C . PRO B 1 153 ? 8.102 19.203 -3.113 1 93.75 153 PRO B C 1
ATOM 3089 O O . PRO B 1 153 ? 6.883 19.047 -2.969 1 93.75 153 PRO B O 1
ATOM 3092 N N . ASP B 1 154 ? 8.703 20.219 -2.574 1 91.31 154 ASP B N 1
ATOM 3093 C CA . ASP B 1 154 ? 8.164 21.078 -1.529 1 91.31 154 ASP B CA 1
ATOM 3094 C C . ASP B 1 154 ? 6.832 21.688 -1.956 1 91.31 154 ASP B C 1
ATOM 3096 O O . ASP B 1 154 ? 5.852 21.625 -1.211 1 91.31 154 ASP B O 1
ATOM 3100 N N . ALA B 1 155 ? 6.871 22.219 -3.184 1 93.88 155 ALA B N 1
ATOM 3101 C CA . ALA B 1 155 ? 5.68 22.922 -3.654 1 93.88 155 ALA B CA 1
ATOM 3102 C C . ALA B 1 155 ? 4.484 21.969 -3.74 1 93.88 155 ALA B C 1
ATOM 3104 O O . ALA B 1 155 ? 3.352 22.359 -3.453 1 93.88 155 ALA B O 1
ATOM 3105 N N . PHE B 1 156 ? 4.758 20.766 -4.086 1 95.88 156 PHE B N 1
ATOM 3106 C CA . PHE B 1 156 ? 3.691 19.781 -4.215 1 95.88 156 PHE B CA 1
ATOM 3107 C C . PHE B 1 156 ? 3.297 19.234 -2.85 1 95.88 156 PHE B C 1
ATOM 3109 O O . PHE B 1 156 ? 2.115 19.016 -2.58 1 95.88 156 PHE B O 1
ATOM 3116 N N . ARG B 1 157 ? 4.25 19.062 -2.016 1 94.38 157 ARG B N 1
ATOM 3117 C CA . ARG B 1 157 ? 4.027 18.516 -0.682 1 94.38 157 ARG B CA 1
ATOM 3118 C C . ARG B 1 157 ? 3.109 19.406 0.135 1 94.38 157 ARG B C 1
ATOM 3120 O O . ARG B 1 157 ? 2.164 18.938 0.767 1 94.38 157 ARG B O 1
ATOM 3127 N N . LEU B 1 158 ? 3.377 20.672 0.071 1 94.12 158 LEU B N 1
ATOM 3128 C CA . LEU B 1 158 ? 2.59 21.625 0.839 1 94.12 158 LEU B CA 1
ATOM 3129 C C . LEU B 1 158 ? 1.127 21.594 0.41 1 94.12 158 LEU B C 1
ATOM 3131 O O . LEU B 1 158 ? 0.228 21.609 1.254 1 94.12 158 LEU B O 1
ATOM 3135 N N . VAL B 1 159 ? 0.952 21.562 -0.868 1 95.5 159 VAL B N 1
ATOM 3136 C CA . VAL B 1 159 ? -0.411 21.531 -1.389 1 95.5 159 VAL B CA 1
ATOM 3137 C C . VAL B 1 159 ? -1.081 20.219 -0.997 1 95.5 159 VAL B C 1
ATOM 3139 O O . VAL B 1 159 ? -2.266 20.188 -0.655 1 95.5 159 VAL B O 1
ATOM 3142 N N . PHE B 1 160 ? -0.356 19.172 -1.048 1 93.19 160 PHE B N 1
ATOM 3143 C CA . PHE B 1 160 ? -0.891 17.875 -0.658 1 93.19 160 PHE B CA 1
ATOM 3144 C C . PHE B 1 160 ? -1.332 17.875 0.801 1 93.19 160 PHE B C 1
ATOM 3146 O O . PHE B 1 160 ? -2.424 17.406 1.129 1 93.19 160 PHE B O 1
ATOM 3153 N N . PHE B 1 161 ? -0.514 18.375 1.704 1 91.88 161 PHE B N 1
ATOM 3154 C CA . PHE B 1 161 ? -0.829 18.422 3.127 1 91.88 161 PHE B CA 1
ATOM 3155 C C . PHE B 1 161 ? -2.051 19.297 3.377 1 91.88 161 PHE B C 1
ATOM 3157 O O . PHE B 1 161 ? -2.955 18.922 4.121 1 91.88 161 PHE B O 1
ATOM 3164 N N . ALA B 1 162 ? -2.109 20.359 2.721 1 93.38 162 ALA B N 1
ATOM 3165 C CA . ALA B 1 162 ? -3.213 21.297 2.932 1 93.38 162 ALA B CA 1
ATOM 3166 C C . ALA B 1 162 ? -4.523 20.719 2.395 1 93.38 162 ALA B C 1
ATOM 3168 O O . ALA B 1 162 ? -5.535 20.719 3.098 1 93.38 162 ALA B O 1
ATOM 3169 N N . ARG B 1 163 ? -4.473 20.141 1.223 1 92.31 163 ARG B N 1
ATOM 3170 C CA . ARG B 1 163 ? -5.691 19.734 0.526 1 92.31 163 ARG B CA 1
ATOM 3171 C C . ARG B 1 163 ? -6.148 18.359 0.979 1 92.31 163 ARG B C 1
ATOM 3173 O O . ARG B 1 163 ? -7.332 18.141 1.247 1 92.31 163 ARG B O 1
ATOM 3180 N N . VAL B 1 164 ? -5.211 17.469 1.071 1 88.06 164 VAL B N 1
ATOM 3181 C CA . VAL B 1 164 ? -5.59 16.062 1.248 1 88.06 164 VAL B CA 1
ATOM 3182 C C . VAL B 1 164 ? -5.555 15.703 2.73 1 88.06 164 VAL B C 1
ATOM 3184 O O . VAL B 1 164 ? -6.496 15.102 3.252 1 88.06 164 VAL B O 1
ATOM 3187 N N . ILE B 1 165 ? -4.516 16.094 3.402 1 85.5 165 ILE B N 1
ATOM 3188 C CA . ILE B 1 165 ? -4.363 15.711 4.801 1 85.5 165 ILE B CA 1
ATOM 3189 C C . ILE B 1 165 ? -5.262 16.578 5.68 1 85.5 165 ILE B C 1
ATOM 3191 O O . ILE B 1 165 ? -6.004 16.062 6.52 1 85.5 165 ILE B O 1
ATOM 3195 N N . GLU B 1 166 ? -5.324 17.812 5.434 1 86.56 166 GLU B N 1
ATOM 3196 C CA . GLU B 1 166 ? -6.059 18.734 6.293 1 86.56 166 GLU B CA 1
ATOM 3197 C C . GLU B 1 166 ? -7.438 19.047 5.719 1 86.56 166 GLU B C 1
ATOM 3199 O O . GLU B 1 166 ? -8.281 19.641 6.398 1 86.56 166 GLU B O 1
ATOM 3204 N N . GLY B 1 167 ? -7.613 18.797 4.449 1 86.94 167 GLY B N 1
ATOM 3205 C CA . GLY B 1 167 ? -8.93 18.938 3.855 1 86.94 167 GLY B CA 1
ATOM 3206 C C . GLY B 1 167 ? -9.297 20.375 3.551 1 86.94 167 GLY B C 1
ATOM 3207 O O . GLY B 1 167 ? -10.477 20.734 3.486 1 86.94 167 GLY B O 1
ATOM 3208 N N . MET B 1 168 ? -8.344 21.203 3.41 1 90 168 MET B N 1
ATOM 3209 C CA . MET B 1 168 ? -8.609 22.609 3.061 1 90 168 MET B CA 1
ATOM 3210 C C . MET B 1 168 ? -9.141 22.719 1.635 1 90 168 MET B C 1
ATOM 3212 O O . MET B 1 168 ? -8.805 21.891 0.776 1 90 168 MET B O 1
ATOM 3216 N N . SER B 1 169 ? -9.961 23.688 1.444 1 93.75 169 SER B N 1
ATOM 3217 C CA . SER B 1 169 ? -10.43 23.953 0.088 1 93.75 169 SER B CA 1
ATOM 3218 C C . SER B 1 169 ? -9.32 24.516 -0.784 1 93.75 169 SER B C 1
ATOM 3220 O O . SER B 1 169 ? -8.258 24.906 -0.278 1 93.75 169 SER B O 1
ATOM 3222 N N . VAL B 1 170 ? -9.602 24.578 -2.1 1 96.69 170 VAL B N 1
ATOM 3223 C CA . VAL B 1 170 ? -8.648 25.172 -3.041 1 96.69 170 VAL B CA 1
ATOM 3224 C C . VAL B 1 170 ? -8.414 26.641 -2.697 1 96.69 170 VAL B C 1
ATOM 3226 O O . VAL B 1 170 ? -7.273 27.094 -2.689 1 96.69 170 VAL B O 1
ATOM 3229 N N . GLU B 1 171 ? -9.461 27.281 -2.299 1 95.12 171 GLU B N 1
ATOM 3230 C CA . GLU B 1 171 ? -9.391 28.719 -1.994 1 95.12 171 GLU B CA 1
ATOM 3231 C C . GLU B 1 171 ? -8.609 28.969 -0.704 1 95.12 171 GLU B C 1
ATOM 3233 O O . GLU B 1 171 ? -7.762 29.859 -0.647 1 95.12 171 GLU B O 1
ATOM 3238 N N . GLU B 1 172 ? -8.914 28.219 0.293 1 93 172 GLU B N 1
ATOM 3239 C CA . GLU B 1 172 ? -8.188 28.328 1.557 1 93 172 GLU B CA 1
ATOM 3240 C C . GLU B 1 172 ? -6.699 28.047 1.368 1 93 172 GLU B C 1
ATOM 3242 O O . GLU B 1 172 ? -5.855 28.766 1.912 1 93 172 GLU B O 1
ATOM 3247 N N . THR B 1 173 ? -6.406 27.062 0.58 1 95.88 173 THR B N 1
ATOM 3248 C CA . THR B 1 173 ? -5.023 26.672 0.318 1 95.88 173 THR B CA 1
ATOM 3249 C C . THR B 1 173 ? -4.289 27.781 -0.447 1 95.88 173 THR B C 1
ATOM 3251 O O . THR B 1 173 ? -3.141 28.094 -0.137 1 95.88 173 THR B O 1
ATOM 3254 N N . ALA B 1 174 ? -4.965 28.312 -1.421 1 97.06 174 ALA B N 1
ATOM 3255 C CA . ALA B 1 174 ? -4.402 29.406 -2.219 1 97.06 174 ALA B CA 1
ATOM 3256 C C . ALA B 1 174 ? -4.051 30.609 -1.34 1 97.06 174 ALA B C 1
ATOM 3258 O O . ALA B 1 174 ? -2.979 31.188 -1.485 1 97.06 174 ALA B O 1
ATOM 3259 N N . LEU B 1 175 ? -4.91 30.906 -0.463 1 93.5 175 LEU B N 1
ATOM 3260 C CA . LEU B 1 175 ? -4.699 32.031 0.449 1 93.5 175 LEU B CA 1
ATOM 3261 C C . LEU B 1 175 ? -3.545 31.75 1.402 1 93.5 175 LEU B C 1
ATOM 3263 O O . LEU B 1 175 ? -2.695 32.625 1.632 1 93.5 175 LEU B O 1
ATOM 3267 N N . LEU B 1 176 ? -3.537 30.562 1.92 1 92.75 176 LEU B N 1
ATOM 3268 C CA . LEU B 1 176 ? -2.523 30.172 2.895 1 92.75 176 LEU B CA 1
ATOM 3269 C C . LEU B 1 176 ? -1.132 30.203 2.273 1 92.75 176 LEU B C 1
ATOM 3271 O O . LEU B 1 176 ? -0.187 30.719 2.881 1 92.75 176 LEU B O 1
ATOM 3275 N N . LEU B 1 177 ? -1.004 29.688 1.067 1 94.75 177 LEU B N 1
ATOM 3276 C CA . LEU B 1 177 ? 0.302 29.516 0.444 1 94.75 177 LEU B CA 1
ATOM 3277 C C . LEU B 1 177 ? 0.637 30.672 -0.477 1 94.75 177 LEU B C 1
ATOM 3279 O O . LEU B 1 177 ? 1.726 30.719 -1.055 1 94.75 177 LEU B O 1
ATOM 3283 N N . LYS B 1 178 ? -0.321 31.547 -0.607 1 95 178 LYS B N 1
ATOM 3284 C CA . LYS B 1 178 ? -0.158 32.75 -1.431 1 95 178 LYS B CA 1
ATOM 3285 C C . LYS B 1 178 ? 0.142 32.375 -2.881 1 95 178 LYS B C 1
ATOM 3287 O O . LYS B 1 178 ? 1.104 32.875 -3.467 1 95 178 LYS B O 1
ATOM 3292 N N . ILE B 1 179 ? -0.668 31.562 -3.484 1 97.06 179 ILE B N 1
ATOM 3293 C CA . ILE B 1 179 ? -0.596 31.156 -4.887 1 97.06 179 ILE B CA 1
ATOM 3294 C C . ILE B 1 179 ? -1.993 31.172 -5.504 1 97.06 179 ILE B C 1
ATOM 3296 O O . ILE B 1 179 ? -2.988 31.344 -4.793 1 97.06 179 ILE B O 1
ATOM 3300 N N . LYS B 1 180 ? -2.053 31.031 -6.789 1 98.06 180 LYS B N 1
ATOM 3301 C CA . LYS B 1 180 ? -3.338 31.031 -7.477 1 98.06 180 LYS B CA 1
ATOM 3302 C C . LYS B 1 180 ? -4.062 29.703 -7.312 1 98.06 180 LYS B C 1
ATOM 3304 O O . LYS B 1 180 ? -3.424 28.641 -7.238 1 98.06 180 LYS B O 1
ATOM 3309 N N . PRO B 1 181 ? -5.387 29.797 -7.273 1 97.94 181 PRO B N 1
ATOM 3310 C CA . PRO B 1 181 ? -6.164 28.562 -7.188 1 97.94 181 PRO B CA 1
ATOM 3311 C C . PRO B 1 181 ? -5.824 27.578 -8.297 1 97.94 181 PRO B C 1
ATOM 3313 O O . PRO B 1 181 ? -5.793 26.359 -8.062 1 97.94 181 PRO B O 1
ATOM 3316 N N . GLU B 1 182 ? -5.504 28.078 -9.453 1 98 182 GLU B N 1
ATOM 3317 C CA . GLU B 1 182 ? -5.145 27.219 -10.57 1 98 182 GLU B CA 1
ATOM 3318 C C . GLU B 1 182 ? -3.846 26.469 -10.289 1 98 182 GLU B C 1
ATOM 3320 O O . GLU B 1 182 ? -3.701 25.297 -10.664 1 98 182 GLU B O 1
ATOM 3325 N N . THR B 1 183 ? -2.979 27.172 -9.656 1 97.88 183 THR B N 1
ATOM 3326 C CA . THR B 1 183 ? -1.704 26.562 -9.289 1 97.88 183 THR B CA 1
ATOM 3327 C C . THR B 1 183 ? -1.906 25.484 -8.227 1 97.88 183 THR B C 1
ATOM 3329 O O . THR B 1 183 ? -1.233 24.453 -8.25 1 97.88 183 THR B O 1
ATOM 3332 N N . VAL B 1 184 ? -2.848 25.734 -7.281 1 97.94 184 VAL B N 1
ATOM 3333 C CA . VAL B 1 184 ? -3.184 24.719 -6.281 1 97.94 184 VAL B CA 1
ATOM 3334 C C . VAL B 1 184 ? -3.664 23.438 -6.973 1 97.94 184 VAL B C 1
ATOM 3336 O O . VAL B 1 184 ? -3.221 22.344 -6.637 1 97.94 184 VAL B O 1
ATOM 3339 N N . ARG B 1 185 ? -4.484 23.625 -7.965 1 97.5 185 ARG B N 1
ATOM 3340 C CA . ARG B 1 185 ? -5.062 22.469 -8.656 1 97.5 185 ARG B CA 1
ATOM 3341 C C . ARG B 1 185 ? -3.994 21.703 -9.422 1 97.5 185 ARG B C 1
ATOM 3343 O O . ARG B 1 185 ? -3.951 20.469 -9.375 1 97.5 185 ARG B O 1
ATOM 3350 N N . SER B 1 186 ? -3.141 22.375 -10.125 1 97.62 186 SER B N 1
ATOM 3351 C CA . SER B 1 186 ? -2.094 21.734 -10.906 1 97.62 186 SER B CA 1
ATOM 3352 C C . SER B 1 186 ? -1.087 21.031 -10.008 1 97.62 186 SER B C 1
ATOM 3354 O O . SER B 1 186 ? -0.674 19.906 -10.289 1 97.62 186 SER B O 1
ATOM 3356 N N . ARG B 1 187 ? -0.701 21.719 -8.938 1 97.19 187 ARG B N 1
ATOM 3357 C CA . ARG B 1 187 ? 0.246 21.109 -8.008 1 97.19 187 ARG B CA 1
ATOM 3358 C C . ARG B 1 187 ? -0.364 19.891 -7.32 1 97.19 187 ARG B C 1
ATOM 3360 O O . ARG B 1 187 ? 0.328 18.906 -7.07 1 97.19 187 ARG B O 1
ATOM 3367 N N . LEU B 1 188 ? -1.673 20 -7.02 1 96.19 188 LEU B N 1
ATOM 3368 C CA . LEU B 1 188 ? -2.352 18.859 -6.414 1 96.19 188 LEU B CA 1
ATOM 3369 C C . LEU B 1 188 ? -2.375 17.672 -7.367 1 96.19 188 LEU B C 1
ATOM 3371 O O . LEU B 1 188 ? -2.137 16.547 -6.953 1 96.19 188 LEU B O 1
ATOM 3375 N N . HIS B 1 189 ? -2.656 17.906 -8.562 1 95.19 189 HIS B N 1
ATOM 3376 C CA . HIS B 1 189 ? -2.658 16.844 -9.578 1 95.19 189 HIS B CA 1
ATOM 3377 C C . HIS B 1 189 ? -1.289 16.188 -9.688 1 95.19 189 HIS B C 1
ATOM 3379 O O . HIS B 1 189 ? -1.192 14.961 -9.758 1 95.19 189 HIS B O 1
ATOM 3385 N N . ARG B 1 190 ? -0.305 17 -9.711 1 95.06 190 ARG B N 1
ATOM 3386 C CA . ARG B 1 190 ? 1.058 16.484 -9.82 1 95.06 190 ARG B CA 1
ATOM 3387 C C . ARG B 1 190 ? 1.459 15.734 -8.562 1 95.06 190 ARG B C 1
ATOM 3389 O O . ARG B 1 190 ? 2.131 14.703 -8.633 1 95.06 190 ARG B O 1
ATOM 3396 N N . ALA B 1 191 ? 1.13 16.266 -7.434 1 94.06 191 ALA B N 1
ATOM 3397 C CA . ALA B 1 191 ? 1.414 15.586 -6.168 1 94.06 191 ALA B CA 1
ATOM 3398 C C . ALA B 1 191 ? 0.789 14.195 -6.137 1 94.06 191 ALA B C 1
ATOM 3400 O O . ALA B 1 191 ? 1.453 13.219 -5.785 1 94.06 191 ALA B O 1
ATOM 3401 N N . ARG B 1 192 ? -0.459 14.117 -6.508 1 88.56 192 ARG B N 1
ATOM 3402 C CA . ARG B 1 192 ? -1.173 12.844 -6.531 1 88.56 192 ARG B CA 1
ATOM 3403 C C . ARG B 1 192 ? -0.529 11.875 -7.52 1 88.56 192 ARG B C 1
ATOM 3405 O O . ARG B 1 192 ? -0.398 10.688 -7.23 1 88.56 192 ARG B O 1
ATOM 3412 N N . TYR B 1 193 ? -0.184 12.414 -8.602 1 89.38 193 TYR B N 1
ATOM 3413 C CA . TYR B 1 193 ? 0.478 11.602 -9.617 1 89.38 193 TYR B CA 1
ATOM 3414 C C . TYR B 1 193 ? 1.779 11.016 -9.078 1 89.38 193 TYR B C 1
ATOM 3416 O O . TYR B 1 193 ? 2.025 9.812 -9.211 1 89.38 193 TYR B O 1
ATOM 3424 N N . LEU B 1 194 ? 2.613 11.828 -8.5 1 91.06 194 LEU B N 1
ATOM 3425 C CA . LEU B 1 194 ? 3.912 11.391 -8 1 91.06 194 LEU B CA 1
ATOM 3426 C C . LEU B 1 194 ? 3.746 10.414 -6.84 1 91.06 194 LEU B C 1
ATOM 3428 O O . LEU B 1 194 ? 4.523 9.469 -6.703 1 91.06 194 LEU B O 1
ATOM 3432 N N . LEU B 1 195 ? 2.791 10.656 -6.012 1 87.31 195 LEU B N 1
ATOM 3433 C CA . LEU B 1 195 ? 2.52 9.742 -4.902 1 87.31 195 LEU B CA 1
ATOM 3434 C C . LEU B 1 195 ? 2.129 8.359 -5.41 1 87.31 195 LEU B C 1
ATOM 3436 O O . LEU B 1 195 ? 2.617 7.348 -4.91 1 87.31 195 LEU B O 1
ATOM 3440 N N . ARG B 1 196 ? 1.251 8.375 -6.387 1 81.69 196 ARG B N 1
ATOM 3441 C CA . ARG B 1 196 ? 0.83 7.113 -6.988 1 81.69 196 ARG B CA 1
ATOM 3442 C C . ARG B 1 196 ? 2.01 6.395 -7.633 1 81.69 196 ARG B C 1
ATOM 3444 O O . ARG B 1 196 ? 2.15 5.176 -7.496 1 81.69 196 ARG B O 1
ATOM 3451 N N . LYS B 1 197 ? 2.758 7.121 -8.312 1 84.5 197 LYS B N 1
ATOM 3452 C CA . LYS B 1 197 ? 3.932 6.551 -8.969 1 84.5 197 LYS B CA 1
ATOM 3453 C C . LYS B 1 197 ? 4.883 5.93 -7.953 1 84.5 197 LYS B C 1
ATOM 3455 O O . LYS B 1 197 ? 5.422 4.844 -8.18 1 84.5 197 LYS B O 1
ATOM 3460 N N . GLN B 1 198 ? 5.094 6.609 -6.906 1 83.19 198 GLN B N 1
ATOM 3461 C CA . GLN B 1 198 ? 5.988 6.113 -5.863 1 83.19 198 GLN B CA 1
ATOM 3462 C C . GLN B 1 198 ? 5.434 4.844 -5.223 1 83.19 198 GLN B C 1
ATOM 3464 O O . GLN B 1 198 ? 6.18 3.902 -4.949 1 83.19 198 GLN B O 1
ATOM 3469 N N . ILE B 1 199 ? 4.16 4.883 -4.945 1 76.5 199 ILE B N 1
ATOM 3470 C CA . ILE B 1 199 ? 3.52 3.717 -4.348 1 76.5 199 ILE B CA 1
ATOM 3471 C C . ILE B 1 199 ? 3.576 2.539 -5.316 1 76.5 199 ILE B C 1
ATOM 3473 O O . ILE B 1 199 ? 3.883 1.412 -4.918 1 76.5 199 ILE B O 1
ATOM 3477 N N . ASP B 1 200 ? 3.354 2.812 -6.582 1 76.56 200 ASP B N 1
ATOM 3478 C CA . ASP B 1 200 ? 3.449 1.785 -7.613 1 76.56 200 ASP B CA 1
ATOM 3479 C C . ASP B 1 200 ? 4.855 1.189 -7.668 1 76.56 200 ASP B C 1
ATOM 3481 O O . ASP B 1 200 ? 5.016 -0.027 -7.785 1 76.56 200 ASP B O 1
ATOM 3485 N N . ASN B 1 201 ? 5.809 2.057 -7.586 1 79.44 201 ASN B N 1
ATOM 3486 C CA . ASN B 1 201 ? 7.199 1.62 -7.652 1 79.44 201 ASN B CA 1
ATOM 3487 C C . ASN B 1 201 ? 7.574 0.755 -6.453 1 79.44 201 ASN B C 1
ATOM 3489 O O . ASN B 1 201 ? 8.453 -0.105 -6.551 1 79.44 201 ASN B O 1
ATOM 3493 N N . THR B 1 202 ? 6.891 1.035 -5.41 1 75.88 202 THR B N 1
ATOM 3494 C CA . THR B 1 202 ? 7.184 0.279 -4.199 1 75.88 202 THR B CA 1
ATOM 3495 C C . THR B 1 202 ? 6.441 -1.055 -4.199 1 75.88 202 THR B C 1
ATOM 3497 O O . THR B 1 202 ? 7 -2.082 -3.807 1 75.88 202 THR B O 1
ATOM 3500 N N . ILE B 1 203 ? 5.27 -1.016 -4.672 1 73.38 203 ILE B N 1
ATOM 3501 C CA . ILE B 1 203 ? 4.418 -2.199 -4.617 1 73.38 203 ILE B CA 1
ATOM 3502 C C . ILE B 1 203 ? 4.754 -3.131 -5.781 1 73.38 203 ILE B C 1
ATOM 3504 O O . ILE B 1 203 ? 4.68 -4.355 -5.645 1 73.38 203 ILE B O 1
ATOM 3508 N N . GLY B 1 204 ? 5.129 -2.59 -6.852 1 73.81 204 GLY B N 1
ATOM 3509 C CA . GLY B 1 204 ? 5.387 -3.363 -8.055 1 73.81 204 GLY B CA 1
ATOM 3510 C C . GLY B 1 204 ? 6.316 -4.539 -7.82 1 73.81 204 GLY B C 1
ATOM 3511 O O . GLY B 1 204 ? 5.941 -5.691 -8.055 1 73.81 204 GLY B O 1
ATOM 3512 N N . PRO B 1 205 ? 7.445 -4.234 -7.34 1 73 205 PRO B N 1
ATOM 3513 C CA . PRO B 1 205 ? 8.406 -5.32 -7.129 1 73 205 PRO B CA 1
ATOM 3514 C C . PRO B 1 205 ? 7.945 -6.32 -6.07 1 73 205 PRO B C 1
ATOM 3516 O O . PRO B 1 205 ? 8.367 -7.477 -6.082 1 73 205 PRO B O 1
ATOM 3519 N N . LEU B 1 206 ? 7.102 -5.848 -5.27 1 73.62 206 LEU B N 1
ATOM 3520 C CA . LEU B 1 206 ? 6.637 -6.73 -4.207 1 73.62 206 LEU B CA 1
ATOM 3521 C C . LEU B 1 206 ? 5.625 -7.742 -4.742 1 73.62 206 LEU B C 1
ATOM 3523 O O . LEU B 1 206 ? 5.426 -8.805 -4.145 1 73.62 206 LEU B O 1
ATOM 3527 N N . CYS B 1 207 ? 5.039 -7.449 -5.766 1 74.94 207 CYS B N 1
ATOM 3528 C CA . CYS B 1 207 ? 4.047 -8.336 -6.363 1 74.94 207 CYS B CA 1
ATOM 3529 C C . CYS B 1 207 ? 4.676 -9.672 -6.75 1 74.94 207 CYS B C 1
ATOM 3531 O O . CYS B 1 207 ? 4.012 -10.711 -6.707 1 74.94 207 CYS B O 1
ATOM 3533 N N . LEU B 1 208 ? 5.957 -9.633 -7.031 1 74.88 208 LEU B N 1
ATOM 3534 C CA . LEU B 1 208 ? 6.652 -10.852 -7.422 1 74.88 208 LEU B CA 1
ATOM 3535 C C . LEU B 1 208 ? 6.738 -11.828 -6.254 1 74.88 208 LEU B C 1
ATOM 3537 O O . LEU B 1 208 ? 6.926 -13.031 -6.457 1 74.88 208 LEU B O 1
ATOM 3541 N N . ASP B 1 209 ? 6.598 -11.281 -5.141 1 77.75 209 ASP B N 1
ATOM 3542 C CA . ASP B 1 209 ? 6.699 -12.117 -3.951 1 77.75 209 ASP B CA 1
ATOM 3543 C C . ASP B 1 209 ? 5.316 -12.492 -3.418 1 77.75 209 ASP B C 1
ATOM 3545 O O . ASP B 1 209 ? 5.203 -13.164 -2.395 1 77.75 209 ASP B O 1
ATOM 3549 N N . ALA B 1 210 ? 4.402 -12.039 -4.125 1 82.75 210 ALA B N 1
ATOM 3550 C CA . ALA B 1 210 ? 3.045 -12.328 -3.67 1 82.75 210 ALA B CA 1
ATOM 3551 C C . ALA B 1 210 ? 2.689 -13.797 -3.9 1 82.75 210 ALA B C 1
ATOM 3553 O O . ALA B 1 210 ? 3.201 -14.43 -4.828 1 82.75 210 ALA B O 1
ATOM 3554 N N . PHE B 1 211 ? 1.888 -14.375 -2.953 1 86 211 PHE B N 1
ATOM 3555 C CA . PHE B 1 211 ? 1.397 -15.742 -3.027 1 86 211 PHE B CA 1
ATOM 3556 C C . PHE B 1 211 ? 2.557 -16.734 -3.031 1 86 211 PHE B C 1
ATOM 3558 O O . PHE B 1 211 ? 2.695 -17.531 -3.961 1 86 211 PHE B O 1
ATOM 3565 N N . PRO B 1 212 ? 3.289 -16.641 -2.043 1 81.56 212 PRO B N 1
ATOM 3566 C CA . PRO B 1 212 ? 4.457 -17.516 -1.952 1 81.56 212 PRO B CA 1
ATOM 3567 C C . PRO B 1 212 ? 4.078 -18.984 -1.745 1 81.56 212 PRO B C 1
ATOM 3569 O O . PRO B 1 212 ? 3.031 -19.281 -1.16 1 81.56 212 PRO B O 1
ATOM 3572 N N . PHE B 1 213 ? 4.801 -19.828 -2.264 1 87.94 213 PHE B N 1
ATOM 3573 C CA . PHE B 1 213 ? 4.734 -21.266 -2.064 1 87.94 213 PHE B CA 1
ATOM 3574 C C . PHE B 1 213 ? 6.133 -21.859 -1.938 1 87.94 213 PHE B C 1
ATOM 3576 O O . PHE B 1 213 ? 6.758 -22.219 -2.941 1 87.94 213 PHE B O 1
ATOM 3583 N N . ALA B 1 214 ? 6.637 -21.891 -0.712 1 82.75 214 ALA B N 1
ATOM 3584 C CA . ALA B 1 214 ? 8.008 -22.328 -0.466 1 82.75 214 ALA B CA 1
ATOM 3585 C C . ALA B 1 214 ? 8.133 -23.016 0.893 1 82.75 214 ALA B C 1
ATOM 3587 O O . ALA B 1 214 ? 7.141 -23.156 1.615 1 82.75 214 ALA B O 1
ATOM 3588 N N . GLY B 1 215 ? 9.219 -23.469 1.169 1 82.88 215 GLY B N 1
ATOM 3589 C CA . GLY B 1 215 ? 9.5 -24.031 2.48 1 82.88 215 GLY B CA 1
ATOM 3590 C C . GLY B 1 215 ? 8.758 -25.312 2.752 1 82.88 215 GLY B C 1
ATOM 3591 O O . GLY B 1 215 ? 8.812 -26.25 1.946 1 82.88 215 GLY B O 1
ATOM 3592 N N . GLN B 1 216 ? 8.109 -25.344 3.879 1 84.19 216 GLN B N 1
ATOM 3593 C CA . GLN B 1 216 ? 7.477 -26.578 4.34 1 84.19 216 GLN B CA 1
ATOM 3594 C C . GLN B 1 216 ? 6.312 -26.969 3.434 1 84.19 216 GLN B C 1
ATOM 3596 O O . GLN B 1 216 ? 6.07 -28.156 3.205 1 84.19 216 GLN B O 1
ATOM 3601 N N . ARG B 1 217 ? 5.652 -26.047 2.938 1 87.62 217 ARG B N 1
ATOM 3602 C CA . ARG B 1 217 ? 4.523 -26.328 2.057 1 87.62 217 ARG B CA 1
ATOM 3603 C C . ARG B 1 217 ? 4.984 -27.031 0.788 1 87.62 217 ARG B C 1
ATOM 3605 O O . ARG B 1 217 ? 4.363 -28 0.353 1 87.62 217 ARG B O 1
ATOM 3612 N N . CYS B 1 218 ? 6.094 -26.469 0.277 1 89.56 218 CYS B N 1
ATOM 3613 C CA . CYS B 1 218 ? 6.664 -27.078 -0.917 1 89.56 218 CYS B CA 1
ATOM 3614 C C . CYS B 1 218 ? 7.125 -28.5 -0.631 1 89.56 218 CYS B C 1
ATOM 3616 O O . CYS B 1 218 ? 6.863 -29.422 -1.418 1 89.56 218 CYS B O 1
ATOM 3618 N N . GLU B 1 219 ? 7.727 -28.719 0.479 1 91.19 219 GLU B N 1
ATOM 3619 C CA . GLU B 1 219 ? 8.242 -30.031 0.85 1 91.19 219 GLU B CA 1
ATOM 3620 C C . GLU B 1 219 ? 7.102 -31.016 1.065 1 91.19 219 GLU B C 1
ATOM 3622 O O . GLU B 1 219 ? 7.191 -32.188 0.639 1 91.19 219 GLU B O 1
ATOM 3627 N N . ARG B 1 220 ? 6.148 -30.547 1.717 1 91.75 220 ARG B N 1
ATOM 3628 C CA . ARG B 1 220 ? 5 -31.406 1.99 1 91.75 220 ARG B CA 1
ATOM 3629 C C . ARG B 1 220 ? 4.305 -31.828 0.696 1 91.75 220 ARG B C 1
ATOM 3631 O O . ARG B 1 220 ? 3.916 -32.969 0.54 1 91.75 220 ARG B O 1
ATOM 3638 N N . LEU B 1 221 ? 4.137 -30.906 -0.159 1 94.06 221 LEU B N 1
ATOM 3639 C CA . LEU B 1 221 ? 3.525 -31.203 -1.45 1 94.06 221 LEU B CA 1
ATOM 3640 C C . LEU B 1 221 ? 4.355 -32.219 -2.227 1 94.06 221 LEU B C 1
ATOM 3642 O O . LEU B 1 221 ? 3.816 -33.188 -2.771 1 94.06 221 LEU B O 1
ATOM 3646 N N . THR B 1 222 ? 5.66 -31.984 -2.264 1 94.5 222 THR B N 1
ATOM 3647 C CA . THR B 1 222 ? 6.562 -32.875 -2.99 1 94.5 222 THR B CA 1
ATOM 3648 C C . THR B 1 222 ? 6.504 -34.281 -2.422 1 94.5 222 THR B C 1
ATOM 3650 O O . THR B 1 222 ? 6.387 -35.25 -3.174 1 94.5 222 THR B O 1
ATOM 3653 N N . ALA B 1 223 ? 6.527 -34.344 -1.128 1 93.88 223 ALA B N 1
ATOM 3654 C CA . ALA B 1 223 ? 6.453 -35.656 -0.458 1 93.88 223 ALA B CA 1
ATOM 3655 C C . ALA B 1 223 ? 5.113 -36.344 -0.726 1 93.88 223 ALA B C 1
ATOM 3657 O O . ALA B 1 223 ? 5.055 -37.562 -0.923 1 93.88 223 ALA B O 1
ATOM 3658 N N . GLY B 1 224 ? 4.102 -35.562 -0.67 1 93.56 224 GLY B N 1
ATOM 3659 C CA . GLY B 1 224 ? 2.771 -36.094 -0.922 1 93.56 224 GLY B CA 1
ATOM 3660 C C . GLY B 1 224 ? 2.613 -36.656 -2.314 1 93.56 224 GLY B C 1
ATOM 3661 O O . GLY B 1 224 ? 2.029 -37.75 -2.484 1 93.56 224 GLY B O 1
ATOM 3662 N N . VAL B 1 225 ? 3.168 -36.031 -3.27 1 96.06 225 VAL B N 1
ATOM 3663 C CA . VAL B 1 225 ? 3.078 -36.469 -4.652 1 96.06 225 VAL B CA 1
ATOM 3664 C C . VAL B 1 225 ? 3.885 -37.75 -4.828 1 96.06 225 VAL B C 1
ATOM 3666 O O . VAL B 1 225 ? 3.408 -38.719 -5.441 1 96.06 225 VAL B O 1
ATOM 3669 N N . LEU B 1 226 ? 5.09 -37.812 -4.297 1 95.38 226 LEU B N 1
ATOM 3670 C CA . LEU B 1 226 ? 5.934 -38.969 -4.418 1 95.38 226 LEU B CA 1
ATOM 3671 C C . LEU B 1 226 ? 5.285 -40.188 -3.75 1 95.38 226 LEU B C 1
ATOM 3673 O O . LEU B 1 226 ? 5.359 -41.312 -4.266 1 95.38 226 LEU B O 1
ATOM 3677 N N . TRP B 1 227 ? 4.656 -39.938 -2.652 1 94.06 227 TRP B N 1
ATOM 3678 C CA . TRP B 1 227 ? 3.957 -41 -1.937 1 94.06 227 TRP B CA 1
ATOM 3679 C C . TRP B 1 227 ? 2.82 -41.562 -2.779 1 94.06 227 TRP B C 1
ATOM 3681 O O . TRP B 1 227 ? 2.676 -42.781 -2.896 1 94.06 227 TRP B O 1
ATOM 3691 N N . ARG B 1 228 ? 2.084 -40.75 -3.402 1 93.94 228 ARG B N 1
ATOM 3692 C CA . ARG B 1 228 ? 0.935 -41.156 -4.203 1 93.94 228 ARG B CA 1
ATOM 3693 C C . ARG B 1 228 ? 1.379 -41.906 -5.449 1 93.94 228 ARG B C 1
ATOM 3695 O O . ARG B 1 228 ? 0.639 -42.75 -5.973 1 93.94 228 ARG B O 1
ATOM 3702 N N . LEU B 1 229 ? 2.623 -41.594 -5.84 1 93.38 229 LEU B N 1
ATOM 3703 C CA . LEU B 1 229 ? 3.145 -42.25 -7.035 1 93.38 229 LEU B CA 1
ATOM 3704 C C . LEU B 1 229 ? 3.879 -43.562 -6.672 1 93.38 229 LEU B C 1
ATOM 3706 O O . LEU B 1 229 ? 4.32 -44.281 -7.555 1 93.38 229 LEU B O 1
ATOM 3710 N N . GLY B 1 230 ? 4.02 -43.781 -5.375 1 92.06 230 GLY B N 1
ATOM 3711 C CA . GLY B 1 230 ? 4.703 -44.969 -4.918 1 92.06 230 GLY B CA 1
ATOM 3712 C C . GLY B 1 230 ? 6.211 -44.875 -5.031 1 92.06 230 GLY B C 1
ATOM 3713 O O . GLY B 1 230 ? 6.891 -45.906 -5.191 1 92.06 230 GLY B O 1
ATOM 3714 N N . LEU B 1 231 ? 6.75 -43.75 -5.055 1 91.44 231 LEU B N 1
ATOM 3715 C CA . LEU B 1 231 ? 8.18 -43.531 -5.238 1 91.44 231 LEU B CA 1
ATOM 3716 C C . LEU B 1 231 ? 8.875 -43.312 -3.898 1 91.44 231 LEU B C 1
ATOM 3718 O O . LEU B 1 231 ? 10.109 -43.344 -3.822 1 91.44 231 LEU B O 1
ATOM 3722 N N . GLU B 1 232 ? 8.18 -43.062 -2.857 1 82 232 GLU B N 1
ATOM 3723 C CA . GLU B 1 232 ? 8.648 -42.969 -1.477 1 82 232 GLU B CA 1
ATOM 3724 C C . GLU B 1 232 ? 7.531 -43.344 -0.497 1 82 232 GLU B C 1
ATOM 3726 O O . GLU B 1 232 ? 6.352 -43.188 -0.81 1 82 232 GLU B O 1
#

Foldseek 3Di:
DCPLVPLVPVPCPPCCQVVQVVLLVVLVVVNVVSLVVVCVVCVVVLLLLLCLQQVANVVSNVLLVVLSVVCSVVSVVCPPPDGPNLVSNLSSNVSSVVVVVVCVVVVPCPPPPCPPPPPPPPPPPPPPPPDPVVVVVVVVVVVLLSVLLSPDDSLLSSLCSQCPVVNHDLVSSCVSVVHDSVSSVVSPVVSVVSSVVSVCVVVVVVVVPPPDQDDPNVVVVVVVVCVVVVND/DCPLVPLVPVPCPPCCQVVQVVLLVVLVVVNVVSLVVVCVVCVVVLLLLLCLQQVANVVSNVLLVVLSVVCSVVSVVCPSPDGPNLVSNLSSNVSSVVVVVVCVVVVPCPPPPCPPPPPPPPPPPPPPPPDPVVVVVVVVVVVLLSVLLSPDDSLLSSLCSQCPVVNHDLVSSCVSVVHDSVSSVVSPVVSVVSSVVSVCVVVVVVVVCPPDQDDPNVVVVVVVVCVVVVND

Organism: NCBI:txid484088

Nearest PDB structures (foldseek):
  5wur-assembly1_A  TM=8.403E-01  e=5.558E-08  Bacillus subtilis subsp. subtilis str. 168
  5wuq-assembly1_A  TM=8.328E-01  e=4.821E-08  Bacillus subtilis subsp. subtilis str. 168
  5wur-assembly2_B  TM=8.414E-01  e=6.407E-08  Bacillus subtilis subsp. subtilis str. 168
  6jbq-assembly1_F  TM=4.649E-01  e=9.814E-08  Escherichia coli K-12
  6dvb-assembly1_F  TM=3.870E-01  e=3.333E-05  Mycobacterium tuberculosis H37Rv

Secondary structure (DSSP, 8-state):
--STT----------THHHHHHHHHHHHTT-HHHHHHHHHHHHHHHHHHHHHHH--HHHHHHHHHHHHHHHHHTGGG--SSS-HHHHHHHHHHHHHHHHHHHHHH-TT--------------------S--HHHHHHHHHHHHHHHHHHHTS-HHHHHHHIIIIIS---HHHHHHHHT--HHHHHHHHHHHHHHHHHHHHHHHHHHHTTSS---THHHHHHHHHHHHHTT--/--STT----------THHHHHHHHHHHHTT-HHHHHHHHHHHHHHHHHHHHHHH--HHHHHHHHHHHHHHHHHTGGG--SSS-HHHHHHHHHHHHHHHHHHHHHH-TT--------------------S--HHHHHHHHHHHHHHHHHHHTS-HHHHHHHIIIIIS---HHHHHHHHT--HHHHHHHHHHHHHHHHHHHHHHHHHHHTTSS---THHHHHHHHHHHHHTT--

pLDDT: mean 79.4, std 21.47, range [24.81, 98.06]

Sequence (464 aa):
MKILAHQATEAERPSGHGVDADLVQRALQNDPDAFRTIMRTYNQRLFRIARGVVRNDSVAEDVVQEAYVRAFQHLESFQGHSCLATWLHRIVLNEALDRLRKASRRPEIHLPPDGHRADILQFPNGTTIDDPEKTMAQRQILRLVEQAADALPDAFRLVFFARVIEGMSVEETALLLKIKPETVRSRLHRARYLLRKQIDNTIGPLCLDAFPFAGQRCERLTAGVLWRLGLEMKILAHQATEAERPSGHGVDADLVQRALQNDPDAFRTIMRTYNQRLFRIARGVVRNDSVAEDVVQEAYVRAFQHLESFQGHSCLATWLHRIVLNEALDRLRKASRRPEIHLPPDGHRADILQFPNGTTIDDPEKTMAQRQILRLVEQAADALPDAFRLVFFARVIEGMSVEETALLLKIKPETVRSRLHRARYLLRKQIDNTIGPLCLDAFPFAGQRCERLTAGVLWRLGLE

Radius of gyration: 28.58 Å; Cα contacts (8 Å, |Δi|>4): 439; chains: 2; bounding box: 51×87×63 Å